Protein 2E9Y (pdb70)

InterPro domains:
  IPR001048 Aspartate/glutamate/uridylate kinase [PF00696] (6-296)
  IPR003964 Carbamate kinase [PIRSF000723] (5-314)
  IPR003964 Carbamate kinase [PTHR30409] (7-314)
  IPR003964 Carbamate kinase [cd04235] (6-314)
  IPR036393 Acetylglutamate kinase-like superfamily [G3DSA:3.40.1160.10] (1-316)
  IPR036393 Acetylglutamate kinase-like superfamily [SSF53633] (5-313)

Organism: Aeropyrum pernix (strain ATCC 700893 / DSM 11879 / JCM 9820 / NBRC 100138 / K1) (NCBI:txid272557)

CATH classification: 3.40.1160.10

Secondary structure (DSSP, 8-state):
--EEEEE--HHHHSBTTTB--HHHHHHHHHHHHHHHHHHHHTT-EEEEE---HHHHHHHHHHHHTS-TTS----HHHHHHHHHHHHHHHHHHHHHHHHHHTT------EE--EEEE-TT-GGGTS--EEEEEEE-HHHHHHHHHHH--EEEE-TTSSEEEEE--PPEEEETTHHHHHHHHHH-SEEEE-GGG-EEEEEPTTS-EEE-S----HHHHHHHHHHHTT-SEEEEEESSSS-EETTTSTT-EE-SEEEHHHHHHHHHTT-S-TTTHHHHHHHHHHHHHHH-S-EEEEESTTHHHHHTTSSSEEEE--/-EEEEE--GGGTSBTTTB--HHHHHHHHHHHHHHHHHHHHTT-EEEEE---HHHHHHHHHHHHHS-TTS----HHHHHHHHHHHHHHHHHHHHHHHHHHTT------EE--EEE--TT-GGGTS--EEEEEEE-HHHHHHHHHHH--EEEE-TTS-EEEEE--PPP-EETTHHHHHHHHHH-SEEEE-GGG-EEEEE-STT-EEE-S----HHHHHHHHHHHTT-SEEEEEESSSS-----SSSS-SS-SEEEHHHHHHHHHHT-S-TTTHHHHHHHHHHHHHHH-S-EEEEESTTHHHHHTTSSSEEEE--

Structure (mmCIF, N/CA/C/O backbone):
data_2E9Y
#
_entry.id   2E9Y
#
_cell.length_a   57.573
_cell.length_b   93.855
_cell.length_c   116.085
_cell.angle_alpha   90.00
_cell.angle_beta   90.00
_cell.angle_gamma   90.00
#
_symmetry.space_group_name_H-M   'P 21 21 21'
#
loop_
_entity.id
_entity.type
_entity.pdbx_description
1 polymer 'Carbamate kinase'
2 water water
#
loop_
_atom_site.group_PDB
_atom_site.id
_atom_site.type_symbol
_atom_site.label_atom_id
_atom_site.label_alt_id
_atom_site.label_comp_id
_atom_site.label_asym_id
_atom_site.label_entity_id
_atom_site.label_seq_id
_atom_site.pdbx_PDB_ins_code
_atom_site.Cartn_x
_atom_site.Cartn_y
_atom_site.Cartn_z
_atom_site.occupancy
_atom_site.B_iso_or_equiv
_atom_site.auth_seq_id
_atom_site.auth_comp_id
_atom_site.auth_asym_id
_atom_site.auth_atom_id
_atom_site.pdbx_PDB_model_num
ATOM 1 N N . GLY A 1 4 ? 22.471 44.971 34.554 1.00 41.35 4 GLY A N 1
ATOM 2 C CA . GLY A 1 4 ? 22.568 44.570 33.121 1.00 39.76 4 GLY A CA 1
ATOM 3 C C . GLY A 1 4 ? 21.236 44.148 32.526 1.00 38.71 4 GLY A C 1
ATOM 4 O O . GLY A 1 4 ? 21.174 43.225 31.710 1.00 39.12 4 GLY A O 1
ATOM 5 N N . ARG A 1 5 ? 20.162 44.819 32.930 1.00 36.71 5 ARG A N 1
ATOM 6 C CA . ARG A 1 5 ? 18.839 44.493 32.413 1.00 34.11 5 ARG A CA 1
ATOM 7 C C . ARG A 1 5 ? 18.701 44.983 30.978 1.00 31.71 5 ARG A C 1
ATOM 8 O O . ARG A 1 5 ? 19.495 45.804 30.519 1.00 29.62 5 ARG A O 1
ATOM 16 N N . LEU A 1 6 ? 17.693 44.475 30.274 1.00 28.96 6 LEU A N 1
ATOM 17 C CA . LEU A 1 6 ? 17.466 44.849 28.883 1.00 26.75 6 LEU A CA 1
ATOM 18 C C . LEU A 1 6 ? 16.237 45.726 28.691 1.00 25.50 6 LEU A C 1
ATOM 19 O O . LEU A 1 6 ? 15.172 45.457 29.242 1.00 24.67 6 LEU A O 1
ATOM 24 N N . ALA A 1 7 ? 16.390 46.774 27.894 1.00 23.88 7 ALA A N 1
ATOM 25 C CA . ALA A 1 7 ? 15.284 47.673 27.623 1.00 22.47 7 ALA A CA 1
ATOM 26 C C . ALA A 1 7 ? 15.188 47.966 26.133 1.00 21.41 7 ALA A C 1
ATOM 27 O O . ALA A 1 7 ? 16.200 48.192 25.472 1.00 21.36 7 ALA A O 1
ATOM 29 N N . VAL A 1 8 ? 13.972 47.928 25.603 1.00 19.05 8 VAL A N 1
ATOM 30 C CA . VAL A 1 8 ? 13.763 48.266 24.200 1.00 19.01 8 VAL A CA 1
ATOM 31 C C . VAL A 1 8 ? 13.368 49.737 24.278 1.00 18.37 8 VAL A C 1
ATOM 32 O O . VAL A 1 8 ? 12.403 50.090 24.956 1.00 18.09 8 VAL A O 1
ATOM 36 N N . ILE A 1 9 ? 14.141 50.593 23.618 1.00 16.71 9 ILE A N 1
ATOM 37 C CA . ILE A 1 9 ? 13.891 52.030 23.640 1.00 17.31 9 ILE A CA 1
ATOM 38 C C . ILE A 1 9 ? 13.447 52.501 22.263 1.00 18.14 9 ILE A C 1
ATOM 39 O O . ILE A 1 9 ? 14.222 52.465 21.311 1.00 18.30 9 ILE A O 1
ATOM 44 N N . ALA A 1 10 ? 12.197 52.936 22.176 1.00 15.75 10 ALA A N 1
ATOM 45 C CA . ALA A 1 10 ? 11.625 53.408 20.923 1.00 17.63 10 ALA A CA 1
ATOM 46 C C . ALA A 1 10 ? 11.768 54.922 20.768 1.00 17.09 10 ALA A C 1
ATOM 47 O O . ALA A 1 10 ? 11.089 55.694 21.445 1.00 17.29 10 ALA A O 1
ATOM 49 N N . LEU A 1 11 ? 12.657 55.332 19.869 1.00 17.42 11 LEU A N 1
ATOM 50 C CA . LEU A 1 11 ? 12.896 56.746 19.605 1.00 18.83 11 LEU A CA 1
ATOM 51 C C . LEU A 1 11 ? 11.848 57.313 18.655 1.00 20.54 11 LEU A C 1
ATOM 52 O O . LEU A 1 11 ? 11.242 56.578 17.871 1.00 20.25 11 LEU A O 1
ATOM 57 N N . GLY A 1 12 ? 11.645 58.623 18.733 1.00 21.16 12 GLY A N 1
ATOM 58 C CA . GLY A 1 12 ? 10.680 59.289 17.876 1.00 22.82 12 GLY A CA 1
ATOM 59 C C . GLY A 1 12 ? 11.350 60.198 16.860 1.00 23.02 12 GLY A C 1
ATOM 60 O O . GLY A 1 12 ? 12.573 60.195 16.723 1.00 23.23 12 GLY A O 1
ATOM 61 N N . GLY A 1 13 ? 10.551 60.986 16.150 1.00 23.56 13 GLY A N 1
ATOM 62 C CA . GLY A 1 13 ? 11.100 61.879 15.145 1.00 25.06 13 GLY A CA 1
ATOM 63 C C . GLY A 1 13 ? 12.118 62.887 15.655 1.00 26.68 13 GLY A C 1
ATOM 64 O O . GLY A 1 13 ? 13.077 63.212 14.950 1.00 26.51 13 GLY A O 1
ATOM 65 N N . ASN A 1 14 ? 11.925 63.374 16.879 1.00 28.22 14 ASN A N 1
ATOM 66 C CA . ASN A 1 14 ? 12.827 64.369 17.459 1.00 30.17 14 ASN A CA 1
ATOM 67 C C . ASN A 1 14 ? 14.250 63.871 17.690 1.00 29.35 14 ASN A C 1
ATOM 68 O O . ASN A 1 14 ? 15.163 64.663 17.936 1.00 28.22 14 ASN A O 1
ATOM 73 N N . ALA A 1 15 ? 14.448 62.563 17.610 1.00 27.50 15 ALA A N 1
ATOM 74 C CA . ALA A 1 15 ? 15.773 62.000 17.818 1.00 29.24 15 ALA A CA 1
ATOM 75 C C . ALA A 1 15 ? 16.560 61.870 16.517 1.00 29.86 15 ALA A C 1
ATOM 76 O O . ALA A 1 15 ? 17.788 61.768 16.542 1.00 29.62 15 ALA A O 1
ATOM 78 N N . ILE A 1 16 ? 15.853 61.893 15.389 1.00 31.30 16 ILE A N 1
ATOM 79 C CA . ILE A 1 16 ? 16.484 61.704 14.084 1.00 35.34 16 ILE A CA 1
ATOM 80 C C . ILE A 1 16 ? 16.557 62.901 13.137 1.00 37.43 16 ILE A C 1
ATOM 81 O O . ILE A 1 16 ? 17.529 63.042 12.395 1.00 39.15 16 ILE A O 1
ATOM 86 N N . ALA A 1 17 ? 15.537 63.750 13.141 1.00 39.54 17 ALA A N 1
ATOM 87 C CA . ALA A 1 17 ? 15.362 64.813 12.164 1.00 41.65 17 ALA A CA 1
ATOM 88 C C . ALA A 1 17 ? 15.234 66.171 12.851 1.00 43.60 17 ALA A C 1
ATOM 89 O O . ALA A 1 17 ? 14.950 66.279 14.036 1.00 41.95 17 ALA A O 1
ATOM 91 N N . GLY A 1 18 ? 15.499 67.231 12.072 1.00 46.20 18 GLY A N 1
ATOM 92 C CA . GLY A 1 18 ? 15.424 68.565 12.647 1.00 49.40 18 GLY A CA 1
ATOM 93 C C . GLY A 1 18 ? 13.979 69.048 12.748 1.00 51.74 18 GLY A C 1
ATOM 94 O O . GLY A 1 18 ? 13.045 68.439 12.242 1.00 52.27 18 GLY A O 1
ATOM 95 N N . PRO A 1 19 ? 13.805 70.162 13.477 1.00 53.26 19 PRO A N 1
ATOM 96 C CA . PRO A 1 19 ? 12.511 70.813 13.555 1.00 54.44 19 PRO A CA 1
ATOM 97 C C . PRO A 1 19 ? 11.981 71.088 12.148 1.00 55.28 19 PRO A C 1
ATOM 98 O O . PRO A 1 19 ? 12.686 71.573 11.275 1.00 55.70 19 PRO A O 1
ATOM 102 N N . GLY A 1 20 ? 10.711 70.708 11.924 1.00 56.26 20 GLY A N 1
ATOM 103 C CA . GLY A 1 20 ? 10.127 70.939 10.610 1.00 56.92 20 GLY A CA 1
ATOM 104 C C . GLY A 1 20 ? 10.335 69.747 9.672 1.00 57.57 20 GLY A C 1
ATOM 105 O O . GLY A 1 20 ? 10.167 69.831 8.465 1.00 57.89 20 GLY A O 1
ATOM 106 N N . MET A 1 21 ? 10.766 68.617 10.263 1.00 57.58 21 MET A N 1
ATOM 107 C CA . MET A 1 21 ? 10.856 67.387 9.480 1.00 57.60 21 MET A CA 1
ATOM 108 C C . MET A 1 21 ? 12.007 67.403 8.468 1.00 56.47 21 MET A C 1
ATOM 109 O O . MET A 1 21 ? 11.960 66.754 7.433 1.00 56.33 21 MET A O 1
ATOM 114 N N . ASP A 1 22 ? 13.056 68.195 8.765 1.00 54.67 22 ASP A N 1
ATOM 115 C CA . ASP A 1 22 ? 14.142 68.326 7.791 1.00 52.48 22 ASP A CA 1
ATOM 116 C C . ASP A 1 22 ? 15.062 67.094 7.759 1.00 51.36 22 ASP A C 1
ATOM 117 O O . ASP A 1 22 ? 15.753 66.781 8.720 1.00 51.50 22 ASP A O 1
ATOM 122 N N . VAL A 1 23 ? 15.073 66.395 6.627 1.00 49.05 23 VAL A N 1
ATOM 123 C CA . VAL A 1 23 ? 15.898 65.204 6.475 1.00 47.76 23 VAL A CA 1
ATOM 124 C C . VAL A 1 23 ? 17.290 65.502 5.923 1.00 47.59 23 VAL A C 1
ATOM 125 O O . VAL A 1 23 ? 18.030 64.584 5.557 1.00 46.95 23 VAL A O 1
ATOM 129 N N . SER A 1 24 ? 17.647 66.781 5.865 1.00 47.55 24 SER A N 1
ATOM 130 C CA . SER A 1 24 ? 18.962 67.172 5.366 1.00 48.41 24 SER A CA 1
ATOM 131 C C . SER A 1 24 ? 20.007 66.516 6.256 1.00 48.68 24 SER A C 1
ATOM 132 O O . SER A 1 24 ? 19.817 66.419 7.468 1.00 47.88 24 SER A O 1
ATOM 135 N N . VAL A 1 25 ? 21.107 66.069 5.658 1.00 49.29 25 VAL A N 1
ATOM 136 C CA . VAL A 1 25 ? 22.162 65.410 6.416 1.00 49.74 25 VAL A CA 1
ATOM 137 C C . VAL A 1 25 ? 22.597 66.247 7.616 1.00 50.34 25 VAL A C 1
ATOM 138 O O . VAL A 1 25 ? 22.937 65.704 8.668 1.00 50.49 25 VAL A O 1
ATOM 142 N N . GLU A 1 26 ? 22.573 67.566 7.457 1.00 50.46 26 GLU A N 1
ATOM 143 C CA . GLU A 1 26 ? 22.962 68.476 8.529 1.00 51.11 26 GLU A CA 1
ATOM 144 C C . GLU A 1 26 ? 22.018 68.355 9.718 1.00 49.69 26 GLU A C 1
ATOM 145 O O . GLU A 1 26 ? 22.440 68.066 10.840 1.00 49.97 26 GLU A O 1
ATOM 151 N N . SER A 1 27 ? 20.736 68.588 9.458 1.00 47.75 27 SER A N 1
ATOM 152 C CA . SER A 1 27 ? 19.707 68.525 10.488 1.00 45.46 27 SER A CA 1
ATOM 153 C C . SER A 1 27 ? 19.742 67.221 11.277 1.00 42.31 27 SER A C 1
ATOM 154 O O . SER A 1 27 ? 19.816 67.233 12.505 1.00 41.51 27 SER A O 1
ATOM 157 N N . GLN A 1 28 ? 19.693 66.098 10.567 1.00 39.95 28 GLN A N 1
ATOM 158 C CA . GLN A 1 28 ? 19.702 64.794 11.215 1.00 38.42 28 GLN A CA 1
ATOM 159 C C . GLN A 1 28 ? 20.935 64.524 12.068 1.00 37.37 28 GLN A C 1
ATOM 160 O O . GLN A 1 28 ? 20.814 64.060 13.201 1.00 36.65 28 GLN A O 1
ATOM 166 N N . THR A 1 29 ? 22.119 64.816 11.539 1.00 35.99 29 THR A N 1
ATOM 167 C CA . THR A 1 29 ? 23.345 64.576 12.294 1.00 35.28 29 THR A CA 1
ATOM 168 C C . THR A 1 29 ? 23.340 65.302 13.640 1.00 34.01 29 THR A C 1
ATOM 169 O O . THR A 1 29 ? 23.834 64.775 14.636 1.00 34.81 29 THR A O 1
ATOM 173 N N . ALA A 1 30 ? 22.765 66.500 13.669 1.00 33.06 30 ALA A N 1
ATOM 174 C CA . ALA A 1 30 ? 22.692 67.289 14.897 1.00 33.04 30 ALA A CA 1
ATOM 175 C C . ALA A 1 30 ? 21.689 66.688 15.882 1.00 33.00 30 ALA A C 1
ATOM 176 O O . ALA A 1 30 ? 21.934 66.648 17.090 1.00 32.61 30 ALA A O 1
ATOM 178 N N . ALA A 1 31 ? 20.556 66.226 15.363 1.00 30.55 31 ALA A N 1
ATOM 179 C CA . ALA A 1 31 ? 19.531 65.619 16.201 1.00 29.79 31 ALA A CA 1
ATOM 180 C C . ALA A 1 31 ? 20.049 64.303 16.771 1.00 28.21 31 ALA A C 1
ATOM 181 O O . ALA A 1 31 ? 19.896 64.022 17.961 1.00 26.55 31 ALA A O 1
ATOM 183 N N . VAL A 1 32 ? 20.665 63.498 15.912 1.00 28.04 32 VAL A N 1
ATOM 184 C CA . VAL A 1 32 ? 21.186 62.205 16.340 1.00 29.41 32 VAL A CA 1
ATOM 185 C C . VAL A 1 32 ? 22.296 62.363 17.382 1.00 29.04 32 VAL A C 1
ATOM 186 O O . VAL A 1 32 ? 22.443 61.563 18.297 1.00 28.56 32 VAL A O 1
ATOM 190 N N . LYS A 1 33 ? 23.096 63.419 17.265 1.00 29.56 33 LYS A N 1
ATOM 191 C CA . LYS A 1 33 ? 24.157 63.661 18.234 1.00 30.42 33 LYS A CA 1
ATOM 192 C C . LYS A 1 33 ? 23.527 63.848 19.611 1.00 29.81 33 LYS A C 1
ATOM 193 O O . LYS A 1 33 ? 23.993 63.280 20.599 1.00 28.97 33 LYS A O 1
ATOM 199 N N . ARG A 1 34 ? 22.465 64.648 19.668 1.00 29.87 34 ARG A N 1
ATOM 200 C CA . ARG A 1 34 ? 21.770 64.892 20.928 1.00 29.72 34 ARG A CA 1
ATOM 201 C C . ARG A 1 34 ? 21.218 63.584 21.493 1.00 28.53 34 ARG A C 1
ATOM 202 O O . ARG A 1 34 ? 21.377 63.296 22.677 1.00 27.39 34 ARG A O 1
ATOM 210 N N . ALA A 1 35 ? 20.577 62.791 20.639 1.00 26.55 35 ALA A N 1
ATOM 211 C CA . ALA A 1 35 ? 20.001 61.521 21.073 1.00 25.70 35 ALA A CA 1
ATOM 212 C C . ALA A 1 35 ? 21.057 60.518 21.528 1.00 25.08 35 ALA A C 1
ATOM 213 O O . ALA A 1 35 ? 20.853 59.798 22.507 1.00 24.02 35 ALA A O 1
ATOM 215 N N . SER A 1 36 ? 22.185 60.469 20.822 1.00 23.64 36 SER A N 1
ATOM 216 C CA . SER A 1 36 ? 23.255 59.541 21.173 1.00 23.84 36 SER A CA 1
ATOM 217 C C . SER A 1 36 ? 23.878 59.880 22.517 1.00 23.93 36 SER A C 1
ATOM 218 O O . SER A 1 36 ? 24.240 58.988 23.281 1.00 21.09 36 SER A O 1
ATOM 221 N N . SER A 1 37 ? 24.003 61.171 22.803 1.00 24.57 37 SER A N 1
ATOM 222 C CA . SER A 1 37 ? 24.585 61.599 24.067 1.00 26.95 37 SER A CA 1
ATOM 223 C C . SER A 1 37 ? 23.720 61.070 25.204 1.00 27.25 37 SER A C 1
ATOM 224 O O . SER A 1 37 ? 24.225 60.487 26.165 1.00 27.43 37 SER A O 1
ATOM 227 N N . ILE A 1 38 ? 22.412 61.269 25.075 1.00 26.67 38 ILE A N 1
ATOM 228 C CA . ILE A 1 38 ? 21.453 60.816 26.077 1.00 27.51 38 ILE A CA 1
ATOM 229 C C . ILE A 1 38 ? 21.440 59.291 26.207 1.00 27.27 38 ILE A C 1
ATOM 230 O O . ILE A 1 38 ? 21.362 58.758 27.313 1.00 26.79 38 ILE A O 1
ATOM 235 N N . ILE A 1 39 ? 21.520 58.585 25.083 1.00 25.81 39 ILE A N 1
ATOM 236 C CA . ILE A 1 39 ? 21.531 57.126 25.130 1.00 25.04 39 ILE A CA 1
ATOM 237 C C . ILE A 1 39 ? 22.795 56.640 25.833 1.00 25.23 39 ILE A C 1
ATOM 238 O O . ILE A 1 39 ? 22.771 55.639 26.550 1.00 24.95 39 ILE A O 1
ATOM 243 N N . ALA A 1 40 ? 23.898 57.355 25.623 1.00 25.56 40 ALA A N 1
ATOM 244 C CA . ALA A 1 40 ? 25.165 56.997 26.250 1.00 27.42 40 ALA A CA 1
ATOM 245 C C . ALA A 1 40 ? 25.019 57.077 27.765 1.00 27.54 40 ALA A C 1
ATOM 246 O O . ALA A 1 40 ? 25.607 56.280 28.497 1.00 26.99 40 ALA A O 1
ATOM 248 N N . ASP A 1 41 ? 24.236 58.045 28.231 1.00 28.04 41 ASP A N 1
ATOM 249 C CA . ASP A 1 41 ? 24.012 58.200 29.661 1.00 30.05 41 ASP A CA 1
ATOM 250 C C . ASP A 1 41 ? 23.306 56.954 30.180 1.00 30.52 41 ASP A C 1
ATOM 251 O O . ASP A 1 41 ? 23.700 56.379 31.195 1.00 31.83 41 ASP A O 1
ATOM 256 N N . VAL A 1 42 ? 22.269 56.533 29.463 1.00 29.08 42 VAL A N 1
ATOM 257 C CA . VAL A 1 42 ? 21.499 55.356 29.839 1.00 27.79 42 VAL A CA 1
ATOM 258 C C . VAL A 1 42 ? 22.377 54.111 29.933 1.00 28.32 42 VAL A C 1
ATOM 259 O O . VAL A 1 42 ? 22.230 53.310 30.859 1.00 28.58 42 VAL A O 1
ATOM 263 N N . LEU A 1 43 ? 23.283 53.944 28.973 1.00 26.54 43 LEU A N 1
ATOM 264 C CA . LEU A 1 43 ? 24.191 52.800 28.973 1.00 28.43 43 LEU A CA 1
ATOM 265 C C . LEU A 1 43 ? 25.140 52.907 30.163 1.00 29.35 43 LEU A C 1
ATOM 266 O O . LEU A 1 43 ? 25.568 51.897 30.724 1.00 28.72 43 LEU A O 1
ATOM 271 N N . ALA A 1 44 ? 25.470 54.138 30.536 1.00 31.00 44 ALA A N 1
ATOM 272 C CA . ALA A 1 44 ? 26.354 54.373 31.668 1.00 33.91 44 ALA A CA 1
ATOM 273 C C . ALA A 1 44 ? 25.686 53.870 32.944 1.00 34.79 44 ALA A C 1
ATOM 274 O O . ALA A 1 44 ? 26.354 53.358 33.841 1.00 36.66 44 ALA A O 1
ATOM 276 N N . ASP A 1 45 ? 24.365 54.006 33.017 1.00 36.22 45 ASP A N 1
ATOM 277 C CA . ASP A 1 45 ? 23.627 53.559 34.194 1.00 36.81 45 ASP A CA 1
ATOM 278 C C . ASP A 1 45 ? 23.479 52.042 34.277 1.00 36.82 45 ASP A C 1
ATOM 279 O O . ASP A 1 45 ? 22.803 51.530 35.170 1.00 37.30 45 ASP A O 1
ATOM 284 N N . GLY A 1 46 ? 24.105 51.327 33.343 1.00 35.89 46 GLY A N 1
ATOM 285 C CA . GLY A 1 46 ? 24.060 49.873 33.362 1.00 33.68 46 GLY A CA 1
ATOM 286 C C . GLY A 1 46 ? 23.077 49.137 32.467 1.00 33.13 46 GLY A C 1
ATOM 287 O O . GLY A 1 46 ? 23.072 47.904 32.444 1.00 32.89 46 GLY A O 1
ATOM 288 N N . TRP A 1 47 ? 22.253 49.868 31.724 1.00 31.15 47 TRP A N 1
ATOM 289 C CA . TRP A 1 47 ? 21.270 49.232 30.851 1.00 29.90 47 TRP A CA 1
ATOM 290 C C . TRP A 1 47 ? 21.833 48.683 29.544 1.00 28.59 47 TRP A C 1
ATOM 291 O O . TRP A 1 47 ? 22.785 49.229 28.983 1.00 28.85 47 TRP A O 1
ATOM 302 N N . ARG A 1 48 ? 21.244 47.585 29.080 1.00 26.99 48 ARG A N 1
ATOM 303 C CA . ARG A 1 48 ? 21.599 47.008 27.788 1.00 26.29 48 ARG A CA 1
ATOM 304 C C . ARG A 1 48 ? 20.370 47.436 26.991 1.00 25.18 48 ARG A C 1
ATOM 305 O O . ARG A 1 48 ? 19.268 47.487 27.542 1.00 23.34 48 ARG A O 1
ATOM 313 N N . SER A 1 49 ? 20.534 47.757 25.715 1.00 22.60 49 SER A N 1
ATOM 314 C CA . SER A 1 49 ? 19.380 48.214 24.962 1.00 22.59 49 SER A CA 1
ATOM 315 C C . SER A 1 49 ? 19.291 47.792 23.511 1.00 20.77 49 SER A C 1
ATOM 316 O O . SER A 1 49 ? 20.279 47.415 22.882 1.00 20.47 49 SER A O 1
ATOM 319 N N . VAL A 1 50 ? 18.065 47.858 23.011 1.00 19.39 50 VAL A N 1
ATOM 320 C CA . VAL A 1 50 ? 17.745 47.590 21.620 1.00 18.12 50 VAL A CA 1
ATOM 321 C C . VAL A 1 50 ? 16.988 48.869 21.305 1.00 17.56 50 VAL A C 1
ATOM 322 O O . VAL A 1 50 ? 15.906 49.119 21.849 1.00 16.85 50 VAL A O 1
ATOM 326 N N . ILE A 1 51 ? 17.587 49.690 20.452 1.00 16.13 51 ILE A N 1
ATOM 327 C CA . ILE A 1 51 ? 17.029 50.978 20.079 1.00 16.06 51 ILE A CA 1
ATOM 328 C C . ILE A 1 51 ? 16.283 50.930 18.754 1.00 14.82 51 ILE A C 1
ATOM 329 O O . ILE A 1 51 ? 16.846 50.540 17.738 1.00 14.75 51 ILE A O 1
ATOM 334 N N . THR A 1 52 ? 15.013 51.314 18.772 1.00 14.75 52 THR A N 1
ATOM 335 C CA . THR A 1 52 ? 14.220 51.339 17.549 1.00 15.43 52 THR A CA 1
ATOM 336 C C . THR A 1 52 ? 13.928 52.799 17.223 1.00 16.55 52 THR A C 1
ATOM 337 O O . THR A 1 52 ? 14.215 53.693 18.029 1.00 16.76 52 THR A O 1
ATOM 341 N N . HIS A 1 53 ? 13.351 53.044 16.053 1.00 15.18 53 HIS A N 1
ATOM 342 C CA . HIS A 1 53 ? 13.047 54.411 15.637 1.00 14.47 53 HIS A CA 1
ATOM 343 C C . HIS A 1 53 ? 12.026 54.423 14.513 1.00 16.23 53 HIS A C 1
ATOM 344 O O . HIS A 1 53 ? 11.765 53.391 13.899 1.00 15.41 53 HIS A O 1
ATOM 351 N N . GLY A 1 54 ? 11.457 55.598 14.245 1.00 14.40 54 GLY A N 1
ATOM 352 C CA . GLY A 1 54 ? 10.493 55.728 13.167 1.00 14.69 54 GLY A CA 1
ATOM 353 C C . GLY A 1 54 ? 11.223 56.101 11.883 1.00 15.36 54 GLY A C 1
ATOM 354 O O . GLY A 1 54 ? 12.451 56.209 11.878 1.00 16.93 54 GLY A O 1
ATOM 355 N N . ASN A 1 55 ? 10.487 56.308 10.797 1.00 13.95 55 ASN A N 1
ATOM 356 C CA . ASN A 1 55 ? 11.119 56.668 9.523 1.00 14.36 55 ASN A CA 1
ATOM 357 C C . ASN A 1 55 ? 10.166 57.470 8.635 1.00 14.21 55 ASN A C 1
ATOM 358 O O . ASN A 1 55 ? 10.350 57.532 7.422 1.00 13.05 55 ASN A O 1
ATOM 363 N N . GLY A 1 56 ? 9.154 58.085 9.243 1.00 14.88 56 GLY A N 1
ATOM 364 C CA . GLY A 1 56 ? 8.174 58.841 8.472 1.00 17.30 56 GLY A CA 1
ATOM 365 C C . GLY A 1 56 ? 8.696 59.805 7.412 1.00 16.30 56 GLY A C 1
ATOM 366 O O . GLY A 1 56 ? 8.458 59.610 6.214 1.00 15.25 56 GLY A O 1
ATOM 367 N N . PRO A 1 57 ? 9.396 60.871 7.820 1.00 16.60 57 PRO A N 1
ATOM 368 C CA . PRO A 1 57 ? 9.929 61.848 6.868 1.00 16.27 57 PRO A CA 1
ATOM 369 C C . PRO A 1 57 ? 10.914 61.234 5.880 1.00 15.17 57 PRO A C 1
ATOM 370 O O . PRO A 1 57 ? 10.946 61.606 4.705 1.00 15.63 57 PRO A O 1
ATOM 374 N N . GLN A 1 58 ? 11.713 60.291 6.371 1.00 13.11 58 GLN A N 1
ATOM 375 C CA . GLN A 1 58 ? 12.722 59.637 5.549 1.00 13.07 58 GLN A CA 1
ATOM 376 C C . GLN A 1 58 ? 12.153 58.757 4.443 1.00 13.74 58 GLN A C 1
ATOM 377 O O . GLN A 1 58 ? 12.569 58.858 3.287 1.00 13.39 58 GLN A O 1
ATOM 383 N N . VAL A 1 59 ? 11.205 57.889 4.787 1.00 12.24 59 VAL A N 1
ATOM 384 C CA . VAL A 1 59 ? 10.625 57.022 3.774 1.00 13.13 59 VAL A CA 1
ATOM 385 C C . VAL A 1 59 ? 9.782 57.873 2.815 1.00 13.67 59 VAL A C 1
ATOM 386 O O . VAL A 1 59 ? 9.666 57.564 1.624 1.00 12.41 59 VAL A O 1
ATOM 390 N N . GLY A 1 60 ? 9.227 58.971 3.322 1.00 13.14 60 GLY A N 1
ATOM 391 C CA . GLY A 1 60 ? 8.444 59.846 2.467 1.00 13.56 60 GLY A CA 1
ATOM 392 C C . GLY A 1 60 ? 9.348 60.521 1.450 1.00 14.21 60 GLY A C 1
ATOM 393 O O . GLY A 1 60 ? 9.000 60.645 0.273 1.00 13.76 60 GLY A O 1
ATOM 394 N N . TYR A 1 61 ? 10.521 60.951 1.910 1.00 14.97 61 TYR A N 1
ATOM 395 C CA . TYR A 1 61 ? 11.510 61.598 1.054 1.00 13.53 61 TYR A CA 1
ATOM 396 C C . TYR A 1 61 ? 11.919 60.655 -0.073 1.00 12.95 61 TYR A C 1
ATOM 397 O O . TYR A 1 61 ? 11.952 61.045 -1.244 1.00 12.86 61 TYR A O 1
ATOM 406 N N . LEU A 1 62 ? 12.241 59.411 0.275 1.00 12.20 62 LEU A N 1
ATOM 407 C CA . LEU A 1 62 ? 12.638 58.433 -0.732 1.00 10.97 62 LEU A CA 1
ATOM 408 C C . LEU A 1 62 ? 11.527 58.192 -1.748 1.00 13.38 62 LEU A C 1
ATOM 409 O O . LEU A 1 62 ? 11.781 58.101 -2.947 1.00 12.85 62 LEU A O 1
ATOM 414 N N . SER A 1 63 ? 10.294 58.077 -1.264 1.00 14.04 63 SER A N 1
ATOM 415 C CA . SER A 1 63 ? 9.155 57.863 -2.151 1.00 14.55 63 SER A CA 1
ATOM 416 C C . SER A 1 63 ? 9.050 59.016 -3.161 1.00 13.46 63 SER A C 1
ATOM 417 O O . SER A 1 63 ? 8.821 58.796 -4.353 1.00 14.67 63 SER A O 1
ATOM 420 N N . GLU A 1 64 ? 9.225 60.242 -2.678 1.00 14.13 64 GLU A N 1
ATOM 421 C CA . GLU A 1 64 ? 9.156 61.418 -3.542 1.00 14.14 64 GLU A CA 1
ATOM 422 C C . GLU A 1 64 ? 10.293 61.408 -4.560 1.00 14.78 64 GLU A C 1
ATOM 423 O O . GLU A 1 64 ? 10.090 61.730 -5.731 1.00 14.38 64 GLU A O 1
ATOM 429 N N . ALA A 1 65 ? 11.491 61.051 -4.096 1.00 13.03 65 ALA A N 1
ATOM 430 C CA . ALA A 1 65 ? 12.669 61.007 -4.952 1.00 11.90 65 ALA A CA 1
ATOM 431 C C . ALA A 1 65 ? 12.480 60.059 -6.129 1.00 12.33 65 ALA A C 1
ATOM 432 O O . ALA A 1 65 ? 12.728 60.430 -7.271 1.00 13.00 65 ALA A O 1
ATOM 434 N N . PHE A 1 66 ? 12.031 58.834 -5.861 1.00 12.78 66 PHE A N 1
ATOM 435 C CA . PHE A 1 66 ? 11.851 57.881 -6.950 1.00 12.28 66 PHE A CA 1
ATOM 436 C C . PHE A 1 66 ? 10.736 58.326 -7.896 1.00 12.61 66 PHE A C 1
ATOM 437 O O . PHE A 1 66 ? 10.829 58.135 -9.109 1.00 12.29 66 PHE A O 1
ATOM 445 N N . GLU A 1 67 ? 9.691 58.936 -7.349 1.00 13.29 67 GLU A N 1
ATOM 446 C CA . GLU A 1 67 ? 8.590 59.408 -8.184 1.00 14.83 67 GLU A CA 1
ATOM 447 C C . GLU A 1 67 ? 8.977 60.637 -9.010 1.00 14.94 67 GLU A C 1
ATOM 448 O O . GLU A 1 67 ? 8.305 60.961 -9.983 1.00 15.56 67 GLU A O 1
ATOM 454 N N . ALA A 1 68 ? 10.055 61.318 -8.628 1.00 14.86 68 ALA A N 1
ATOM 455 C CA . ALA A 1 68 ? 10.501 62.496 -9.371 1.00 15.47 68 ALA A CA 1
ATOM 456 C C . ALA A 1 68 ? 11.272 62.105 -10.632 1.00 15.42 68 ALA A C 1
ATOM 457 O O . ALA A 1 68 ? 11.533 62.946 -11.497 1.00 14.79 68 ALA A O 1
ATOM 459 N N . LEU A 1 69 ? 11.637 60.830 -10.733 1.00 15.78 69 LEU A N 1
ATOM 460 C CA . LEU A 1 69 ? 12.363 60.326 -11.894 1.00 17.42 69 LEU A CA 1
ATOM 461 C C . LEU A 1 69 ? 11.450 60.318 -13.116 1.00 19.10 69 LEU A C 1
ATOM 462 O O . LEU A 1 69 ? 10.225 60.348 -12.984 1.00 17.56 69 LEU A O 1
ATOM 467 N N . PRO A 1 70 ? 12.040 60.288 -14.326 1.00 21.73 70 PRO A N 1
ATOM 468 C CA . PRO A 1 70 ? 11.232 60.264 -15.550 1.00 23.79 70 PRO A CA 1
ATOM 469 C C . PRO A 1 70 ? 10.332 59.034 -15.487 1.00 25.08 70 PRO A C 1
ATOM 470 O O . PRO A 1 70 ? 10.727 57.997 -14.952 1.00 23.44 70 PRO A O 1
ATOM 474 N N . PRO A 1 71 ? 9.113 59.133 -16.034 1.00 26.53 71 PRO A N 1
ATOM 475 C CA . PRO A 1 71 ? 8.141 58.038 -16.041 1.00 27.61 71 PRO A CA 1
ATOM 476 C C . PRO A 1 71 ? 8.675 56.665 -16.446 1.00 27.81 71 PRO A C 1
ATOM 477 O O . PRO A 1 71 ? 8.195 55.647 -15.953 1.00 28.82 71 PRO A O 1
ATOM 481 N N . GLU A 1 72 ? 9.664 56.632 -17.335 1.00 28.80 72 GLU A N 1
ATOM 482 C CA . GLU A 1 72 ? 10.205 55.357 -17.792 1.00 29.62 72 GLU A CA 1
ATOM 483 C C . GLU A 1 72 ? 11.101 54.639 -16.785 1.00 28.68 72 GLU A C 1
ATOM 484 O O . GLU A 1 72 ? 11.324 53.433 -16.902 1.00 28.11 72 GLU A O 1
ATOM 490 N N . ARG A 1 73 ? 11.607 55.370 -15.797 1.00 24.06 73 ARG A N 1
ATOM 491 C CA . ARG A 1 73 ? 12.476 54.772 -14.787 1.00 22.55 73 ARG A CA 1
ATOM 492 C C . ARG A 1 73 ? 11.636 54.012 -13.763 1.00 19.46 73 ARG A C 1
ATOM 493 O O . ARG A 1 73 ? 10.509 54.399 -13.451 1.00 19.82 73 ARG A O 1
ATOM 501 N N . PRO A 1 74 ? 12.168 52.908 -13.230 1.00 18.89 74 PRO A N 1
ATOM 502 C CA . PRO A 1 74 ? 11.385 52.164 -12.243 1.00 18.05 74 PRO A CA 1
ATOM 503 C C . PRO A 1 74 ? 11.423 52.823 -10.865 1.00 17.70 74 PRO A C 1
ATOM 504 O O . PRO A 1 74 ? 12.408 53.468 -10.508 1.00 18.44 74 PRO A O 1
ATOM 508 N N . ARG A 1 75 ? 10.336 52.686 -10.112 1.00 17.24 75 ARG A N 1
ATOM 509 C CA . ARG A 1 75 ? 10.281 53.220 -8.754 1.00 17.34 75 ARG A CA 1
ATOM 510 C C . ARG A 1 75 ? 10.428 52.010 -7.843 1.00 18.80 75 ARG A C 1
ATOM 511 O O . ARG A 1 75 ? 9.797 50.979 -8.071 1.00 21.27 75 ARG A O 1
ATOM 519 N N . GLN A 1 76 ? 11.254 52.123 -6.813 1.00 17.37 76 GLN A N 1
ATOM 520 C CA . GLN A 1 76 ? 11.419 51.000 -5.899 1.00 15.70 76 GLN A CA 1
ATOM 521 C C . GLN A 1 76 ? 10.166 50.895 -5.041 1.00 16.00 76 GLN A C 1
ATOM 522 O O . GLN A 1 76 ? 9.534 51.907 -4.726 1.00 16.62 76 GLN A O 1
ATOM 528 N N . PRO A 1 77 ? 9.774 49.667 -4.662 1.00 15.73 77 PRO A N 1
ATOM 529 C CA . PRO A 1 77 ? 8.577 49.500 -3.830 1.00 15.41 77 PRO A CA 1
ATOM 530 C C . PRO A 1 77 ? 8.840 49.999 -2.418 1.00 15.43 77 PRO A C 1
ATOM 531 O O . PRO A 1 77 ? 9.996 50.099 -1.983 1.00 13.14 77 PRO A O 1
ATOM 535 N N . LEU A 1 78 ? 7.761 50.303 -1.707 1.00 13.33 78 LEU A N 1
ATOM 536 C CA . LEU A 1 78 ? 7.843 50.825 -0.351 1.00 16.54 78 LEU A CA 1
ATOM 537 C C . LEU A 1 78 ? 8.673 49.986 0.616 1.00 15.28 78 LEU A C 1
ATOM 538 O O . LEU A 1 78 ? 9.362 50.535 1.471 1.00 14.93 78 LEU A O 1
ATOM 543 N N . TYR A 1 79 ? 8.621 48.663 0.499 1.00 14.92 79 TYR A N 1
ATOM 544 C CA . TYR A 1 79 ? 9.394 47.851 1.434 1.00 14.49 79 TYR A CA 1
ATOM 545 C C . TYR A 1 79 ? 10.892 48.010 1.222 1.00 15.22 79 TYR A C 1
ATOM 546 O O . TYR A 1 79 ? 11.664 47.864 2.168 1.00 13.49 79 TYR A O 1
ATOM 555 N N . ILE A 1 80 ? 11.301 48.316 -0.009 1.00 13.06 80 ILE A N 1
ATOM 556 C CA . ILE A 1 80 ? 12.715 48.547 -0.290 1.00 13.86 80 ILE A CA 1
ATOM 557 C C . ILE A 1 80 ? 13.069 49.928 0.276 1.00 12.95 80 ILE A C 1
ATOM 558 O O . ILE A 1 80 ? 14.152 50.128 0.832 1.00 13.32 80 ILE A O 1
ATOM 563 N N . ALA A 1 81 ? 12.155 50.882 0.133 1.00 11.76 81 ALA A N 1
ATOM 564 C CA . ALA A 1 81 ? 12.380 52.220 0.669 1.00 11.75 81 ALA A CA 1
ATOM 565 C C . ALA A 1 81 ? 12.541 52.109 2.186 1.00 12.46 81 ALA A C 1
ATOM 566 O O . ALA A 1 81 ? 13.436 52.717 2.776 1.00 11.29 81 ALA A O 1
ATOM 568 N N . THR A 1 82 ? 11.682 51.316 2.817 1.00 11.22 82 THR A N 1
ATOM 569 C CA . THR A 1 82 ? 11.771 51.135 4.261 1.00 11.84 82 THR A CA 1
ATOM 570 C C . THR A 1 82 ? 13.123 50.529 4.646 1.00 11.30 82 THR A C 1
ATOM 571 O O . THR A 1 82 ? 13.759 50.984 5.597 1.00 11.60 82 THR A O 1
ATOM 575 N N . ALA A 1 83 ? 13.562 49.509 3.914 1.00 10.89 83 ALA A N 1
ATOM 576 C CA . ALA A 1 83 ? 14.858 48.883 4.208 1.00 11.78 83 ALA A CA 1
ATOM 577 C C . ALA A 1 83 ? 15.960 49.934 4.107 1.00 12.65 83 ALA A C 1
ATOM 578 O O . ALA A 1 83 ? 16.867 49.998 4.947 1.00 10.71 83 ALA A O 1
ATOM 580 N N . MET A 1 84 ? 15.885 50.763 3.071 1.00 11.30 84 MET A N 1
ATOM 581 C CA . MET A 1 84 ? 16.854 51.832 2.885 1.00 11.85 84 MET A CA 1
ATOM 582 C C . MET A 1 84 ? 16.917 52.739 4.112 1.00 11.76 84 MET A C 1
ATOM 583 O O . MET A 1 84 ? 17.981 53.131 4.574 1.00 10.49 84 MET A O 1
ATOM 588 N N . THR A 1 85 ? 15.750 53.103 4.653 1.00 11.26 85 THR A N 1
ATOM 589 C CA . THR A 1 85 ? 15.735 53.988 5.817 1.00 11.70 85 THR A CA 1
ATOM 590 C C . THR A 1 85 ? 16.357 53.332 7.047 1.00 12.16 85 THR A C 1
ATOM 591 O O . THR A 1 85 ? 16.848 54.026 7.940 1.00 12.25 85 THR A O 1
ATOM 595 N N . GLN A 1 86 ? 16.334 52.005 7.116 1.00 11.16 86 GLN A N 1
ATOM 596 C CA . GLN A 1 86 ? 16.938 51.340 8.268 1.00 12.02 86 GLN A CA 1
ATOM 597 C C . GLN A 1 86 ? 18.451 51.545 8.233 1.00 11.17 86 GLN A C 1
ATOM 598 O O . GLN A 1 86 ? 19.081 51.734 9.271 1.00 12.97 86 GLN A O 1
ATOM 604 N N . ALA A 1 87 ? 19.036 51.525 7.039 1.00 11.62 87 ALA A N 1
ATOM 605 C CA . ALA A 1 87 ? 20.478 51.731 6.912 1.00 10.84 87 ALA A CA 1
ATOM 606 C C . ALA A 1 87 ? 20.823 53.214 7.054 1.00 12.76 87 ALA A C 1
ATOM 607 O O . ALA A 1 87 ? 21.827 53.574 7.675 1.00 13.48 87 ALA A O 1
ATOM 609 N N . TRP A 1 88 ? 19.981 54.068 6.480 1.00 11.80 88 TRP A N 1
ATOM 610 C CA . TRP A 1 88 ? 20.182 55.514 6.528 1.00 12.53 88 TRP A CA 1
ATOM 611 C C . TRP A 1 88 ? 20.151 56.010 7.980 1.00 12.94 88 TRP A C 1
ATOM 612 O O . TRP A 1 88 ? 21.156 56.507 8.494 1.00 13.23 88 TRP A O 1
ATOM 623 N N . ILE A 1 89 ? 19.016 55.842 8.648 1.00 12.98 89 ILE A N 1
ATOM 624 C CA . ILE A 1 89 ? 18.883 56.297 10.028 1.00 13.95 89 ILE A CA 1
ATOM 625 C C . ILE A 1 89 ? 19.748 55.463 10.974 1.00 14.17 89 ILE A C 1
ATOM 626 O O . ILE A 1 89 ? 20.376 55.996 11.898 1.00 13.99 89 ILE A O 1
ATOM 631 N N . GLY A 1 90 ? 19.777 54.154 10.740 1.00 13.63 90 GLY A N 1
ATOM 632 C CA . GLY A 1 90 ? 20.576 53.268 11.569 1.00 14.73 90 GLY A CA 1
ATOM 633 C C . GLY A 1 90 ? 22.044 53.657 11.598 1.00 13.93 90 GLY A C 1
ATOM 634 O O . GLY A 1 90 ? 22.663 53.694 12.665 1.00 14.36 90 GLY A O 1
ATOM 635 N N . LEU A 1 91 ? 22.613 53.942 10.430 1.00 13.27 91 LEU A N 1
ATOM 636 C CA . LEU A 1 91 ? 24.018 54.330 10.357 1.00 14.60 91 LEU A CA 1
ATOM 637 C C . LEU A 1 91 ? 24.259 55.639 11.115 1.00 15.12 91 LEU A C 1
ATOM 638 O O . LEU A 1 91 ? 25.260 55.782 11.819 1.00 15.81 91 LEU A O 1
ATOM 643 N N . LEU A 1 92 ? 23.346 56.593 10.972 1.00 15.79 92 LEU A N 1
ATOM 644 C CA . LEU A 1 92 ? 23.492 57.868 11.664 1.00 16.78 92 LEU A CA 1
ATOM 645 C C . LEU A 1 92 ? 23.574 57.658 13.179 1.00 17.34 92 LEU A C 1
ATOM 646 O O . LEU A 1 92 ? 24.457 58.211 13.841 1.00 18.64 92 LEU A O 1
ATOM 651 N N . LEU A 1 93 ? 22.662 56.853 13.719 1.00 15.78 93 LEU A N 1
ATOM 652 C CA . LEU A 1 93 ? 22.636 56.563 15.156 1.00 14.10 93 LEU A CA 1
ATOM 653 C C . LEU A 1 93 ? 23.865 55.754 15.565 1.00 15.17 93 LEU A C 1
ATOM 654 O O . LEU A 1 93 ? 24.510 56.044 16.572 1.00 15.95 93 LEU A O 1
ATOM 659 N N . LYS A 1 94 ? 24.180 54.735 14.772 1.00 14.82 94 LYS A N 1
ATOM 660 C CA . LYS A 1 94 ? 25.335 53.873 15.021 1.00 15.84 94 LYS A CA 1
ATOM 661 C C . LYS A 1 94 ? 26.649 54.651 15.085 1.00 16.58 94 LYS A C 1
ATOM 662 O O . LYS A 1 94 ? 27.420 54.516 16.038 1.00 16.46 94 LYS A O 1
ATOM 668 N N . HIS A 1 95 ? 26.905 55.460 14.065 1.00 14.82 95 HIS A N 1
ATOM 669 C CA . HIS A 1 95 ? 28.144 56.228 14.000 1.00 17.77 95 HIS A CA 1
ATOM 670 C C . HIS A 1 95 ? 28.264 57.232 15.152 1.00 19.01 95 HIS A C 1
ATOM 671 O O . HIS A 1 95 ? 29.320 57.360 15.774 1.00 18.53 95 HIS A O 1
ATOM 678 N N . SER A 1 96 ? 27.174 57.936 15.432 1.00 18.71 96 SER A N 1
ATOM 679 C CA . SER A 1 96 ? 27.159 58.938 16.495 1.00 21.30 96 SER A CA 1
ATOM 680 C C . SER A 1 96 ? 27.304 58.331 17.893 1.00 22.07 96 SER A C 1
ATOM 681 O O . SER A 1 96 ? 28.049 58.848 18.730 1.00 22.15 96 SER A O 1
ATOM 684 N N . LEU A 1 97 ? 26.593 57.238 18.146 1.00 21.60 97 LEU A N 1
ATOM 685 C CA . LEU A 1 97 ? 26.660 56.585 19.449 1.00 21.51 97 LEU A CA 1
ATOM 686 C C . LEU A 1 97 ? 28.053 56.017 19.706 1.00 22.44 97 LEU A C 1
ATOM 687 O O . LEU A 1 97 ? 28.605 56.176 20.797 1.00 21.34 97 LEU A O 1
ATOM 692 N N . GLU A 1 98 ? 28.621 55.358 18.701 1.00 19.90 98 GLU A N 1
ATOM 693 C CA . GLU A 1 98 ? 29.960 54.797 18.830 1.00 22.66 98 GLU A CA 1
ATOM 694 C C . GLU A 1 98 ? 30.969 55.903 19.141 1.00 24.29 98 GLU A C 1
ATOM 695 O O . GLU A 1 98 ? 31.857 55.730 19.975 1.00 24.10 98 GLU A O 1
ATOM 701 N N . GLU A 1 99 ? 30.827 57.042 18.472 1.00 25.04 99 GLU A N 1
ATOM 702 C CA . GLU A 1 99 ? 31.736 58.163 18.689 1.00 26.91 99 GLU A CA 1
ATOM 703 C C . GLU A 1 99 ? 31.617 58.695 20.115 1.00 28.89 99 GLU A C 1
ATOM 704 O O . GLU A 1 99 ? 32.624 59.007 20.759 1.00 27.83 99 GLU A O 1
ATOM 710 N N . GLU A 1 100 ? 30.385 58.794 20.606 1.00 29.03 100 GLU A N 1
ATOM 711 C CA . GLU A 1 100 ? 30.143 59.293 21.954 1.00 32.05 100 GLU A CA 1
ATOM 712 C C . GLU A 1 100 ? 30.714 58.352 23.007 1.00 32.83 100 GLU A C 1
ATOM 713 O O . GLU A 1 100 ? 31.405 58.790 23.927 1.00 33.69 100 GLU A O 1
ATOM 719 N N . LEU A 1 101 ? 30.429 57.061 22.871 1.00 32.75 101 LEU A N 1
ATOM 720 C CA . LEU A 1 101 ? 30.924 56.076 23.824 1.00 33.32 101 LEU A CA 1
ATOM 721 C C . LEU A 1 101 ? 32.448 56.067 23.840 1.00 35.82 101 LEU A C 1
ATOM 722 O O . LEU A 1 101 ? 33.068 55.899 24.890 1.00 36.46 101 LEU A O 1
ATOM 727 N N . ARG A 1 102 ? 33.043 56.256 22.667 1.00 37.20 102 ARG A N 1
ATOM 728 C CA . ARG A 1 102 ? 34.494 56.280 22.523 1.00 39.90 102 ARG A CA 1
ATOM 729 C C . ARG A 1 102 ? 35.050 57.489 23.266 1.00 40.66 102 ARG A C 1
ATOM 730 O O . ARG A 1 102 ? 36.060 57.396 23.968 1.00 40.28 102 ARG A O 1
ATOM 738 N N . ARG A 1 103 ? 34.379 58.624 23.101 1.00 40.86 103 ARG A N 1
ATOM 739 C CA . ARG A 1 103 ? 34.781 59.862 23.755 1.00 42.40 103 ARG A CA 1
ATOM 740 C C . ARG A 1 103 ? 34.761 59.672 25.271 1.00 42.50 103 ARG A C 1
ATOM 741 O O . ARG A 1 103 ? 35.428 60.399 26.008 1.00 42.58 103 ARG A O 1
ATOM 749 N N . ARG A 1 104 ? 33.996 58.684 25.728 1.00 41.27 104 ARG A N 1
ATOM 750 C CA . ARG A 1 104 ? 33.891 58.397 27.151 1.00 40.98 104 ARG A CA 1
ATOM 751 C C . ARG A 1 104 ? 34.792 57.232 27.553 1.00 42.24 104 ARG A C 1
ATOM 752 O O . ARG A 1 104 ? 34.693 56.712 28.665 1.00 42.92 104 ARG A O 1
ATOM 760 N N . GLY A 1 105 ? 35.669 56.821 26.642 1.00 43.17 105 GLY A N 1
ATOM 761 C CA . GLY A 1 105 ? 36.585 55.732 26.936 1.00 44.55 105 GLY A CA 1
ATOM 762 C C . GLY A 1 105 ? 36.049 54.340 26.659 1.00 45.72 105 GLY A C 1
ATOM 763 O O . GLY A 1 105 ? 36.744 53.350 26.889 1.00 46.16 105 GLY A O 1
ATOM 764 N N . LEU A 1 106 ? 34.816 54.259 26.168 1.00 45.81 106 LEU A N 1
ATOM 765 C CA . LEU A 1 106 ? 34.196 52.974 25.860 1.00 45.66 106 LEU A CA 1
ATOM 766 C C . LEU A 1 106 ? 34.313 52.679 24.369 1.00 45.34 106 LEU A C 1
ATOM 767 O O . LEU A 1 106 ? 33.810 53.437 23.539 1.00 45.80 106 LEU A O 1
ATOM 772 N N . ASN A 1 107 ? 34.974 51.579 24.030 1.00 43.67 107 ASN A N 1
ATOM 773 C CA . ASN A 1 107 ? 35.136 51.208 22.632 1.00 42.62 107 ASN A CA 1
ATOM 774 C C . ASN A 1 107 ? 34.250 50.021 22.277 1.00 40.54 107 ASN A C 1
ATOM 775 O O . ASN A 1 107 ? 34.619 48.866 22.495 1.00 40.68 107 ASN A O 1
ATOM 780 N N . VAL A 1 108 ? 33.073 50.319 21.736 1.00 36.86 108 VAL A N 1
ATOM 781 C CA . VAL A 1 108 ? 32.123 49.286 21.345 1.00 34.41 108 VAL A CA 1
ATOM 782 C C . VAL A 1 108 ? 31.517 49.596 19.982 1.00 31.68 108 VAL A C 1
ATOM 783 O O . VAL A 1 108 ? 31.382 50.759 19.599 1.00 30.25 108 VAL A O 1
ATOM 787 N N . LEU A 1 109 ? 31.163 48.549 19.247 1.00 28.99 109 LEU A N 1
ATOM 788 C CA . LEU A 1 109 ? 30.555 48.724 17.938 1.00 25.64 109 LEU A CA 1
ATOM 789 C C . LEU A 1 109 ? 29.055 48.518 18.096 1.00 22.63 109 LEU A C 1
ATOM 790 O O . LEU A 1 109 ? 28.615 47.636 18.829 1.00 23.81 109 LEU A O 1
ATOM 795 N N . VAL A 1 110 ? 28.279 49.351 17.418 1.00 19.76 110 VAL A N 1
ATOM 796 C CA . VAL A 1 110 ? 26.826 49.284 17.475 1.00 18.57 110 VAL A CA 1
ATOM 797 C C . VAL A 1 110 ? 26.270 48.697 16.184 1.00 18.33 110 VAL A C 1
ATOM 798 O O . VAL A 1 110 ? 26.348 49.321 15.127 1.00 17.80 110 VAL A O 1
ATOM 802 N N . PRO A 1 111 ? 25.705 47.486 16.250 1.00 17.58 111 PRO A N 1
ATOM 803 C CA . PRO A 1 111 ? 25.157 46.892 15.027 1.00 17.71 111 PRO A CA 1
ATOM 804 C C . PRO A 1 111 ? 23.800 47.476 14.658 1.00 17.29 111 PRO A C 1
ATOM 805 O O . PRO A 1 111 ? 23.069 47.959 15.525 1.00 16.10 111 PRO A O 1
ATOM 809 N N . VAL A 1 112 ? 23.485 47.437 13.366 1.00 15.99 112 VAL A N 1
ATOM 810 C CA . VAL A 1 112 ? 22.195 47.894 12.855 1.00 15.59 112 VAL A CA 1
ATOM 811 C C . VAL A 1 112 ? 21.598 46.634 12.232 1.00 13.60 112 VAL A C 1
ATOM 812 O O . VAL A 1 112 ? 22.147 46.083 11.275 1.00 15.16 112 VAL A O 1
ATOM 816 N N . VAL A 1 113 ? 20.488 46.157 12.781 1.00 13.45 113 VAL A N 1
ATOM 817 C CA . VAL A 1 113 ? 19.886 44.938 12.260 1.00 14.03 113 VAL A CA 1
ATOM 818 C C . VAL A 1 113 ? 18.767 45.223 11.267 1.00 13.96 113 VAL A C 1
ATOM 819 O O . VAL A 1 113 ? 17.776 45.868 11.611 1.00 12.80 113 VAL A O 1
ATOM 823 N N . ILE A 1 114 ? 18.936 44.759 10.030 1.00 14.64 114 ILE A N 1
ATOM 824 C CA . ILE A 1 114 ? 17.878 44.921 9.062 1.00 14.79 114 ILE A CA 1
ATOM 825 C C . ILE A 1 114 ? 16.759 44.000 9.491 1.00 14.65 114 ILE A C 1
ATOM 826 O O . ILE A 1 114 ? 16.964 42.820 9.711 1.00 16.12 114 ILE A O 1
ATOM 831 N N . SER A 1 115 ? 15.578 44.610 9.671 1.00 15.09 115 SER A N 1
ATOM 832 C CA . SER A 1 115 ? 14.520 43.931 10.422 1.00 14.92 115 SER A CA 1
ATOM 833 C C . SER A 1 115 ? 13.196 43.831 9.630 1.00 13.46 115 SER A C 1
ATOM 834 O O . SER A 1 115 ? 12.696 44.813 9.092 1.00 14.11 115 SER A O 1
ATOM 837 N N . ARG A 1 116 ? 12.655 42.593 9.559 1.00 14.21 116 ARG A N 1
ATOM 838 C CA . ARG A 1 116 ? 11.336 42.404 8.947 1.00 14.87 116 ARG A CA 1
ATOM 839 C C . ARG A 1 116 ? 10.287 42.092 10.015 1.00 16.33 116 ARG A C 1
ATOM 840 O O . ARG A 1 116 ? 10.591 41.509 11.047 1.00 14.36 116 ARG A O 1
ATOM 848 N N . VAL A 1 117 ? 9.043 42.488 9.767 1.00 15.00 117 VAL A N 1
ATOM 849 C CA . VAL A 1 117 ? 7.967 42.246 10.717 1.00 14.89 117 VAL A CA 1
ATOM 850 C C . VAL A 1 117 ? 6.841 41.504 10.009 1.00 15.15 117 VAL A C 1
ATOM 851 O O . VAL A 1 117 ? 6.412 41.903 8.927 1.00 15.33 117 VAL A O 1
ATOM 855 N N . LEU A 1 118 ? 6.379 40.414 10.614 1.00 14.30 118 LEU A N 1
ATOM 856 C CA . LEU A 1 118 ? 5.295 39.617 10.039 1.00 15.38 118 LEU A CA 1
ATOM 857 C C . LEU A 1 118 ? 3.942 40.270 10.328 1.00 15.25 118 LEU A C 1
ATOM 858 O O . LEU A 1 118 ? 3.662 40.654 11.461 1.00 16.20 118 LEU A O 1
ATOM 863 N N . VAL A 1 119 ? 3.113 40.411 9.297 1.00 15.68 119 VAL A N 1
ATOM 864 C CA . VAL A 1 119 ? 1.779 40.980 9.465 1.00 17.05 119 VAL A CA 1
ATOM 865 C C . VAL A 1 119 ? 0.783 39.979 8.884 1.00 19.09 119 VAL A C 1
ATOM 866 O O . VAL A 1 119 ? 1.180 39.061 8.159 1.00 19.45 119 VAL A O 1
ATOM 870 N N . ASP A 1 120 ? -0.499 40.143 9.204 1.00 19.23 120 ASP A N 1
ATOM 871 C CA . ASP A 1 120 ? -1.523 39.221 8.715 1.00 23.10 120 ASP A CA 1
ATOM 872 C C . ASP A 1 120 ? -2.260 39.775 7.502 1.00 21.34 120 ASP A C 1
ATOM 873 O O . ASP A 1 120 ? -2.723 40.913 7.504 1.00 22.82 120 ASP A O 1
ATOM 878 N N . VAL A 1 121 ? -2.367 38.954 6.464 1.00 22.35 121 VAL A N 1
ATOM 879 C CA . VAL A 1 121 ? -3.031 39.352 5.233 1.00 23.43 121 VAL A CA 1
ATOM 880 C C . VAL A 1 121 ? -4.512 39.680 5.431 1.00 22.98 121 VAL A C 1
ATOM 881 O O . VAL A 1 121 ? -5.121 40.356 4.600 1.00 20.93 121 VAL A O 1
ATOM 885 N N . SER A 1 122 ? -5.086 39.215 6.538 1.00 22.65 122 SER A N 1
ATOM 886 C CA . SER A 1 122 ? -6.499 39.466 6.817 1.00 21.96 122 SER A CA 1
ATOM 887 C C . SER A 1 122 ? -6.717 40.796 7.533 1.00 22.56 122 SER A C 1
ATOM 888 O O . SER A 1 122 ? -7.855 41.224 7.729 1.00 22.77 122 SER A O 1
ATOM 892 N N . ASP A 1 123 ? -5.625 41.450 7.920 1.00 21.03 123 ASP A N 1
ATOM 893 C CA . ASP A 1 123 ? -5.714 42.723 8.626 1.00 21.76 123 ASP A CA 1
ATOM 894 C C . ASP A 1 123 ? -6.596 43.715 7.873 1.00 21.81 123 ASP A C 1
ATOM 895 O O . ASP A 1 123 ? -6.399 43.956 6.687 1.00 22.30 123 ASP A O 1
ATOM 900 N N . PRO A 1 124 ? -7.583 44.303 8.563 1.00 23.97 124 PRO A N 1
ATOM 901 C CA . PRO A 1 124 ? -8.524 45.279 7.998 1.00 25.23 124 PRO A CA 1
ATOM 902 C C . PRO A 1 124 ? -7.853 46.416 7.222 1.00 26.35 124 PRO A C 1
ATOM 903 O O . PRO A 1 124 ? -8.431 46.985 6.291 1.00 25.31 124 PRO A O 1
ATOM 907 N N . SER A 1 125 ? -6.625 46.742 7.605 1.00 25.52 125 SER A N 1
ATOM 908 C CA . SER A 1 125 ? -5.905 47.827 6.958 1.00 26.13 125 SER A CA 1
ATOM 909 C C . SER A 1 125 ? -5.616 47.590 5.473 1.00 25.75 125 SER A C 1
ATOM 910 O O . SER A 1 125 ? -5.508 48.545 4.704 1.00 27.49 125 SER A O 1
ATOM 913 N N . PHE A 1 126 ? -5.491 46.331 5.064 1.00 24.36 126 PHE A N 1
ATOM 914 C CA . PHE A 1 126 ? -5.177 46.042 3.657 1.00 26.38 126 PHE A CA 1
ATOM 915 C C . PHE A 1 126 ? -6.335 46.438 2.728 1.00 28.69 126 PHE A C 1
ATOM 916 O O . PHE A 1 126 ? -6.151 46.698 1.548 1.00 29.22 126 PHE A O 1
ATOM 924 N N . ASN A 1 127 ? -7.571 46.413 3.280 1.00 29.29 127 ASN A N 1
ATOM 925 C CA . ASN A 1 127 ? -8.725 46.784 2.464 1.00 31.84 127 ASN A CA 1
ATOM 926 C C . ASN A 1 127 ? -9.096 48.261 2.684 1.00 31.82 127 ASN A C 1
ATOM 927 O O . ASN A 1 127 ? -9.847 48.860 1.927 1.00 33.61 127 ASN A O 1
ATOM 932 N N . ASN A 1 128 ? -8.555 48.833 3.789 1.00 29.42 128 ASN A N 1
ATOM 933 C CA . ASN A 1 128 ? -8.826 50.239 4.112 1.00 28.11 128 ASN A CA 1
ATOM 934 C C . ASN A 1 128 ? -7.525 51.007 4.405 1.00 25.48 128 ASN A C 1
ATOM 935 O O . ASN A 1 128 ? -7.334 51.539 5.489 1.00 26.23 128 ASN A O 1
ATOM 940 N N . PRO A 1 129 ? -6.614 51.087 3.423 1.00 23.07 129 PRO A N 1
ATOM 941 C CA . PRO A 1 129 ? -5.361 51.820 3.651 1.00 23.20 129 PRO A CA 1
ATOM 942 C C . PRO A 1 129 ? -5.624 53.291 3.951 1.00 23.87 129 PRO A C 1
ATOM 943 O O . PRO A 1 129 ? -6.454 53.922 3.295 1.00 20.84 129 PRO A O 1
ATOM 947 N N . SER A 1 130 ? -4.918 53.842 4.936 1.00 23.85 130 SER A N 1
ATOM 948 C CA . SER A 1 130 ? -5.127 55.238 5.305 1.00 26.01 130 SER A CA 1
ATOM 949 C C . SER A 1 130 ? -3.859 56.011 5.643 1.00 25.89 130 SER A C 1
ATOM 950 O O . SER A 1 130 ? -3.924 57.184 6.009 1.00 27.51 130 SER A O 1
ATOM 953 N N . LYS A 1 131 ? -2.707 55.363 5.534 1.00 23.67 131 LYS A N 1
ATOM 954 C CA . LYS A 1 131 ? -1.453 56.041 5.837 1.00 24.26 131 LYS A CA 1
ATOM 955 C C . LYS A 1 131 ? -0.890 56.675 4.567 1.00 21.83 131 LYS A C 1
ATOM 956 O O . LYS A 1 131 ? -0.521 55.972 3.632 1.00 19.87 131 LYS A O 1
ATOM 962 N N . PRO A 1 132 ? -0.835 58.017 4.514 1.00 20.92 132 PRO A N 1
ATOM 963 C CA . PRO A 1 132 ? -0.308 58.721 3.341 1.00 20.18 132 PRO A CA 1
ATOM 964 C C . PRO A 1 132 ? 1.202 58.531 3.242 1.00 19.34 132 PRO A C 1
ATOM 965 O O . PRO A 1 132 ? 1.901 58.598 4.251 1.00 20.73 132 PRO A O 1
ATOM 969 N N . VAL A 1 133 ? 1.693 58.294 2.031 1.00 17.99 133 VAL A N 1
ATOM 970 C CA . VAL A 1 133 ? 3.125 58.119 1.804 1.00 20.02 133 VAL A CA 1
ATOM 971 C C . VAL A 1 133 ? 3.511 58.674 0.444 1.00 18.80 133 VAL A C 1
ATOM 972 O O . VAL A 1 133 ? 2.892 58.354 -0.569 1.00 18.92 133 VAL A O 1
ATOM 976 N N . GLY A 1 134 ? 4.531 59.521 0.425 1.00 19.21 134 GLY A N 1
ATOM 977 C CA . GLY A 1 134 ? 4.976 60.069 -0.836 1.00 19.40 134 GLY A CA 1
ATOM 978 C C . GLY A 1 134 ? 4.468 61.456 -1.175 1.00 19.57 134 GLY A C 1
ATOM 979 O O . GLY A 1 134 ? 3.897 62.149 -0.336 1.00 18.51 134 GLY A O 1
ATOM 980 N N . PRO A 1 135 ? 4.663 61.874 -2.430 1.00 21.09 135 PRO A N 1
ATOM 981 C CA . PRO A 1 135 ? 4.266 63.173 -2.967 1.00 22.25 135 PRO A CA 1
ATOM 982 C C . PRO A 1 135 ? 2.798 63.276 -3.331 1.00 22.50 135 PRO A C 1
ATOM 983 O O . PRO A 1 135 ? 2.030 62.327 -3.179 1.00 21.72 135 PRO A O 1
ATOM 987 N N . ILE A 1 136 ? 2.425 64.450 -3.819 1.00 21.82 136 ILE A N 1
ATOM 988 C CA . ILE A 1 136 ? 1.064 64.701 -4.249 1.00 21.80 136 ILE A CA 1
ATOM 989 C C . ILE A 1 136 ? 0.968 64.225 -5.692 1.00 22.62 136 ILE A C 1
ATOM 990 O O . ILE A 1 136 ? 1.831 64.537 -6.518 1.00 23.29 136 ILE A O 1
ATOM 995 N N . TYR A 1 137 ? -0.068 63.447 -5.983 1.00 20.32 137 TYR A N 1
ATOM 996 C CA . TYR A 1 137 ? -0.285 62.917 -7.324 1.00 20.65 137 TYR A CA 1
ATOM 997 C C . TYR A 1 137 ? -1.433 63.642 -7.998 1.00 22.09 137 TYR A C 1
ATOM 998 O O . TYR A 1 137 ? -2.387 64.056 -7.337 1.00 21.27 137 TYR A O 1
ATOM 1007 N N . GLY A 1 138 ? -1.329 63.786 -9.317 1.00 23.04 138 GLY A N 1
ATOM 1008 C CA . GLY A 1 138 ? -2.376 64.437 -10.081 1.00 23.86 138 GLY A CA 1
ATOM 1009 C C . GLY A 1 138 ? -3.477 63.431 -10.350 1.00 24.47 138 GLY A C 1
ATOM 1010 O O . GLY A 1 138 ? -3.252 62.224 -10.270 1.00 23.77 138 GLY A O 1
ATOM 1011 N N . ARG A 1 139 ? -4.669 63.920 -10.672 1.00 25.38 139 ARG A N 1
ATOM 1012 C CA . ARG A 1 139 ? -5.801 63.044 -10.932 1.00 27.33 139 ARG A CA 1
ATOM 1013 C C . ARG A 1 139 ? -5.535 61.977 -11.992 1.00 27.77 139 ARG A C 1
ATOM 1014 O O . ARG A 1 139 ? -5.770 60.789 -11.762 1.00 27.09 139 ARG A O 1
ATOM 1022 N N . GLU A 1 140 ? -5.051 62.400 -13.155 1.00 28.73 140 GLU A N 1
ATOM 1023 C CA . GLU A 1 140 ? -4.781 61.467 -14.241 1.00 30.63 140 GLU A CA 1
ATOM 1024 C C . GLU A 1 140 ? -3.762 60.397 -13.868 1.00 29.59 140 GLU A C 1
ATOM 1025 O O . GLU A 1 140 ? -3.971 59.213 -14.132 1.00 29.14 140 GLU A O 1
ATOM 1031 N N . GLU A 1 141 ? -2.660 60.812 -13.252 1.00 28.02 141 GLU A N 1
ATOM 1032 C CA . GLU A 1 141 ? -1.625 59.867 -12.857 1.00 27.95 141 GLU A CA 1
ATOM 1033 C C . GLU A 1 141 ? -2.129 58.910 -11.776 1.00 25.95 141 GLU A C 1
ATOM 1034 O O . GLU A 1 141 ? -1.844 57.713 -11.815 1.00 25.03 141 GLU A O 1
ATOM 1040 N N . ALA A 1 142 ? -2.878 59.440 -10.813 1.00 25.19 142 ALA A N 1
ATOM 1041 C CA . ALA A 1 142 ? -3.406 58.617 -9.732 1.00 24.02 142 ALA A CA 1
ATOM 1042 C C . ALA A 1 142 ? -4.402 57.580 -10.252 1.00 24.42 142 ALA A C 1
ATOM 1043 O O . ALA A 1 142 ? -4.358 56.415 -9.859 1.00 23.80 142 ALA A O 1
ATOM 1045 N N . GLU A 1 143 ? -5.298 57.995 -11.141 1.00 26.33 143 GLU A N 1
ATOM 1046 C CA . GLU A 1 143 ? -6.283 57.059 -11.677 1.00 28.42 143 GLU A CA 1
ATOM 1047 C C . GLU A 1 143 ? -5.589 55.954 -12.467 1.00 30.07 143 GLU A C 1
ATOM 1048 O O . GLU A 1 143 ? -6.045 54.811 -12.484 1.00 31.91 143 GLU A O 1
ATOM 1054 N N . GLU A 1 144 ? -4.476 56.298 -13.104 1.00 30.90 144 GLU A N 1
ATOM 1055 C CA . GLU A 1 144 ? -3.711 55.336 -13.888 1.00 32.63 144 GLU A CA 1
ATOM 1056 C C . GLU A 1 144 ? -3.026 54.324 -12.968 1.00 31.65 144 GLU A C 1
ATOM 1057 O O . GLU A 1 144 ? -3.037 53.119 -13.233 1.00 32.25 144 GLU A O 1
ATOM 1063 N N . LEU A 1 145 ? -2.433 54.817 -11.887 1.00 29.68 145 LEU A N 1
ATOM 1064 C CA . LEU A 1 145 ? -1.755 53.951 -10.928 1.00 29.87 145 LEU A CA 1
ATOM 1065 C C . LEU A 1 145 ? -2.747 52.989 -10.278 1.00 29.50 145 LEU A C 1
ATOM 1066 O O . LEU A 1 145 ? -2.401 51.847 -9.971 1.00 27.91 145 LEU A O 1
ATOM 1071 N N . SER A 1 146 ? -3.978 53.453 -10.076 1.00 29.25 146 SER A N 1
ATOM 1072 C CA . SER A 1 146 ? -5.015 52.622 -9.473 1.00 31.43 146 SER A CA 1
ATOM 1073 C C . SER A 1 146 ? -5.437 51.532 -10.451 1.00 33.71 146 SER A C 1
ATOM 1074 O O . SER A 1 146 ? -5.660 50.389 -10.061 1.00 33.25 146 SER A O 1
ATOM 1077 N N . ARG A 1 147 ? -5.541 51.894 -11.725 1.00 36.13 147 ARG A N 1
ATOM 1078 C CA . ARG A 1 147 ? -5.940 50.942 -12.755 1.00 39.59 147 ARG A CA 1
ATOM 1079 C C . ARG A 1 147 ? -4.836 49.933 -13.052 1.00 40.68 147 ARG A C 1
ATOM 1080 O O . ARG A 1 147 ? -5.103 48.749 -13.253 1.00 42.24 147 ARG A O 1
ATOM 1088 N N . ARG A 1 148 ? -3.595 50.411 -13.071 1.00 41.28 148 ARG A N 1
ATOM 1089 C CA . ARG A 1 148 ? -2.442 49.568 -13.370 1.00 42.04 148 ARG A CA 1
ATOM 1090 C C . ARG A 1 148 ? -1.904 48.730 -12.209 1.00 41.43 148 ARG A C 1
ATOM 1091 O O . ARG A 1 148 ? -1.673 47.529 -12.364 1.00 41.65 148 ARG A O 1
ATOM 1099 N N . TYR A 1 149 ? -1.697 49.354 -11.054 1.00 39.05 149 TYR A N 1
ATOM 1100 C CA . TYR A 1 149 ? -1.159 48.636 -9.902 1.00 37.51 149 TYR A CA 1
ATOM 1101 C C . TYR A 1 149 ? -2.160 48.447 -8.767 1.00 35.17 149 TYR A C 1
ATOM 1102 O O . TYR A 1 149 ? -1.828 47.865 -7.733 1.00 34.28 149 TYR A O 1
ATOM 1111 N N . GLY A 1 150 ? -3.375 48.949 -8.946 1.00 32.07 150 GLY A N 1
ATOM 1112 C CA . GLY A 1 150 ? -4.371 48.811 -7.903 1.00 30.52 150 GLY A CA 1
ATOM 1113 C C . GLY A 1 150 ? -4.072 49.666 -6.684 1.00 28.41 150 GLY A C 1
ATOM 1114 O O . GLY A 1 150 ? -4.505 49.351 -5.577 1.00 28.82 150 GLY A O 1
ATOM 1115 N N . TRP A 1 151 ? -3.325 50.748 -6.882 1.00 26.90 151 TRP A N 1
ATOM 1116 C CA . TRP A 1 151 ? -2.990 51.649 -5.784 1.00 25.63 151 TRP A CA 1
ATOM 1117 C C . TRP A 1 151 ? -4.247 52.348 -5.287 1.00 24.34 151 TRP A C 1
ATOM 1118 O O . TRP A 1 151 ? -5.208 52.520 -6.037 1.00 25.83 151 TRP A O 1
ATOM 1129 N N . VAL A 1 152 ? -4.237 52.743 -4.020 1.00 22.18 152 VAL A N 1
ATOM 1130 C CA . VAL A 1 152 ? -5.371 53.433 -3.423 1.00 21.70 152 VAL A CA 1
ATOM 1131 C C . VAL A 1 152 ? -4.966 54.859 -3.068 1.00 19.12 152 VAL A C 1
ATOM 1132 O O . VAL A 1 152 ? -3.872 55.091 -2.550 1.00 19.99 152 VAL A O 1
ATOM 1136 N N . PHE A 1 153 ? -5.856 55.807 -3.336 1.00 17.33 153 PHE A N 1
ATOM 1137 C CA . PHE A 1 153 ? -5.577 57.215 -3.067 1.00 17.65 153 PHE A CA 1
ATOM 1138 C C . PHE A 1 153 ? -6.639 57.893 -2.221 1.00 18.01 153 PHE A C 1
ATOM 1139 O O . PHE A 1 153 ? -7.773 57.426 -2.123 1.00 18.57 153 PHE A O 1
ATOM 1147 N N . LYS A 1 154 ? -6.249 59.003 -1.607 1.00 18.64 154 LYS A N 1
ATOM 1148 C CA . LYS A 1 154 ? -7.154 59.825 -0.819 1.00 18.47 154 LYS A CA 1
ATOM 1149 C C . LYS A 1 154 ? -6.980 61.240 -1.341 1.00 19.07 154 LYS A C 1
ATOM 1150 O O . LYS A 1 154 ? -5.858 61.685 -1.603 1.00 17.11 154 LYS A O 1
ATOM 1156 N N . ARG A 1 155 ? -8.087 61.947 -1.519 1.00 16.78 155 ARG A N 1
ATOM 1157 C CA . ARG A 1 155 ? -8.003 63.306 -2.014 1.00 17.13 155 ARG A CA 1
ATOM 1158 C C . ARG A 1 155 ? -7.466 64.224 -0.921 1.00 16.59 155 ARG A C 1
ATOM 1159 O O . ARG A 1 155 ? -7.833 64.099 0.247 1.00 18.29 155 ARG A O 1
ATOM 1167 N N . ASP A 1 156 ? -6.567 65.125 -1.300 1.00 15.92 156 ASP A N 1
ATOM 1168 C CA . ASP A 1 156 ? -5.998 66.088 -0.359 1.00 17.45 156 ASP A CA 1
ATOM 1169 C C . ASP A 1 156 ? -6.742 67.397 -0.611 1.00 17.21 156 ASP A C 1
ATOM 1170 O O . ASP A 1 156 ? -6.788 67.879 -1.744 1.00 18.00 156 ASP A O 1
ATOM 1175 N N . PRO A 1 157 ? -7.333 67.987 0.440 1.00 17.55 157 PRO A N 1
ATOM 1176 C CA . PRO A 1 157 ? -8.116 69.229 0.368 1.00 20.10 157 PRO A CA 1
ATOM 1177 C C . PRO A 1 157 ? -7.345 70.406 -0.246 1.00 22.19 157 PRO A C 1
ATOM 1178 O O . PRO A 1 157 ? -7.923 71.359 -0.750 1.00 21.85 157 PRO A O 1
ATOM 1182 N N . ARG A 1 158 ? -6.004 70.357 -0.153 1.00 22.97 158 ARG A N 1
ATOM 1183 C CA . ARG A 1 158 ? -5.204 71.455 -0.719 1.00 24.11 158 ARG A CA 1
ATOM 1184 C C . ARG A 1 158 ? -4.986 71.278 -2.227 1.00 24.40 158 ARG A C 1
ATOM 1185 O O . ARG A 1 158 ? -4.437 72.130 -2.918 1.00 24.97 158 ARG A O 1
ATOM 1193 N N . GLY A 1 159 ? -5.393 70.093 -2.719 1.00 23.71 159 GLY A N 1
ATOM 1194 C CA . GLY A 1 159 ? -5.240 69.804 -4.138 1.00 21.62 159 GLY A CA 1
ATOM 1195 C C . GLY A 1 159 ? -4.497 68.488 -4.371 1.00 20.42 159 GLY A C 1
ATOM 1196 O O . GLY A 1 159 ? -3.567 68.125 -3.666 1.00 19.17 159 GLY A O 1
ATOM 1197 N N . GLY A 1 160 ? -4.970 67.728 -5.376 1.00 19.19 160 GLY A N 1
ATOM 1198 C CA . GLY A 1 160 ? -4.280 66.481 -5.721 1.00 18.89 160 GLY A CA 1
ATOM 1199 C C . GLY A 1 160 ? -4.676 65.303 -4.811 1.00 18.18 160 GLY A C 1
ATOM 1200 O O . GLY A 1 160 ? -5.654 65.340 -4.074 1.00 17.89 160 GLY A O 1
ATOM 1201 N N . PHE A 1 161 ? -3.869 64.251 -4.893 1.00 16.39 161 PHE A N 1
ATOM 1202 C CA . PHE A 1 161 ? -4.112 63.028 -4.139 1.00 18.01 161 PHE A CA 1
ATOM 1203 C C . PHE A 1 161 ? -2.867 62.506 -3.439 1.00 18.02 161 PHE A C 1
ATOM 1204 O O . PHE A 1 161 ? -1.746 62.784 -3.856 1.00 17.11 161 PHE A O 1
ATOM 1212 N N . ARG A 1 162 ? -3.078 61.741 -2.374 1.00 18.93 162 ARG A N 1
ATOM 1213 C CA . ARG A 1 162 ? -1.978 61.130 -1.639 1.00 18.47 162 ARG A CA 1
ATOM 1214 C C . ARG A 1 162 ? -2.166 59.627 -1.766 1.00 19.00 162 ARG A C 1
ATOM 1215 O O . ARG A 1 162 ? -3.294 59.130 -1.691 1.00 18.01 162 ARG A O 1
ATOM 1223 N N . ARG A 1 163 ? -1.080 58.897 -1.980 1.00 17.61 163 ARG A N 1
ATOM 1224 C CA . ARG A 1 163 ? -1.202 57.452 -2.049 1.00 17.37 163 ARG A CA 1
ATOM 1225 C C . ARG A 1 163 ? -1.283 57.026 -0.597 1.00 16.90 163 ARG A C 1
ATOM 1226 O O . ARG A 1 163 ? -0.529 57.527 0.233 1.00 17.10 163 ARG A O 1
ATOM 1234 N N . VAL A 1 164 ? -2.208 56.129 -0.280 1.00 16.48 164 VAL A N 1
ATOM 1235 C CA . VAL A 1 164 ? -2.332 55.636 1.082 1.00 17.07 164 VAL A CA 1
ATOM 1236 C C . VAL A 1 164 ? -2.037 54.141 1.040 1.00 16.42 164 VAL A C 1
ATOM 1237 O O . VAL A 1 164 ? -2.437 53.449 0.107 1.00 17.68 164 VAL A O 1
ATOM 1241 N N . VAL A 1 165 ? -1.314 53.657 2.042 1.00 17.04 165 VAL A N 1
ATOM 1242 C CA . VAL A 1 165 ? -0.962 52.248 2.115 1.00 16.65 165 VAL A CA 1
ATOM 1243 C C . VAL A 1 165 ? -1.391 51.688 3.461 1.00 17.48 165 VAL A C 1
ATOM 1244 O O . VAL A 1 165 ? -1.618 52.436 4.414 1.00 16.86 165 VAL A O 1
ATOM 1248 N N . PRO A 1 166 ? -1.525 50.356 3.548 1.00 17.50 166 PRO A N 1
ATOM 1249 C CA . PRO A 1 166 ? -1.932 49.682 4.783 1.00 19.39 166 PRO A CA 1
ATOM 1250 C C . PRO A 1 166 ? -0.941 49.838 5.935 1.00 18.59 166 PRO A C 1
ATOM 1251 O O . PRO A 1 166 ? 0.269 49.917 5.725 1.00 17.73 166 PRO A O 1
ATOM 1255 N N . SER A 1 167 ? -1.471 49.871 7.150 1.00 18.96 167 SER A N 1
ATOM 1256 C CA . SER A 1 167 ? -0.644 49.947 8.351 1.00 19.30 167 SER A CA 1
ATOM 1257 C C . SER A 1 167 ? -1.168 48.842 9.260 1.00 17.60 167 SER A C 1
ATOM 1258 O O . SER A 1 167 ? -1.809 49.107 10.274 1.00 20.14 167 SER A O 1
ATOM 1261 N N . PRO A 1 168 ? -0.912 47.580 8.887 1.00 18.27 168 PRO A N 1
ATOM 1262 C CA . PRO A 1 168 ? -1.344 46.394 9.635 1.00 18.24 168 PRO A CA 1
ATOM 1263 C C . PRO A 1 168 ? -0.639 46.253 10.973 1.00 19.49 168 PRO A C 1
ATOM 1264 O O . PRO A 1 168 ? 0.453 46.787 11.170 1.00 19.78 168 PRO A O 1
ATOM 1268 N N . ARG A 1 169 ? -1.269 45.536 11.894 1.00 18.44 169 ARG A N 1
ATOM 1269 C CA . ARG A 1 169 ? -0.674 45.330 13.205 1.00 20.76 169 ARG A CA 1
ATOM 1270 C C . ARG A 1 169 ? 0.425 44.273 13.143 1.00 19.33 169 ARG A C 1
ATOM 1271 O O . ARG A 1 169 ? 0.321 43.292 12.408 1.00 19.04 169 ARG A O 1
ATOM 1279 N N . PRO A 1 170 ? 1.510 44.474 13.907 1.00 17.98 170 PRO A N 1
ATOM 1280 C CA . PRO A 1 170 ? 2.619 43.518 13.916 1.00 17.56 170 PRO A CA 1
ATOM 1281 C C . PRO A 1 170 ? 2.222 42.207 14.587 1.00 18.42 170 PRO A C 1
ATOM 1282 O O . PRO A 1 170 ? 1.569 42.213 15.629 1.00 18.52 170 PRO A O 1
ATOM 1286 N N . VAL A 1 171 ? 2.605 41.087 13.979 1.00 18.76 171 VAL A N 1
ATOM 1287 C CA . VAL A 1 171 ? 2.277 39.774 14.530 1.00 19.25 171 VAL A CA 1
ATOM 1288 C C . VAL A 1 171 ? 3.494 39.136 15.185 1.00 19.06 171 VAL A C 1
ATOM 1289 O O . VAL A 1 171 ? 3.396 38.562 16.268 1.00 19.01 171 VAL A O 1
ATOM 1293 N N . SER A 1 172 ? 4.640 39.236 14.522 1.00 18.04 172 SER A N 1
ATOM 1294 C CA . SER A 1 172 ? 5.879 38.690 15.057 1.00 18.21 172 SER A CA 1
ATOM 1295 C C . SER A 1 172 ? 7.056 39.392 14.404 1.00 17.78 172 SER A C 1
ATOM 1296 O O . SER A 1 172 ? 6.934 39.927 13.301 1.00 16.77 172 SER A O 1
ATOM 1300 N N . ILE A 1 173 ? 8.190 39.412 15.096 1.00 17.12 173 ILE A N 1
ATOM 1301 C CA . ILE A 1 173 ? 9.388 40.038 14.547 1.00 16.29 173 ILE A CA 1
ATOM 1302 C C . ILE A 1 173 ? 10.197 38.908 13.922 1.00 16.36 173 ILE A C 1
ATOM 1303 O O . ILE A 1 173 ? 10.806 38.096 14.622 1.00 16.54 173 ILE A O 1
ATOM 1308 N N . VAL A 1 174 ? 10.185 38.854 12.596 1.00 16.17 174 VAL A N 1
ATOM 1309 C CA . VAL A 1 174 ? 10.879 37.805 11.863 1.00 15.76 174 VAL A CA 1
ATOM 1310 C C . VAL A 1 174 ? 12.346 37.654 12.251 1.00 15.16 174 VAL A C 1
ATOM 1311 O O . VAL A 1 174 ? 12.854 36.536 12.402 1.00 14.14 174 VAL A O 1
ATOM 1315 N N . ASP A 1 175 ? 13.015 38.783 12.434 1.00 13.97 175 ASP A N 1
ATOM 1316 C CA . ASP A 1 175 ? 14.430 38.786 12.758 1.00 15.56 175 ASP A CA 1
ATOM 1317 C C . ASP A 1 175 ? 14.768 38.884 14.239 1.00 16.29 175 ASP A C 1
ATOM 1318 O O . ASP A 1 175 ? 15.872 39.275 14.612 1.00 15.57 175 ASP A O 1
ATOM 1323 N N . ARG A 1 176 ? 13.815 38.496 15.076 1.00 16.49 176 ARG A N 1
ATOM 1324 C CA . ARG A 1 176 ? 14.000 38.526 16.521 1.00 18.41 176 ARG A CA 1
ATOM 1325 C C . ARG A 1 176 ? 15.308 37.867 16.968 1.00 18.05 176 ARG A C 1
ATOM 1326 O O . ARG A 1 176 ? 16.045 38.437 17.777 1.00 18.22 176 ARG A O 1
ATOM 1334 N N . ASP A 1 177 ? 15.600 36.678 16.443 1.00 18.30 177 ASP A N 1
ATOM 1335 C CA . ASP A 1 177 ? 16.824 35.970 16.821 1.00 18.53 177 ASP A CA 1
ATOM 1336 C C . ASP A 1 177 ? 18.107 36.747 16.520 1.00 18.96 177 ASP A C 1
ATOM 1337 O O . ASP A 1 177 ? 19.036 36.736 17.327 1.00 17.00 177 ASP A O 1
ATOM 1342 N N . LEU A 1 178 ? 18.174 37.418 15.370 1.00 17.09 178 LEU A N 1
ATOM 1343 C CA . LEU A 1 178 ? 19.369 38.193 15.037 1.00 17.71 178 LEU A CA 1
ATOM 1344 C C . LEU A 1 178 ? 19.495 39.366 15.995 1.00 17.50 178 LEU A C 1
ATOM 1345 O O . LEU A 1 178 ? 20.593 39.753 16.381 1.00 18.05 178 LEU A O 1
ATOM 1350 N N . ILE A 1 179 ? 18.360 39.937 16.379 1.00 15.50 179 ILE A N 1
ATOM 1351 C CA . ILE A 1 179 ? 18.380 41.057 17.302 1.00 15.25 179 ILE A CA 1
ATOM 1352 C C . ILE A 1 179 ? 18.866 40.572 18.671 1.00 16.73 179 ILE A C 1
ATOM 1353 O O . ILE A 1 179 ? 19.674 41.237 19.321 1.00 16.77 179 ILE A O 1
ATOM 1358 N N . ALA A 1 180 ? 18.384 39.409 19.096 1.00 16.61 180 ALA A N 1
ATOM 1359 C CA . ALA A 1 180 ? 18.788 38.853 20.389 1.00 19.47 180 ALA A CA 1
ATOM 1360 C C . ALA A 1 180 ? 20.284 38.547 20.402 1.00 20.10 180 ALA A C 1
ATOM 1361 O O . ALA A 1 180 ? 20.977 38.820 21.383 1.00 22.51 180 ALA A O 1
ATOM 1363 N N . GLU A 1 181 ? 20.780 37.978 19.310 1.00 21.06 181 GLU A N 1
ATOM 1364 C CA . GLU A 1 181 ? 22.195 37.650 19.205 1.00 22.32 181 GLU A CA 1
ATOM 1365 C C . GLU A 1 181 ? 23.039 38.920 19.263 1.00 22.72 181 GLU A C 1
ATOM 1366 O O . GLU A 1 181 ? 24.073 38.964 19.935 1.00 20.25 181 GLU A O 1
ATOM 1372 N N . ALA A 1 182 ? 22.590 39.957 18.562 1.00 20.21 182 ALA A N 1
ATOM 1373 C CA . ALA A 1 182 ? 23.310 41.224 18.547 1.00 20.05 182 ALA A CA 1
ATOM 1374 C C . ALA A 1 182 ? 23.358 41.814 19.949 1.00 20.36 182 ALA A C 1
ATOM 1375 O O . ALA A 1 182 ? 24.376 42.369 20.361 1.00 20.67 182 ALA A O 1
ATOM 1377 N N . SER A 1 183 ? 22.248 41.691 20.673 1.00 20.79 183 SER A N 1
ATOM 1378 C CA . SER A 1 183 ? 22.139 42.220 22.031 1.00 22.36 183 SER A CA 1
ATOM 1379 C C . SER A 1 183 ? 23.072 41.497 23.001 1.00 23.75 183 SER A C 1
ATOM 1380 O O . SER A 1 183 ? 23.579 42.092 23.956 1.00 24.52 183 SER A O 1
ATOM 1383 N N . ALA A 1 184 ? 23.291 40.213 22.760 1.00 24.02 184 ALA A N 1
ATOM 1384 C CA . ALA A 1 184 ? 24.176 39.438 23.615 1.00 28.07 184 ALA A CA 1
ATOM 1385 C C . ALA A 1 184 ? 25.611 39.928 23.436 1.00 28.97 184 ALA A C 1
ATOM 1386 O O . ALA A 1 184 ? 26.415 39.879 24.366 1.00 31.36 184 ALA A O 1
ATOM 1388 N N . GLU A 1 185 ? 25.922 40.420 22.241 1.00 30.53 185 GLU A N 1
ATOM 1389 C CA . GLU A 1 185 ? 27.267 40.895 21.935 1.00 31.90 185 GLU A CA 1
ATOM 1390 C C . GLU A 1 185 ? 27.522 42.383 22.178 1.00 30.42 185 GLU A C 1
ATOM 1391 O O . GLU A 1 185 ? 28.669 42.788 22.362 1.00 30.44 185 GLU A O 1
ATOM 1397 N N . SER A 1 186 ? 26.470 43.196 22.174 1.00 28.35 186 SER A N 1
ATOM 1398 C CA . SER A 1 186 ? 26.632 44.631 22.390 1.00 26.85 186 SER A CA 1
ATOM 1399 C C . SER A 1 186 ? 25.522 45.233 23.244 1.00 27.04 186 SER A C 1
ATOM 1400 O O . SER A 1 186 ? 24.361 44.831 23.142 1.00 26.16 186 SER A O 1
ATOM 1403 N N . PRO A 1 187 ? 25.869 46.213 24.096 1.00 25.50 187 PRO A N 1
ATOM 1404 C CA . PRO A 1 187 ? 24.924 46.896 24.985 1.00 25.98 187 PRO A CA 1
ATOM 1405 C C . PRO A 1 187 ? 24.004 47.873 24.255 1.00 24.43 187 PRO A C 1
ATOM 1406 O O . PRO A 1 187 ? 23.033 48.367 24.826 1.00 24.23 187 PRO A O 1
ATOM 1410 N N . ALA A 1 188 ? 24.320 48.152 22.993 1.00 23.75 188 ALA A N 1
ATOM 1411 C CA . ALA A 1 188 ? 23.515 49.056 22.178 1.00 21.10 188 ALA A CA 1
ATOM 1412 C C . ALA A 1 188 ? 23.338 48.453 20.789 1.00 19.16 188 ALA A C 1
ATOM 1413 O O . ALA A 1 188 ? 24.309 48.254 20.057 1.00 18.72 188 ALA A O 1
ATOM 1415 N N . VAL A 1 189 ? 22.089 48.163 20.441 1.00 17.86 189 VAL A N 1
ATOM 1416 C CA . VAL A 1 189 ? 21.749 47.570 19.151 1.00 18.30 189 VAL A CA 1
ATOM 1417 C C . VAL A 1 189 ? 20.625 48.385 18.523 1.00 17.94 189 VAL A C 1
ATOM 1418 O O . VAL A 1 189 ? 19.647 48.704 19.195 1.00 18.80 189 VAL A O 1
ATOM 1422 N N . VAL A 1 190 ? 20.769 48.728 17.244 1.00 16.95 190 VAL A N 1
ATOM 1423 C CA . VAL A 1 190 ? 19.735 49.487 16.543 1.00 16.15 190 VAL A CA 1
ATOM 1424 C C . VAL A 1 190 ? 18.962 48.497 15.677 1.00 14.69 190 VAL A C 1
ATOM 1425 O O . VAL A 1 190 ? 19.560 47.740 14.916 1.00 15.42 190 VAL A O 1
ATOM 1429 N N . ALA A 1 191 ? 17.640 48.488 15.805 1.00 14.00 191 ALA A N 1
ATOM 1430 C CA . ALA A 1 191 ? 16.842 47.558 15.020 1.00 14.33 191 ALA A CA 1
ATOM 1431 C C . ALA A 1 191 ? 15.409 48.022 14.822 1.00 14.53 191 ALA A C 1
ATOM 1432 O O . ALA A 1 191 ? 14.982 49.034 15.378 1.00 13.68 191 ALA A O 1
ATOM 1434 N N . LEU A 1 192 ? 14.680 47.265 14.011 1.00 15.15 192 LEU A N 1
ATOM 1435 C CA . LEU A 1 192 ? 13.282 47.537 13.725 1.00 15.37 192 LEU A CA 1
ATOM 1436 C C . LEU A 1 192 ? 13.054 48.977 13.273 1.00 14.99 192 LEU A C 1
ATOM 1437 O O . LEU A 1 192 ? 12.068 49.605 13.645 1.00 15.21 192 LEU A O 1
ATOM 1442 N N . GLY A 1 193 ? 13.961 49.492 12.448 1.00 13.21 193 GLY A N 1
ATOM 1443 C CA . GLY A 1 193 ? 13.821 50.853 11.974 1.00 12.56 193 GLY A CA 1
ATOM 1444 C C . GLY A 1 193 ? 12.538 51.061 11.188 1.00 13.37 193 GLY A C 1
ATOM 1445 O O . GLY A 1 193 ? 12.194 50.256 10.325 1.00 14.17 193 GLY A O 1
ATOM 1446 N N . GLY A 1 194 ? 11.831 52.145 11.489 1.00 13.28 194 GLY A N 1
ATOM 1447 C CA . GLY A 1 194 ? 10.600 52.476 10.775 1.00 14.32 194 GLY A CA 1
ATOM 1448 C C . GLY A 1 194 ? 9.453 51.507 11.096 1.00 14.77 194 GLY A C 1
ATOM 1449 O O . GLY A 1 194 ? 8.406 51.501 10.462 1.00 16.33 194 GLY A O 1
ATOM 1450 N N . GLY A 1 195 ? 9.686 50.640 12.097 1.00 14.57 195 GLY A N 1
ATOM 1451 C CA . GLY A 1 195 ? 8.647 49.677 12.461 1.00 15.52 195 GLY A CA 1
ATOM 1452 C C . GLY A 1 195 ? 8.884 48.310 11.806 1.00 16.44 195 GLY A C 1
ATOM 1453 O O . GLY A 1 195 ? 8.173 47.341 12.035 1.00 16.69 195 GLY A O 1
ATOM 1454 N N . GLY A 1 196 ? 9.905 48.271 10.929 1.00 14.02 196 GLY A N 1
ATOM 1455 C CA . GLY A 1 196 ? 10.265 47.008 10.294 1.00 13.91 196 GLY A CA 1
ATOM 1456 C C . GLY A 1 196 ? 9.737 46.905 8.856 1.00 15.08 196 GLY A C 1
ATOM 1457 O O . GLY A 1 196 ? 8.797 47.583 8.462 1.00 13.69 196 GLY A O 1
ATOM 1458 N N . VAL A 1 197 ? 10.396 46.031 8.069 1.00 14.23 197 VAL A N 1
ATOM 1459 C CA . VAL A 1 197 ? 9.895 45.691 6.737 1.00 15.47 197 VAL A CA 1
ATOM 1460 C C . VAL A 1 197 ? 8.790 44.620 6.803 1.00 15.62 197 VAL A C 1
ATOM 1461 O O . VAL A 1 197 ? 9.008 43.486 7.223 1.00 16.49 197 VAL A O 1
ATOM 1465 N N . PRO A 1 198 ? 7.547 44.980 6.409 1.00 17.21 198 PRO A N 1
ATOM 1466 C CA . PRO A 1 198 ? 6.437 44.046 6.457 1.00 17.60 198 PRO A CA 1
ATOM 1467 C C . PRO A 1 198 ? 6.541 42.946 5.436 1.00 15.98 198 PRO A C 1
ATOM 1468 O O . PRO A 1 198 ? 6.745 43.157 4.249 1.00 14.88 198 PRO A O 1
ATOM 1472 N N . VAL A 1 199 ? 6.350 41.748 5.958 1.00 14.84 199 VAL A N 1
ATOM 1473 C CA . VAL A 1 199 ? 6.190 40.614 5.098 1.00 15.24 199 VAL A CA 1
ATOM 1474 C C . VAL A 1 199 ? 4.985 39.802 5.545 1.00 15.44 199 VAL A C 1
ATOM 1475 O O . VAL A 1 199 ? 4.492 39.927 6.664 1.00 16.84 199 VAL A O 1
ATOM 1479 N N . VAL A 1 200 ? 4.451 39.016 4.588 1.00 17.51 200 VAL A N 1
ATOM 1480 C CA . VAL A 1 200 ? 3.347 38.100 4.912 1.00 18.88 200 VAL A CA 1
ATOM 1481 C C . VAL A 1 200 ? 3.741 36.674 4.571 1.00 20.84 200 VAL A C 1
ATOM 1482 O O . VAL A 1 200 ? 4.573 36.421 3.709 1.00 20.29 200 VAL A O 1
ATOM 1486 N N . GLU A 1 201 ? 3.167 35.708 5.317 1.00 22.56 201 GLU A N 1
ATOM 1487 C CA . GLU A 1 201 ? 3.433 34.326 4.949 1.00 26.60 201 GLU A CA 1
ATOM 1488 C C . GLU A 1 201 ? 2.507 33.869 3.824 1.00 27.17 201 GLU A C 1
ATOM 1489 O O . GLU A 1 201 ? 1.290 33.978 3.903 1.00 28.41 201 GLU A O 1
ATOM 1495 N N . ARG A 1 202 ? 3.153 33.422 2.736 1.00 26.05 202 ARG A N 1
ATOM 1496 C CA . ARG A 1 202 ? 2.400 32.864 1.639 1.00 27.31 202 ARG A CA 1
ATOM 1497 C C . ARG A 1 202 ? 2.320 31.355 1.787 1.00 30.21 202 ARG A C 1
ATOM 1498 O O . ARG A 1 202 ? 3.009 30.755 2.598 1.00 28.24 202 ARG A O 1
ATOM 1506 N N . PRO A 1 203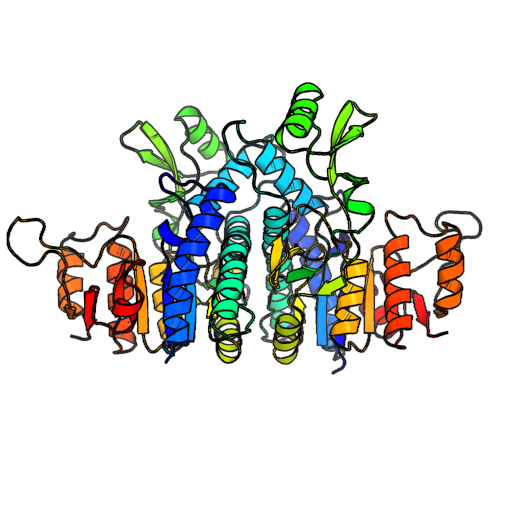 ? 1.463 30.688 1.000 1.00 33.10 203 PRO A N 1
ATOM 1507 C CA . PRO A 1 203 ? 1.364 29.231 1.136 1.00 35.47 203 PRO A CA 1
ATOM 1508 C C . PRO A 1 203 ? 2.697 28.548 0.862 1.00 36.03 203 PRO A C 1
ATOM 1509 O O . PRO A 1 203 ? 3.363 28.846 -0.128 1.00 38.92 203 PRO A O 1
ATOM 1513 N N . GLY A 1 204 ? 3.086 27.635 1.747 1.00 37.34 204 GLY A N 1
ATOM 1514 C CA . GLY A 1 204 ? 4.341 26.933 1.564 1.00 36.52 204 GLY A CA 1
ATOM 1515 C C . GLY A 1 204 ? 5.462 27.462 2.437 1.00 35.56 204 GLY A C 1
ATOM 1516 O O . GLY A 1 204 ? 6.620 27.072 2.268 1.00 37.33 204 GLY A O 1
ATOM 1517 N N . GLY A 1 205 ? 5.124 28.357 3.360 1.00 34.66 205 GLY A N 1
ATOM 1518 C CA . GLY A 1 205 ? 6.119 28.916 4.261 1.00 33.42 205 GLY A CA 1
ATOM 1519 C C . GLY A 1 205 ? 6.902 30.091 3.702 1.00 32.31 205 GLY A C 1
ATOM 1520 O O . GLY A 1 205 ? 7.741 30.669 4.390 1.00 33.60 205 GLY A O 1
ATOM 1521 N N . VAL A 1 206 ? 6.629 30.450 2.455 1.00 29.42 206 VAL A N 1
ATOM 1522 C CA . VAL A 1 206 ? 7.318 31.560 1.811 1.00 27.58 206 VAL A CA 1
ATOM 1523 C C . VAL A 1 206 ? 6.929 32.923 2.391 1.00 26.39 206 VAL A C 1
ATOM 1524 O O . VAL A 1 206 ? 5.747 33.229 2.553 1.00 24.41 206 VAL A O 1
ATOM 1528 N N . LEU A 1 207 ? 7.934 33.733 2.712 1.00 23.58 207 LEU A N 1
ATOM 1529 C CA . LEU A 1 207 ? 7.687 35.074 3.226 1.00 22.02 207 LEU A CA 1
ATOM 1530 C C . LEU A 1 207 ? 7.782 36.013 2.031 1.00 21.68 207 LEU A C 1
ATOM 1531 O O . LEU A 1 207 ? 8.673 35.873 1.194 1.00 22.38 207 LEU A O 1
ATOM 1536 N N . GLU A 1 208 ? 6.858 36.958 1.941 1.00 21.01 208 GLU A N 1
ATOM 1537 C CA . GLU A 1 208 ? 6.860 37.893 0.829 1.00 22.56 208 GLU A CA 1
ATOM 1538 C C . GLU A 1 208 ? 6.692 39.315 1.336 1.00 21.32 208 GLU A C 1
ATOM 1539 O O . GLU A 1 208 ? 5.765 39.607 2.081 1.00 17.65 208 GLU A O 1
ATOM 1545 N N . PRO A 1 209 ? 7.599 40.218 0.940 1.00 21.55 209 PRO A N 1
ATOM 1546 C CA . PRO A 1 209 ? 7.507 41.604 1.352 1.00 21.61 209 PRO A CA 1
ATOM 1547 C C . PRO A 1 209 ? 6.244 42.236 0.788 1.00 21.55 209 PRO A C 1
ATOM 1548 O O . PRO A 1 209 ? 5.792 41.913 -0.303 1.00 20.92 209 PRO A O 1
ATOM 1552 N N . VAL A 1 210 ? 5.616 43.154 1.520 1.00 19.87 210 VAL A N 1
ATOM 1553 C CA . VAL A 1 210 ? 4.416 43.827 1.024 1.00 21.04 210 VAL A CA 1
ATOM 1554 C C . VAL A 1 210 ? 4.547 45.338 1.192 1.00 21.66 210 VAL A C 1
ATOM 1555 O O . VAL A 1 210 ? 5.293 45.811 2.053 1.00 19.99 210 VAL A O 1
ATOM 1559 N N . GLU A 1 211 ? 3.841 46.097 0.359 1.00 19.70 211 GLU A N 1
ATOM 1560 C CA . GLU A 1 211 ? 3.900 47.547 0.473 1.00 21.53 211 GLU A CA 1
ATOM 1561 C C . GLU A 1 211 ? 2.930 47.997 1.545 1.00 20.66 211 GLU A C 1
ATOM 1562 O O . GLU A 1 211 ? 1.721 48.067 1.330 1.00 23.64 211 GLU A O 1
ATOM 1568 N N . ALA A 1 212 ? 3.480 48.275 2.718 1.00 19.67 212 ALA A N 1
ATOM 1569 C CA . ALA A 1 212 ? 2.696 48.715 3.858 1.00 17.80 212 ALA A CA 1
ATOM 1570 C C . ALA A 1 212 ? 3.673 49.252 4.884 1.00 17.85 212 ALA A C 1
ATOM 1571 O O . ALA A 1 212 ? 4.888 49.096 4.735 1.00 18.69 212 ALA A O 1
ATOM 1573 N N . VAL A 1 213 ? 3.150 49.903 5.912 1.00 17.53 213 VAL A N 1
ATOM 1574 C CA . VAL A 1 213 ? 3.998 50.408 6.978 1.00 18.62 213 VAL A CA 1
ATOM 1575 C C . VAL A 1 213 ? 3.489 49.797 8.276 1.00 20.18 213 VAL A C 1
ATOM 1576 O O . VAL A 1 213 ? 2.329 49.393 8.370 1.00 23.88 213 VAL A O 1
ATOM 1580 N N . VAL A 1 214 ? 4.367 49.697 9.264 1.00 17.26 214 VAL A N 1
ATOM 1581 C CA . VAL A 1 214 ? 3.987 49.142 10.557 1.00 15.08 214 VAL A CA 1
ATOM 1582 C C . VAL A 1 214 ? 4.319 50.186 11.613 1.00 15.36 214 VAL A C 1
ATOM 1583 O O . VAL A 1 214 ? 5.396 50.779 11.577 1.00 16.52 214 VAL A O 1
ATOM 1587 N N . ASP A 1 215 ? 3.388 50.426 12.535 1.00 14.25 215 ASP A N 1
ATOM 1588 C CA . ASP A 1 215 ? 3.602 51.405 13.595 1.00 15.23 215 ASP A CA 1
ATOM 1589 C C . ASP A 1 215 ? 4.847 51.009 14.391 1.00 15.19 215 ASP A C 1
ATOM 1590 O O . ASP A 1 215 ? 4.940 49.888 14.903 1.00 15.77 215 ASP A O 1
ATOM 1595 N N . LYS A 1 216 ? 5.798 51.929 14.509 1.00 14.93 216 LYS A N 1
ATOM 1596 C CA . LYS A 1 216 ? 7.039 51.628 15.214 1.00 15.14 216 LYS A CA 1
ATOM 1597 C C . LYS A 1 216 ? 6.860 51.351 16.702 1.00 15.02 216 LYS A C 1
ATOM 1598 O O . LYS A 1 216 ? 7.644 50.615 17.298 1.00 16.55 216 LYS A O 1
ATOM 1608 N N . ASP A 1 217 ? 5.838 51.939 17.308 1.00 15.00 217 ASP A N 1
ATOM 1609 C CA . ASP A 1 217 ? 5.614 51.714 18.731 1.00 17.39 217 ASP A CA 1
ATOM 1610 C C . ASP A 1 217 ? 4.982 50.348 18.974 1.00 17.16 217 ASP A C 1
ATOM 1611 O O . ASP A 1 217 ? 5.410 49.612 19.869 1.00 18.14 217 ASP A O 1
ATOM 1616 N N . LEU A 1 218 ? 3.977 49.999 18.177 1.00 16.86 218 LEU A N 1
ATOM 1617 C CA . LEU A 1 218 ? 3.336 48.694 18.317 1.00 17.10 218 LEU A CA 1
ATOM 1618 C C . LEU A 1 218 ? 4.374 47.606 18.058 1.00 17.54 218 LEU A C 1
ATOM 1619 O O . LEU A 1 218 ? 4.430 46.600 18.769 1.00 15.74 218 LEU A O 1
ATOM 1624 N N . ALA A 1 219 ? 5.200 47.814 17.035 1.00 15.19 219 ALA A N 1
ATOM 1625 C CA . ALA A 1 219 ? 6.238 46.849 16.691 1.00 14.17 219 ALA A CA 1
ATOM 1626 C C . ALA A 1 219 ? 7.287 46.729 17.796 1.00 14.36 219 ALA A C 1
ATOM 1627 O O . ALA A 1 219 ? 7.719 45.624 18.120 1.00 13.35 219 ALA A O 1
ATOM 1629 N N . SER A 1 220 ? 7.695 47.861 18.365 1.00 14.04 220 SER A N 1
ATOM 1630 C CA . SER A 1 220 ? 8.691 47.869 19.439 1.00 14.57 220 SER A CA 1
ATOM 1631 C C . SER A 1 220 ? 8.165 47.140 20.667 1.00 15.47 220 SER A C 1
ATOM 1632 O O . SER A 1 220 ? 8.916 46.456 21.366 1.00 15.71 220 SER A O 1
ATOM 1635 N N . SER A 1 221 ? 6.872 47.293 20.931 1.00 16.25 221 SER A N 1
ATOM 1636 C CA . SER A 1 221 ? 6.254 46.625 22.070 1.00 16.23 221 SER A CA 1
ATOM 1637 C C . SER A 1 221 ? 6.332 45.117 21.850 1.00 15.98 221 SER A C 1
ATOM 1638 O O . SER A 1 221 ? 6.722 44.360 22.743 1.00 14.17 221 SER A O 1
ATOM 1641 N N . LEU A 1 222 ? 5.954 44.681 20.653 1.00 15.34 222 LEU A N 1
ATOM 1642 C CA . LEU A 1 222 ? 6.004 43.266 20.321 1.00 15.24 222 LEU A CA 1
ATOM 1643 C C . LEU A 1 222 ? 7.430 42.738 20.443 1.00 14.93 222 LEU A C 1
ATOM 1644 O O . LEU A 1 222 ? 7.645 41.634 20.943 1.00 15.63 222 LEU A O 1
ATOM 1649 N N . LEU A 1 223 ? 8.407 43.520 19.985 1.00 15.46 223 LEU A N 1
ATOM 1650 C CA . LEU A 1 223 ? 9.807 43.103 20.067 1.00 13.85 223 LEU A CA 1
ATOM 1651 C C . LEU A 1 223 ? 10.227 42.918 21.524 1.00 15.41 223 LEU A C 1
ATOM 1652 O O . LEU A 1 223 ? 10.890 41.941 21.865 1.00 16.23 223 LEU A O 1
ATOM 1657 N N . ALA A 1 224 ? 9.845 43.868 22.371 1.00 16.18 224 ALA A N 1
ATOM 1658 C CA . ALA A 1 224 ? 10.191 43.811 23.793 1.00 18.29 224 ALA A CA 1
ATOM 1659 C C . ALA A 1 224 ? 9.640 42.528 24.407 1.00 18.00 224 ALA A C 1
ATOM 1660 O O . ALA A 1 224 ? 10.313 41.854 25.190 1.00 18.55 224 ALA A O 1
ATOM 1662 N N . THR A 1 225 ? 8.409 42.196 24.043 1.00 17.32 225 THR A N 1
ATOM 1663 C CA . THR A 1 225 ? 7.767 40.991 24.542 1.00 18.57 225 THR A CA 1
ATOM 1664 C C . THR A 1 225 ? 8.480 39.732 24.048 1.00 19.51 225 THR A C 1
ATOM 1665 O O . THR A 1 225 ? 8.713 38.804 24.823 1.00 19.16 225 THR A O 1
ATOM 1669 N N . GLN A 1 226 ? 8.843 39.701 22.768 1.00 18.28 226 GLN A N 1
ATOM 1670 C CA . GLN A 1 226 ? 9.497 38.522 22.208 1.00 18.88 226 GLN A CA 1
ATOM 1671 C C . GLN A 1 226 ? 10.959 38.361 22.678 1.00 20.03 226 GLN A C 1
ATOM 1672 O O . GLN A 1 226 ? 11.531 37.279 22.642 1.00 20.40 226 GLN A O 1
ATOM 1678 N N . LEU A 1 227 ? 11.575 39.492 23.092 1.00 18.77 227 LEU A N 1
ATOM 1679 C CA . LEU A 1 227 ? 12.947 39.427 23.602 1.00 20.61 227 LEU A CA 1
ATOM 1680 C C . LEU A 1 227 ? 12.975 39.162 25.110 1.00 22.10 227 LEU A C 1
ATOM 1681 O O . LEU A 1 227 ? 14.024 39.077 25.738 1.00 22.63 227 LEU A O 1
ATOM 1686 N N . ASN A 1 228 ? 11.775 39.084 25.709 1.00 22.44 228 ASN A N 1
ATOM 1687 C CA . ASN A 1 228 ? 11.709 39.001 27.166 1.00 25.72 228 ASN A CA 1
ATOM 1688 C C . ASN A 1 228 ? 12.446 40.179 27.825 1.00 24.60 228 ASN A C 1
ATOM 1689 O O . ASN A 1 228 ? 13.195 40.012 28.779 1.00 25.19 228 ASN A O 1
ATOM 1694 N N . ALA A 1 229 ? 12.240 41.373 27.276 1.00 22.26 229 ALA A N 1
ATOM 1695 C CA . ALA A 1 229 ? 12.889 42.572 27.787 1.00 22.35 229 ALA A CA 1
ATOM 1696 C C . ALA A 1 229 ? 12.368 42.892 29.180 1.00 22.68 229 ALA A C 1
ATOM 1697 O O . ALA A 1 229 ? 11.238 42.547 29.529 1.00 21.43 229 ALA A O 1
ATOM 1699 N N . ASP A 1 230 ? 13.196 43.563 29.970 1.00 22.60 230 ASP A N 1
ATOM 1700 C CA . ASP A 1 230 ? 12.818 43.933 31.325 1.00 23.94 230 ASP A CA 1
ATOM 1701 C C . ASP A 1 230 ? 11.977 45.205 31.321 1.00 23.34 230 ASP A C 1
ATOM 1702 O O . ASP A 1 230 ? 11.243 45.479 32.271 1.00 22.76 230 ASP A O 1
ATOM 1707 N N . LEU A 1 231 ? 12.073 45.979 30.244 1.00 21.81 231 LEU A N 1
ATOM 1708 C CA . LEU A 1 231 ? 11.329 47.227 30.167 1.00 19.97 231 LEU A CA 1
ATOM 1709 C C . LEU A 1 231 ? 11.135 47.726 28.745 1.00 20.75 231 LEU A C 1
ATOM 1710 O O . LEU A 1 231 ? 12.003 47.543 27.895 1.00 20.64 231 LEU A O 1
ATOM 1715 N N . LEU A 1 232 ? 9.978 48.332 28.497 1.00 19.50 232 LEU A N 1
ATOM 1716 C CA . LEU A 1 232 ? 9.676 48.931 27.202 1.00 20.40 232 LEU A CA 1
ATOM 1717 C C . LEU A 1 232 ? 9.650 50.424 27.486 1.00 21.34 232 LEU A C 1
ATOM 1718 O O . LEU A 1 232 ? 8.936 50.886 28.382 1.00 20.17 232 LEU A O 1
ATOM 1723 N N . VAL A 1 233 ? 10.446 51.173 26.736 1.00 20.12 233 VAL A N 1
ATOM 1724 C CA . VAL A 1 233 ? 10.520 52.615 26.909 1.00 20.11 233 VAL A CA 1
ATOM 1725 C C . VAL A 1 233 ? 10.156 53.310 25.604 1.00 20.51 233 VAL A C 1
ATOM 1726 O O . VAL A 1 233 ? 10.689 52.971 24.548 1.00 20.72 233 VAL A O 1
ATOM 1730 N N . ILE A 1 234 ? 9.239 54.267 25.674 1.00 20.03 234 ILE A N 1
ATOM 1731 C CA . ILE A 1 234 ? 8.862 55.027 24.490 1.00 21.69 234 ILE A CA 1
ATOM 1732 C C . ILE A 1 234 ? 9.255 56.476 24.744 1.00 21.43 234 ILE A C 1
ATOM 1733 O O . ILE A 1 234 ? 8.704 57.130 25.628 1.00 22.33 234 ILE A O 1
ATOM 1738 N N . LEU A 1 235 ? 10.219 56.971 23.976 1.00 21.19 235 LEU A N 1
ATOM 1739 C CA . LEU A 1 235 ? 10.686 58.342 24.143 1.00 22.37 235 LEU A CA 1
ATOM 1740 C C . LEU A 1 235 ? 10.105 59.244 23.066 1.00 25.09 235 LEU A C 1
ATOM 1741 O O . LEU A 1 235 ? 10.353 59.047 21.875 1.00 24.16 235 LEU A O 1
ATOM 1746 N N . THR A 1 236 ? 9.330 60.235 23.494 1.00 26.10 236 THR A N 1
ATOM 1747 C CA . THR A 1 236 ? 8.694 61.156 22.565 1.00 27.63 236 THR A CA 1
ATOM 1748 C C . THR A 1 236 ? 9.092 62.602 22.867 1.00 28.28 236 THR A C 1
ATOM 1749 O O . THR A 1 236 ? 10.123 62.847 23.499 1.00 26.53 236 THR A O 1
ATOM 1753 N N . ASP A 1 237 ? 8.281 63.558 22.422 1.00 29.45 237 ASP A N 1
ATOM 1754 C CA . ASP A 1 237 ? 8.593 64.964 22.642 1.00 31.48 237 ASP A CA 1
ATOM 1755 C C . ASP A 1 237 ? 7.737 65.625 23.724 1.00 32.25 237 ASP A C 1
ATOM 1756 O O . ASP A 1 237 ? 7.650 66.852 23.793 1.00 32.55 237 ASP A O 1
ATOM 1761 N N . VAL A 1 238 ? 7.106 64.804 24.560 1.00 31.48 238 VAL A N 1
ATOM 1762 C CA . VAL A 1 238 ? 6.280 65.287 25.667 1.00 31.86 238 VAL A CA 1
ATOM 1763 C C . VAL A 1 238 ? 6.662 64.507 26.927 1.00 32.34 238 VAL A C 1
ATOM 1764 O O . VAL A 1 238 ? 7.195 63.400 26.840 1.00 31.21 238 VAL A O 1
ATOM 1768 N N . PRO A 1 239 ? 6.397 65.075 28.117 1.00 32.40 239 PRO A N 1
ATOM 1769 C CA . PRO A 1 239 ? 6.728 64.428 29.392 1.00 32.72 239 PRO A CA 1
ATOM 1770 C C . PRO A 1 239 ? 6.073 63.075 29.672 1.00 31.41 239 PRO A C 1
ATOM 1771 O O . PRO A 1 239 ? 6.463 62.380 30.605 1.00 32.26 239 PRO A O 1
ATOM 1775 N N . GLY A 1 240 ? 5.084 62.701 28.870 1.00 31.49 240 GLY A N 1
ATOM 1776 C CA . GLY A 1 240 ? 4.434 61.418 29.077 1.00 31.14 240 GLY A CA 1
ATOM 1777 C C . GLY A 1 240 ? 3.026 61.365 28.521 1.00 30.81 240 GLY A C 1
ATOM 1778 O O . GLY A 1 240 ? 2.742 61.930 27.465 1.00 31.19 240 GLY A O 1
ATOM 1779 N N . VAL A 1 241 ? 2.141 60.679 29.235 1.00 29.63 241 VAL A N 1
ATOM 1780 C CA . VAL A 1 241 ? 0.752 60.563 28.815 1.00 28.59 241 VAL A CA 1
ATOM 1781 C C . VAL A 1 241 ? -0.082 61.547 29.628 1.00 30.28 241 VAL A C 1
ATOM 1782 O O . VAL A 1 241 ? 0.136 61.714 30.827 1.00 29.55 241 VAL A O 1
ATOM 1786 N N . ALA A 1 242 ? -1.034 62.198 28.974 1.00 30.98 242 ALA A N 1
ATOM 1787 C CA . ALA A 1 242 ? -1.884 63.156 29.661 1.00 32.00 242 ALA A CA 1
ATOM 1788 C C . ALA A 1 242 ? -3.346 62.998 29.270 1.00 32.18 242 ALA A C 1
ATOM 1789 O O . ALA A 1 242 ? -3.664 62.705 28.120 1.00 32.44 242 ALA A O 1
ATOM 1791 N N . VAL A 1 243 ? -4.233 63.174 30.243 1.00 32.73 243 VAL A N 1
ATOM 1792 C CA . VAL A 1 243 ? -5.665 63.104 29.986 1.00 33.56 243 VAL A CA 1
ATOM 1793 C C . VAL A 1 243 ? -6.063 64.560 29.775 1.00 34.16 243 VAL A C 1
ATOM 1794 O O . VAL A 1 243 ? -5.472 65.453 30.383 1.00 33.74 243 VAL A O 1
ATOM 1798 N N . ASN A 1 244 ? -7.050 64.805 28.920 1.00 35.53 244 ASN A N 1
ATOM 1799 C CA . ASN A 1 244 ? -7.466 66.176 28.634 1.00 38.24 244 ASN A CA 1
ATOM 1800 C C . ASN A 1 244 ? -6.265 66.938 28.082 1.00 40.04 244 ASN A C 1
ATOM 1801 O O . ASN A 1 244 ? -6.112 68.140 28.307 1.00 39.72 244 ASN A O 1
ATOM 1806 N N . TYR A 1 245 ? -5.413 66.213 27.364 1.00 41.52 245 TYR A N 1
ATOM 1807 C CA . TYR A 1 245 ? -4.211 66.775 26.760 1.00 43.79 245 TYR A CA 1
ATOM 1808 C C . TYR A 1 245 ? -4.526 67.993 25.899 1.00 45.08 245 TYR A C 1
ATOM 1809 O O . TYR A 1 245 ? -5.425 67.955 25.057 1.00 44.63 245 TYR A O 1
ATOM 1818 N N . GLY A 1 246 ? -3.778 69.071 26.114 1.00 47.04 246 GLY A N 1
ATOM 1819 C CA . GLY A 1 246 ? -3.990 70.287 25.349 1.00 50.03 246 GLY A CA 1
ATOM 1820 C C . GLY A 1 246 ? -5.370 70.882 25.551 1.00 51.75 246 GLY A C 1
ATOM 1821 O O . GLY A 1 246 ? -5.844 71.658 24.720 1.00 52.83 246 GLY A O 1
ATOM 1822 N N . ARG A 1 247 ? -6.018 70.516 26.653 1.00 53.06 247 ARG A N 1
ATOM 1823 C CA . ARG A 1 247 ? -7.350 71.021 26.965 1.00 54.26 247 ARG A CA 1
ATOM 1824 C C . ARG A 1 247 ? -7.436 71.471 28.422 1.00 55.04 247 ARG A C 1
ATOM 1825 O O . ARG A 1 247 ? -6.465 71.362 29.171 1.00 55.20 247 ARG A O 1
ATOM 1833 N N . GLU A 1 248 ? -8.601 71.976 28.815 1.00 56.07 248 GLU A N 1
ATOM 1834 C CA . GLU A 1 248 ? -8.822 72.470 30.173 1.00 56.75 248 GLU A CA 1
ATOM 1835 C C . GLU A 1 248 ? -8.284 71.584 31.299 1.00 56.14 248 GLU A C 1
ATOM 1836 O O . GLU A 1 248 ? -7.228 71.865 31.865 1.00 56.63 248 GLU A O 1
ATOM 1842 N N . GLY A 1 249 ? -9.012 70.521 31.624 1.00 55.41 249 GLY A N 1
ATOM 1843 C CA . GLY A 1 249 ? -8.588 69.636 32.698 1.00 54.44 249 GLY A CA 1
ATOM 1844 C C . GLY A 1 249 ? -7.362 68.785 32.419 1.00 53.33 249 GLY A C 1
ATOM 1845 O O . GLY A 1 249 ? -7.272 67.652 32.898 1.00 53.15 249 GLY A O 1
ATOM 1846 N N . GLU A 1 250 ? -6.413 69.324 31.659 1.00 52.12 250 GLU A N 1
ATOM 1847 C CA . GLU A 1 250 ? -5.197 68.592 31.321 1.00 50.46 250 GLU A CA 1
ATOM 1848 C C . GLU A 1 250 ? -4.384 68.196 32.550 1.00 49.66 250 GLU A C 1
ATOM 1849 O O . GLU A 1 250 ? -4.122 69.017 33.429 1.00 49.06 250 GLU A O 1
ATOM 1855 N N . ARG A 1 251 ? -3.985 66.931 32.598 1.00 47.64 251 ARG A N 1
ATOM 1856 C CA . ARG A 1 251 ? -3.186 66.415 33.690 1.00 46.28 251 ARG A CA 1
ATOM 1857 C C . ARG A 1 251 ? -2.233 65.347 33.180 1.00 44.54 251 ARG A C 1
ATOM 1858 O O . ARG A 1 251 ? -2.625 64.387 32.529 1.00 42.96 251 ARG A O 1
ATOM 1866 N N . TRP A 1 252 ? -0.946 65.511 33.464 1.00 42.64 252 TRP A N 1
ATOM 1867 C CA . TRP A 1 252 ? 0.048 64.541 33.036 1.00 42.20 252 TRP A CA 1
ATOM 1868 C C . TRP A 1 252 ? 0.157 63.440 34.078 1.00 41.54 252 TRP A C 1
ATOM 1869 O O . TRP A 1 252 ? 0.410 63.704 35.253 1.00 41.30 252 TRP A O 1
ATOM 1880 N N . LEU A 1 253 ? -0.047 62.205 33.636 1.00 40.00 253 LEU A N 1
ATOM 1881 C CA . LEU A 1 253 ? 0.017 61.052 34.536 1.00 39.11 253 LEU A CA 1
ATOM 1882 C C . LEU A 1 253 ? 1.457 60.648 34.806 1.00 38.76 253 LEU A C 1
ATOM 1883 O O . LEU A 1 253 ? 2.318 60.678 33.942 1.00 37.66 253 LEU A O 1
ATOM 1888 N N . ARG A 1 254 ? 1.705 60.282 36.077 1.00 38.50 254 ARG A N 1
ATOM 1889 C CA . ARG A 1 254 ? 3.037 59.835 36.462 1.00 39.26 254 ARG A CA 1
ATOM 1890 C C . ARG A 1 254 ? 3.087 58.308 36.564 1.00 38.22 254 ARG A C 1
ATOM 1891 O O . ARG A 1 254 ? 4.109 57.654 36.393 1.00 36.61 254 ARG A O 1
ATOM 1899 N N . ARG A 1 255 ? 1.915 57.760 36.923 1.00 37.77 255 ARG A N 1
ATOM 1900 C CA . ARG A 1 255 ? 1.736 56.325 36.978 1.00 38.17 255 ARG A CA 1
ATOM 1901 C C . ARG A 1 255 ? 0.266 56.009 36.709 1.00 36.81 255 ARG A C 1
ATOM 1902 O O . ARG A 1 255 ? -0.626 56.744 37.108 1.00 37.92 255 ARG A O 1
ATOM 1910 N N . ALA A 1 256 ? 0.013 54.918 35.998 1.00 34.03 256 ALA A N 1
ATOM 1911 C CA . ALA A 1 256 ? -1.350 54.537 35.665 1.00 31.49 256 ALA A CA 1
ATOM 1912 C C . ALA A 1 256 ? -1.427 53.053 35.345 1.00 30.46 256 ALA A C 1
ATOM 1913 O O . ALA A 1 256 ? -0.547 52.505 34.680 1.00 29.89 256 ALA A O 1
ATOM 1915 N N . ALA A 1 257 ? -2.477 52.402 35.832 1.00 28.67 257 ALA A N 1
ATOM 1916 C CA . ALA A 1 257 ? -2.669 50.986 35.575 1.00 26.96 257 ALA A CA 1
ATOM 1917 C C . ALA A 1 257 ? -3.073 50.831 34.114 1.00 27.02 257 ALA A C 1
ATOM 1918 O O . ALA A 1 257 ? -3.857 51.629 33.593 1.00 24.74 257 ALA A O 1
ATOM 1920 N N . ALA A 1 258 ? -2.527 49.814 33.455 1.00 26.45 258 ALA A N 1
ATOM 1921 C CA . ALA A 1 258 ? -2.836 49.562 32.054 1.00 27.20 258 ALA A CA 1
ATOM 1922 C C . ALA A 1 258 ? -4.340 49.457 31.844 1.00 27.04 258 ALA A C 1
ATOM 1923 O O . ALA A 1 258 ? -4.864 49.925 30.834 1.00 27.04 258 ALA A O 1
ATOM 1925 N N . SER A 1 259 ? -5.034 48.846 32.801 1.00 27.51 259 SER A N 1
ATOM 1926 C CA . SER A 1 259 ? -6.481 48.683 32.708 1.00 26.79 259 SER A CA 1
ATOM 1927 C C . SER A 1 259 ? -7.182 50.036 32.673 1.00 26.42 259 SER A C 1
ATOM 1928 O O . SER A 1 259 ? -8.196 50.204 31.997 1.00 26.53 259 SER A O 1
ATOM 1931 N N . GLU A 1 260 ? -6.643 51.000 33.408 1.00 27.00 260 GLU A N 1
ATOM 1932 C CA . GLU A 1 260 ? -7.232 52.331 33.435 1.00 27.23 260 GLU A CA 1
ATOM 1933 C C . GLU A 1 260 ? -6.953 53.079 32.137 1.00 26.78 260 GLU A C 1
ATOM 1934 O O . GLU A 1 260 ? -7.835 53.746 31.600 1.00 26.01 260 GLU A O 1
ATOM 1940 N N . LEU A 1 261 ? -5.728 52.969 31.629 1.00 25.73 261 LEU A N 1
ATOM 1941 C CA . LEU A 1 261 ? -5.386 53.646 30.385 1.00 25.27 261 LEU A CA 1
ATOM 1942 C C . LEU A 1 261 ? -6.180 53.064 29.224 1.00 26.20 261 LEU A C 1
ATOM 1943 O O . LEU A 1 261 ? -6.541 53.780 28.288 1.00 25.26 261 LEU A O 1
ATOM 1948 N N . LYS A 1 262 ? -6.459 51.764 29.292 1.00 25.90 262 LYS A N 1
ATOM 1949 C CA . LYS A 1 262 ? -7.210 51.086 28.242 1.00 27.64 262 LYS A CA 1
ATOM 1950 C C . LYS A 1 262 ? -8.611 51.679 28.108 1.00 28.32 262 LYS A C 1
ATOM 1951 O O . LYS A 1 262 ? -9.164 51.739 27.010 1.00 28.49 262 LYS A O 1
ATOM 1957 N N . LYS A 1 263 ? -9.185 52.115 29.227 1.00 28.49 263 LYS A N 1
ATOM 1958 C CA . LYS A 1 263 ? -10.512 52.722 29.207 1.00 28.61 263 LYS A CA 1
ATOM 1959 C C . LYS A 1 263 ? -10.447 54.065 28.485 1.00 28.58 263 LYS A C 1
ATOM 1960 O O . LYS A 1 263 ? -11.282 54.364 27.629 1.00 28.31 263 LYS A O 1
ATOM 1966 N N . TYR A 1 264 ? -9.457 54.877 28.847 1.00 27.63 264 TYR A N 1
ATOM 1967 C CA . TYR A 1 264 ? -9.280 56.187 28.231 1.00 28.46 264 TYR A CA 1
ATOM 1968 C C . TYR A 1 264 ? -9.029 56.035 26.734 1.00 28.93 264 TYR A C 1
ATOM 1969 O O . TYR A 1 264 ? -9.533 56.818 25.925 1.00 28.22 264 TYR A O 1
ATOM 1978 N N . LEU A 1 265 ? -8.245 55.021 26.379 1.00 29.22 265 LEU A N 1
ATOM 1979 C CA . LEU A 1 265 ? -7.906 54.745 24.986 1.00 31.51 265 LEU A CA 1
ATOM 1980 C C . LEU A 1 265 ? -9.145 54.495 24.130 1.00 34.12 265 LEU A C 1
ATOM 1981 O O . LEU A 1 265 ? -9.254 55.008 23.019 1.00 34.55 265 LEU A O 1
ATOM 1986 N N . ARG A 1 266 ? -10.078 53.705 24.652 1.00 37.74 266 ARG A N 1
ATOM 1987 C CA . ARG A 1 266 ? -11.302 53.387 23.925 1.00 41.31 266 ARG A CA 1
ATOM 1988 C C . ARG A 1 266 ? -12.237 54.580 23.752 1.00 42.46 266 ARG A C 1
ATOM 1989 O O . ARG A 1 266 ? -13.144 54.546 22.921 1.00 43.73 266 ARG A O 1
ATOM 1997 N N . GLU A 1 267 ? -12.020 55.635 24.529 1.00 43.32 267 GLU A N 1
ATOM 1998 C CA . GLU A 1 267 ? -12.869 56.818 24.447 1.00 44.59 267 GLU A CA 1
ATOM 1999 C C . GLU A 1 267 ? -12.273 57.931 23.589 1.00 43.81 267 GLU A C 1
ATOM 2000 O O . GLU A 1 267 ? -12.789 59.048 23.564 1.00 44.46 267 GLU A O 1
ATOM 2006 N N . GLY A 1 268 ? -11.182 57.626 22.895 1.00 42.46 268 GLY A N 1
ATOM 2007 C CA . GLY A 1 268 ? -10.552 58.612 22.034 1.00 41.45 268 GLY A CA 1
ATOM 2008 C C . GLY A 1 268 ? -9.774 59.712 22.731 1.00 40.08 268 GLY A C 1
ATOM 2009 O O . GLY A 1 268 ? -9.573 60.788 22.166 1.00 40.63 268 GLY A O 1
ATOM 2010 N N . HIS A 1 269 ? -9.328 59.451 23.954 1.00 38.00 269 HIS A N 1
ATOM 2011 C CA . HIS A 1 269 ? -8.561 60.432 24.711 1.00 36.51 269 HIS A CA 1
ATOM 2012 C C . HIS A 1 269 ? -7.180 60.660 24.111 1.00 35.88 269 HIS A C 1
ATOM 2013 O O . HIS A 1 269 ? -6.582 61.719 24.298 1.00 36.72 269 HIS A O 1
ATOM 2020 N N . PHE A 1 270 ? -6.681 59.665 23.386 1.00 34.28 270 PHE A N 1
ATOM 2021 C CA . PHE A 1 270 ? -5.352 59.744 22.791 1.00 34.05 270 PHE A CA 1
ATOM 2022 C C . PHE A 1 270 ? -5.384 59.716 21.267 1.00 34.74 270 PHE A C 1
ATOM 2023 O O . PHE A 1 270 ? -5.696 58.690 20.662 1.00 34.50 270 PHE A O 1
ATOM 2031 N N . PRO A 1 271 ? -5.041 60.849 20.628 1.00 35.32 271 PRO A N 1
ATOM 2032 C CA . PRO A 1 271 ? -5.023 60.991 19.169 1.00 35.06 271 PRO A CA 1
ATOM 2033 C C . PRO A 1 271 ? -4.414 59.793 18.449 1.00 34.43 271 PRO A C 1
ATOM 2034 O O . PRO A 1 271 ? -3.271 59.418 18.705 1.00 34.15 271 PRO A O 1
ATOM 2038 N N . PRO A 1 272 ? -5.177 59.176 17.534 1.00 34.44 272 PRO A N 1
ATOM 2039 C CA . PRO A 1 272 ? -4.707 58.013 16.775 1.00 34.21 272 PRO A CA 1
ATOM 2040 C C . PRO A 1 272 ? -3.408 58.293 16.022 1.00 33.64 272 PRO A C 1
ATOM 2041 O O . PRO A 1 272 ? -2.676 57.371 15.667 1.00 34.10 272 PRO A O 1
ATOM 2045 N N . GLY A 1 273 ? -3.124 59.570 15.788 1.00 33.39 273 GLY A N 1
ATOM 2046 C CA . GLY A 1 273 ? -1.922 59.931 15.060 1.00 33.15 273 GLY A CA 1
ATOM 2047 C C . GLY A 1 273 ? -0.687 60.225 15.888 1.00 32.16 273 GLY A C 1
ATOM 2048 O O . GLY A 1 273 ? 0.345 60.599 15.333 1.00 32.82 273 GLY A O 1
ATOM 2049 N N . SER A 1 274 ? -0.765 60.056 17.204 1.00 31.02 274 SER A N 1
ATOM 2050 C CA . SER A 1 274 ? 0.393 60.338 18.042 1.00 30.05 274 SER A CA 1
ATOM 2051 C C . SER A 1 274 ? 0.508 59.497 19.311 1.00 29.57 274 SER A C 1
ATOM 2052 O O . SER A 1 274 ? 1.204 58.484 19.334 1.00 28.79 274 SER A O 1
ATOM 2055 N N . MET A 1 275 ? -0.175 59.921 20.367 1.00 28.23 275 MET A N 1
ATOM 2056 C CA . MET A 1 275 ? -0.103 59.219 21.642 1.00 26.88 275 MET A CA 1
ATOM 2057 C C . MET A 1 275 ? -0.917 57.932 21.724 1.00 26.41 275 MET A C 1
ATOM 2058 O O . MET A 1 275 ? -0.611 57.060 22.534 1.00 25.09 275 MET A O 1
ATOM 2063 N N . GLY A 1 276 ? -1.945 57.812 20.889 1.00 24.44 276 GLY A N 1
ATOM 2064 C CA . GLY A 1 276 ? -2.771 56.616 20.908 1.00 23.14 276 GLY A CA 1
ATOM 2065 C C . GLY A 1 276 ? -1.983 55.328 20.742 1.00 22.91 276 GLY A C 1
ATOM 2066 O O . GLY A 1 276 ? -2.076 54.433 21.585 1.00 21.32 276 GLY A O 1
ATOM 2067 N N . PRO A 1 277 ? -1.208 55.189 19.655 1.00 22.20 277 PRO A N 1
ATOM 2068 C CA . PRO A 1 277 ? -0.416 53.977 19.423 1.00 21.12 277 PRO A CA 1
ATOM 2069 C C . PRO A 1 277 ? 0.591 53.700 20.536 1.00 19.75 277 PRO A C 1
ATOM 2070 O O . PRO A 1 277 ? 0.868 52.545 20.855 1.00 19.16 277 PRO A O 1
ATOM 2074 N N . LYS A 1 278 ? 1.136 54.761 21.123 1.00 17.02 278 LYS A N 1
ATOM 2075 C CA . LYS A 1 278 ? 2.110 54.615 22.195 1.00 19.33 278 LYS A CA 1
ATOM 2076 C C . LYS A 1 278 ? 1.449 54.037 23.447 1.00 19.32 278 LYS A C 1
ATOM 2077 O O . LYS A 1 278 ? 2.022 53.174 24.119 1.00 17.21 278 LYS A O 1
ATOM 2083 N N . VAL A 1 279 ? 0.243 54.506 23.753 1.00 18.91 279 VAL A N 1
ATOM 2084 C CA . VAL A 1 279 ? -0.478 53.999 24.913 1.00 18.53 279 VAL A CA 1
ATOM 2085 C C . VAL A 1 279 ? -0.861 52.546 24.649 1.00 18.53 279 VAL A C 1
ATOM 2086 O O . VAL A 1 279 ? -0.735 51.699 25.526 1.00 19.03 279 VAL A O 1
ATOM 2090 N N . GLU A 1 280 ? -1.307 52.260 23.431 1.00 19.26 280 GLU A N 1
ATOM 2091 C CA . GLU A 1 280 ? -1.697 50.900 23.069 1.00 19.77 280 GLU A CA 1
ATOM 2092 C C . GLU A 1 280 ? -0.498 49.969 23.222 1.00 19.51 280 GLU A C 1
ATOM 2093 O O . GLU A 1 280 ? -0.614 48.869 23.763 1.00 18.17 280 GLU A O 1
ATOM 2103 N N . ALA A 1 281 ? 0.655 50.423 22.737 1.00 17.87 281 ALA A N 1
ATOM 2104 C CA . ALA A 1 281 ? 1.895 49.653 22.805 1.00 17.97 281 ALA A CA 1
ATOM 2105 C C . ALA A 1 281 ? 2.293 49.370 24.251 1.00 17.45 281 ALA A C 1
ATOM 2106 O O . ALA A 1 281 ? 2.638 48.240 24.601 1.00 17.41 281 ALA A O 1
ATOM 2108 N N . ALA A 1 282 ? 2.246 50.402 25.088 1.00 17.46 282 ALA A N 1
ATOM 2109 C CA . ALA A 1 282 ? 2.603 50.252 26.495 1.00 19.63 282 ALA A CA 1
ATOM 2110 C C . ALA A 1 282 ? 1.684 49.246 27.184 1.00 19.93 282 ALA A C 1
ATOM 2111 O O . ALA A 1 282 ? 2.147 48.364 27.910 1.00 20.29 282 ALA A O 1
ATOM 2113 N N . ILE A 1 283 ? 0.382 49.380 26.953 1.00 19.92 283 ILE A N 1
ATOM 2114 C CA . ILE A 1 283 ? -0.593 48.471 27.553 1.00 20.72 283 ILE A CA 1
ATOM 2115 C C . ILE A 1 283 ? -0.338 47.030 27.119 1.00 21.74 283 ILE A C 1
ATOM 2116 O O . ILE A 1 283 ? -0.348 46.116 27.944 1.00 20.01 283 ILE A O 1
ATOM 2121 N N . SER A 1 284 ? -0.102 46.830 25.824 1.00 20.20 284 SER A N 1
ATOM 2122 C CA . SER A 1 284 ? 0.149 45.491 25.302 1.00 19.75 284 SER A CA 1
ATOM 2123 C C . SER A 1 284 ? 1.344 44.834 25.985 1.00 19.84 284 SER A C 1
ATOM 2124 O O . SER A 1 284 ? 1.310 43.647 26.313 1.00 19.43 284 SER A O 1
ATOM 2128 N N . PHE A 1 285 ? 2.400 45.610 26.203 1.00 18.90 285 PHE A N 1
ATOM 2129 C CA . PHE A 1 285 ? 3.597 45.085 26.845 1.00 19.06 285 PHE A CA 1
ATOM 2130 C C . PHE A 1 285 ? 3.267 44.611 28.256 1.00 20.75 285 PHE A C 1
ATOM 2131 O O . PHE A 1 285 ? 3.645 43.512 28.655 1.00 19.82 285 PHE A O 1
ATOM 2139 N N . VAL A 1 286 ? 2.564 45.447 29.013 1.00 19.80 286 VAL A N 1
ATOM 2140 C CA . VAL A 1 286 ? 2.196 45.082 30.374 1.00 21.05 286 VAL A CA 1
ATOM 2141 C C . VAL A 1 286 ? 1.327 43.821 30.400 1.00 21.92 286 VAL A C 1
ATOM 2142 O O . VAL A 1 286 ? 1.562 42.915 31.203 1.00 23.07 286 VAL A O 1
ATOM 2146 N N . GLU A 1 287 ? 0.335 43.753 29.516 1.00 21.31 287 GLU A N 1
ATOM 2147 C CA . GLU A 1 287 ? -0.561 42.599 29.473 1.00 21.65 287 GLU A CA 1
ATOM 2148 C C . GLU A 1 287 ? 0.130 41.302 29.066 1.00 23.54 287 GLU A C 1
ATOM 2149 O O . GLU A 1 287 ? -0.149 40.242 29.627 1.00 22.14 287 GLU A O 1
ATOM 2155 N N . ARG A 1 288 ? 1.037 41.385 28.097 1.00 22.55 288 ARG A N 1
ATOM 2156 C CA . ARG A 1 288 ? 1.736 40.196 27.618 1.00 24.10 288 ARG A CA 1
ATOM 2157 C C . ARG A 1 288 ? 2.935 39.752 28.443 1.00 24.16 288 ARG A C 1
ATOM 2158 O O . ARG A 1 288 ? 3.289 38.573 28.421 1.00 23.43 288 ARG A O 1
ATOM 2172 N N . THR A 1 289 ? 3.563 40.676 29.167 1.00 23.66 289 THR A N 1
ATOM 2173 C CA . THR A 1 289 ? 4.741 40.326 29.955 1.00 25.74 289 THR A CA 1
ATOM 2174 C C . THR A 1 289 ? 4.563 40.489 31.456 1.00 26.09 289 THR A C 1
ATOM 2175 O O . THR A 1 289 ? 5.239 39.822 32.239 1.00 26.60 289 THR A O 1
ATOM 2179 N N . GLY A 1 290 ? 3.666 41.380 31.858 1.00 26.72 290 GLY A N 1
ATOM 2180 C CA . GLY A 1 290 ? 3.452 41.600 33.276 1.00 26.81 290 GLY A CA 1
ATOM 2181 C C . GLY A 1 290 ? 4.482 42.551 33.857 1.00 27.68 290 GLY A C 1
ATOM 2182 O O . GLY A 1 290 ? 4.536 42.753 35.070 1.00 30.46 290 GLY A O 1
ATOM 2183 N N . LYS A 1 291 ? 5.308 43.135 32.995 1.00 26.33 291 LYS A N 1
ATOM 2184 C CA . LYS A 1 291 ? 6.328 44.082 33.435 1.00 26.92 291 LYS A CA 1
ATOM 2185 C C . LYS A 1 291 ? 5.902 45.507 33.086 1.00 26.11 291 LYS A C 1
ATOM 2186 O O . LYS A 1 291 ? 5.100 45.721 32.175 1.00 25.19 291 LYS A O 1
ATOM 2192 N N . PRO A 1 292 ? 6.425 46.500 33.817 1.00 26.30 292 PRO A N 1
ATOM 2193 C CA . PRO A 1 292 ? 6.068 47.896 33.549 1.00 26.10 292 PRO A CA 1
ATOM 2194 C C . PRO A 1 292 ? 6.612 48.431 32.223 1.00 25.11 292 PRO A C 1
ATOM 2195 O O . PRO A 1 292 ? 7.618 47.952 31.705 1.00 25.66 292 PRO A O 1
ATOM 2199 N N . ALA A 1 293 ? 5.924 49.429 31.685 1.00 24.19 293 ALA A N 1
ATOM 2200 C CA . ALA A 1 293 ? 6.334 50.087 30.453 1.00 23.61 293 ALA A CA 1
ATOM 2201 C C . ALA A 1 293 ? 6.294 51.564 30.814 1.00 23.33 293 ALA A C 1
ATOM 2202 O O . ALA A 1 293 ? 5.518 51.966 31.678 1.00 23.57 293 ALA A O 1
ATOM 2204 N N . VAL A 1 294 ? 7.130 52.375 30.180 1.00 21.55 294 VAL A N 1
ATOM 2205 C CA . VAL A 1 294 ? 7.123 53.795 30.493 1.00 20.68 294 VAL A CA 1
ATOM 2206 C C . VAL A 1 294 ? 7.162 54.657 29.234 1.00 22.02 294 VAL A C 1
ATOM 2207 O O . VAL A 1 294 ? 7.836 54.326 28.257 1.00 19.77 294 VAL A O 1
ATOM 2211 N N . ILE A 1 295 ? 6.404 55.749 29.262 1.00 20.45 295 ILE A N 1
ATOM 2212 C CA . ILE A 1 295 ? 6.343 56.684 28.146 1.00 20.34 295 ILE A CA 1
ATOM 2213 C C . ILE A 1 295 ? 6.805 58.038 28.663 1.00 22.55 295 ILE A C 1
ATOM 2214 O O . ILE A 1 295 ? 6.218 58.587 29.601 1.00 22.91 295 ILE A O 1
ATOM 2219 N N . GLY A 1 296 ? 7.864 58.574 28.065 1.00 21.16 296 GLY A N 1
ATOM 2220 C CA . GLY A 1 296 ? 8.367 59.857 28.517 1.00 23.47 296 GLY A CA 1
ATOM 2221 C C . GLY A 1 296 ? 9.089 60.668 27.462 1.00 24.89 296 GLY A C 1
ATOM 2222 O O . GLY A 1 296 ? 9.056 60.344 26.275 1.00 24.64 296 GLY A O 1
ATOM 2223 N N . SER A 1 297 ? 9.751 61.725 27.920 1.00 25.79 297 SER A N 1
ATOM 2224 C CA . SER A 1 297 ? 10.491 62.641 27.059 1.00 26.78 297 SER A CA 1
ATOM 2225 C C . SER A 1 297 ? 11.913 62.163 26.771 1.00 25.95 297 SER A C 1
ATOM 2226 O O . SER A 1 297 ? 12.579 61.611 27.647 1.00 25.18 297 SER A O 1
ATOM 2229 N N . LEU A 1 298 ? 12.373 62.376 25.539 1.00 26.54 298 LEU A N 1
ATOM 2230 C CA . LEU A 1 298 ? 13.726 61.985 25.155 1.00 26.21 298 LEU A CA 1
ATOM 2231 C C . LEU A 1 298 ? 14.714 62.713 26.058 1.00 26.90 298 LEU A C 1
ATOM 2232 O O . LEU A 1 298 ? 15.700 62.140 26.510 1.00 27.97 298 LEU A O 1
ATOM 2237 N N . GLU A 1 299 ? 14.432 63.982 26.323 1.00 30.53 299 GLU A N 1
ATOM 2238 C CA . GLU A 1 299 ? 15.296 64.793 27.170 1.00 33.08 299 GLU A CA 1
ATOM 2239 C C . GLU A 1 299 ? 15.469 64.189 28.565 1.00 33.04 299 GLU A C 1
ATOM 2240 O O . GLU A 1 299 ? 16.573 64.184 29.109 1.00 33.37 299 GLU A O 1
ATOM 2246 N N . GLU A 1 300 ? 14.384 63.671 29.134 1.00 32.73 300 GLU A N 1
ATOM 2247 C CA . GLU A 1 300 ? 14.425 63.093 30.480 1.00 32.16 300 GLU A CA 1
ATOM 2248 C C . GLU A 1 300 ? 14.679 61.586 30.491 1.00 30.95 300 GLU A C 1
ATOM 2249 O O . GLU A 1 300 ? 14.513 60.935 31.522 1.00 29.47 300 GLU A O 1
ATOM 2255 N N . ALA A 1 301 ? 15.092 61.041 29.351 1.00 29.93 301 ALA A N 1
ATOM 2256 C CA . ALA A 1 301 ? 15.342 59.607 29.219 1.00 29.75 301 ALA A CA 1
ATOM 2257 C C . ALA A 1 301 ? 16.044 58.946 30.405 1.00 29.60 301 ALA A C 1
ATOM 2258 O O . ALA A 1 301 ? 15.608 57.897 30.882 1.00 27.70 301 ALA A O 1
ATOM 2260 N N . ARG A 1 302 ? 17.129 59.551 30.877 1.00 31.15 302 ARG A N 1
ATOM 2261 C CA . ARG A 1 302 ? 17.879 58.985 31.993 1.00 32.69 302 ARG A CA 1
ATOM 2262 C C . ARG A 1 302 ? 16.973 58.704 33.186 1.00 31.89 302 ARG A C 1
ATOM 2263 O O . ARG A 1 302 ? 17.065 57.649 33.809 1.00 33.72 302 ARG A O 1
ATOM 2271 N N . GLN A 1 303 ? 16.091 59.647 33.499 1.00 33.29 303 GLN A N 1
ATOM 2272 C CA . GLN A 1 303 ? 15.166 59.472 34.615 1.00 32.77 303 GLN A CA 1
ATOM 2273 C C . GLN A 1 303 ? 14.039 58.524 34.227 1.00 31.92 303 GLN A C 1
ATOM 2274 O O . GLN A 1 303 ? 13.597 57.710 35.040 1.00 31.15 303 GLN A O 1
ATOM 2284 N N . VAL A 1 304 ? 13.578 58.631 32.982 1.00 30.23 304 VAL A N 1
ATOM 2285 C CA . VAL A 1 304 ? 12.494 57.768 32.495 1.00 27.73 304 VAL A CA 1
ATOM 2286 C C . VAL A 1 304 ? 12.801 56.283 32.687 1.00 27.77 304 VAL A C 1
ATOM 2287 O O . VAL A 1 304 ? 11.955 55.498 33.098 1.00 27.09 304 VAL A O 1
ATOM 2291 N N . LEU A 1 305 ? 14.050 55.903 32.330 1.00 27.78 305 LEU A N 1
ATOM 2292 C CA . LEU A 1 305 ? 14.534 54.529 32.447 1.00 30.64 305 LEU A CA 1
ATOM 2293 C C . LEU A 1 305 ? 14.496 54.034 33.903 1.00 32.02 305 LEU A C 1
ATOM 2294 O O . LEU A 1 305 ? 14.274 52.866 34.189 1.00 32.82 305 LEU A O 1
ATOM 2299 N N . SER A 1 306 ? 14.759 54.981 34.828 1.00 34.08 306 SER A N 1
ATOM 2300 C CA . SER A 1 306 ? 14.717 54.656 36.259 1.00 35.24 306 SER A CA 1
ATOM 2301 C C . SER A 1 306 ? 13.285 54.667 36.827 1.00 36.42 306 SER A C 1
ATOM 2302 O O . SER A 1 306 ? 13.048 54.422 38.010 1.00 36.76 306 SER A O 1
ATOM 2305 N N . LEU A 1 307 ? 12.323 54.997 35.935 1.00 36.06 307 LEU A N 1
ATOM 2306 C CA . LEU A 1 307 ? 10.922 55.101 36.317 1.00 36.45 307 LEU A CA 1
ATOM 2307 C C . LEU A 1 307 ? 10.680 56.307 37.219 1.00 36.92 307 LEU A C 1
ATOM 2308 O O . LEU A 1 307 ? 9.753 56.336 38.018 1.00 37.03 307 LEU A O 1
ATOM 2313 N N . GLN A 1 308 ? 11.567 57.314 37.118 1.00 37.69 308 GLN A N 1
ATOM 2314 C CA . GLN A 1 308 ? 11.429 58.500 37.957 1.00 37.96 308 GLN A CA 1
ATOM 2315 C C . GLN A 1 308 ? 10.876 59.699 37.176 1.00 37.35 308 GLN A C 1
ATOM 2316 O O . GLN A 1 308 ? 10.716 60.794 37.685 1.00 37.30 308 GLN A O 1
ATOM 2322 N N . ALA A 1 309 ? 10.633 59.463 35.875 1.00 34.96 309 ALA A N 1
ATOM 2323 C CA . ALA A 1 309 ? 10.023 60.494 35.044 1.00 33.65 309 ALA A CA 1
ATOM 2324 C C . ALA A 1 309 ? 9.114 59.857 34.006 1.00 32.56 309 ALA A C 1
ATOM 2325 O O . ALA A 1 309 ? 9.172 58.658 33.763 1.00 32.36 309 ALA A O 1
ATOM 2327 N N . GLY A 1 310 ? 8.242 60.648 33.394 1.00 31.71 310 GLY A N 1
ATOM 2328 C CA . GLY A 1 310 ? 7.328 60.105 32.405 1.00 30.58 310 GLY A CA 1
ATOM 2329 C C . GLY A 1 310 ? 6.169 59.355 33.033 1.00 30.30 310 GLY A C 1
ATOM 2330 O O . GLY A 1 310 ? 5.975 59.396 34.249 1.00 30.79 310 GLY A O 1
ATOM 2331 N N . THR A 1 311 ? 5.398 58.662 32.203 1.00 27.67 311 THR A N 1
ATOM 2332 C CA . THR A 1 311 ? 4.250 57.903 32.682 1.00 27.68 311 THR A CA 1
ATOM 2333 C C . THR A 1 311 ? 4.555 56.413 32.768 1.00 26.97 311 THR A C 1
ATOM 2334 O O . THR A 1 311 ? 4.832 55.769 31.759 1.00 23.57 311 THR A O 1
ATOM 2338 N N . VAL A 1 312 ? 4.507 55.867 33.979 1.00 26.56 312 VAL A N 1
ATOM 2339 C CA . VAL A 1 312 ? 4.759 54.447 34.168 1.00 25.45 312 VAL A CA 1
ATOM 2340 C C . VAL A 1 312 ? 3.435 53.691 34.071 1.00 26.95 312 VAL A C 1
ATOM 2341 O O . VAL A 1 312 ? 2.507 53.939 34.845 1.00 26.68 312 VAL A O 1
ATOM 2345 N N . VAL A 1 313 ? 3.345 52.786 33.103 1.00 23.95 313 VAL A N 1
ATOM 2346 C CA . VAL A 1 313 ? 2.145 51.986 32.908 1.00 25.71 313 VAL A CA 1
ATOM 2347 C C . VAL A 1 313 ? 2.356 50.710 33.713 1.00 27.20 313 VAL A C 1
ATOM 2348 O O . VAL A 1 313 ? 3.233 49.905 33.398 1.00 26.34 313 VAL A O 1
ATOM 2352 N N . MET A 1 314 ? 1.546 50.539 34.756 1.00 30.50 314 MET A N 1
ATOM 2353 C CA . MET A 1 314 ? 1.663 49.397 35.659 1.00 33.22 314 MET A CA 1
ATOM 2354 C C . MET A 1 314 ? 0.678 48.262 35.398 1.00 33.26 314 MET A C 1
ATOM 2355 O O . MET A 1 314 ? -0.345 48.446 34.743 1.00 30.76 314 MET A O 1
ATOM 2360 N N . LEU A 1 315 ? 0.996 47.090 35.940 1.00 35.35 315 LEU A N 1
ATOM 2361 C CA . LEU A 1 315 ? 0.171 45.898 35.779 1.00 37.84 315 LEU A CA 1
ATOM 2362 C C . LEU A 1 315 ? -1.188 46.063 36.460 1.00 38.75 315 LEU A C 1
ATOM 2363 O O . LEU A 1 315 ? -1.353 46.801 37.422 1.00 38.95 315 LEU A O 1
ATOM 2368 N N . GLY A 1 316 ? -2.195 45.369 35.897 1.00 40.85 316 GLY A N 1
ATOM 2369 C CA . GLY A 1 316 ? -3.532 45.450 36.471 1.00 41.39 316 GLY A CA 1
ATOM 2370 C C . GLY A 1 316 ? -4.328 46.615 35.878 1.00 42.22 316 GLY A C 1
ATOM 2371 O O . GLY A 1 316 ? -5.273 47.119 36.470 1.00 41.71 316 GLY A O 1
ATOM 2373 N N . ARG B 1 5 ? 35.534 25.783 7.329 1.00 30.43 5 ARG B N 1
ATOM 2374 C CA . ARG B 1 5 ? 36.230 26.634 6.319 1.00 28.94 5 ARG B CA 1
ATOM 2375 C C . ARG B 1 5 ? 35.435 27.917 6.089 1.00 26.95 5 ARG B C 1
ATOM 2376 O O . ARG B 1 5 ? 34.216 27.876 5.952 1.00 26.74 5 ARG B O 1
ATOM 2384 N N . LEU B 1 6 ? 36.130 29.050 6.044 1.00 23.67 6 LEU B N 1
ATOM 2385 C CA . LEU B 1 6 ? 35.472 30.335 5.824 1.00 22.89 6 LEU B CA 1
ATOM 2386 C C . LEU B 1 6 ? 35.896 30.941 4.497 1.00 19.95 6 LEU B C 1
ATOM 2387 O O . LEU B 1 6 ? 37.087 31.096 4.221 1.00 19.18 6 LEU B O 1
ATOM 2392 N N . ALA B 1 7 ? 34.915 31.286 3.674 1.00 18.37 7 ALA B N 1
ATOM 2393 C CA . ALA B 1 7 ? 35.214 31.895 2.394 1.00 16.99 7 ALA B CA 1
ATOM 2394 C C . ALA B 1 7 ? 34.539 33.255 2.307 1.00 17.02 7 ALA B C 1
ATOM 2395 O O . ALA B 1 7 ? 33.404 33.424 2.754 1.00 16.01 7 ALA B O 1
ATOM 2397 N N . VAL B 1 8 ? 35.268 34.227 1.772 1.00 15.71 8 VAL B N 1
ATOM 2398 C CA . VAL B 1 8 ? 34.721 35.558 1.543 1.00 15.61 8 VAL B CA 1
ATOM 2399 C C . VAL B 1 8 ? 34.408 35.489 0.056 1.00 15.51 8 VAL B C 1
ATOM 2400 O O . VAL B 1 8 ? 35.304 35.274 -0.756 1.00 15.11 8 VAL B O 1
ATOM 2404 N N . ILE B 1 9 ? 33.136 35.649 -0.293 1.00 13.96 9 ILE B N 1
ATOM 2405 C CA . ILE B 1 9 ? 32.713 35.560 -1.678 1.00 15.55 9 ILE B CA 1
ATOM 2406 C C . ILE B 1 9 ? 32.217 36.903 -2.185 1.00 14.26 9 ILE B C 1
ATOM 2407 O O . ILE B 1 9 ? 31.203 37.407 -1.717 1.00 15.25 9 ILE B O 1
ATOM 2412 N N . ALA B 1 10 ? 32.948 37.469 -3.139 1.00 15.57 10 ALA B N 1
ATOM 2413 C CA . ALA B 1 10 ? 32.599 38.762 -3.719 1.00 15.12 10 ALA B CA 1
ATOM 2414 C C . ALA B 1 10 ? 31.727 38.589 -4.955 1.00 15.59 10 ALA B C 1
ATOM 2415 O O . ALA B 1 10 ? 32.200 38.144 -6.000 1.00 15.58 10 ALA B O 1
ATOM 2417 N N . LEU B 1 11 ? 30.454 38.947 -4.827 1.00 17.56 11 LEU B N 1
ATOM 2418 C CA . LEU B 1 11 ? 29.506 38.849 -5.931 1.00 19.68 11 LEU B CA 1
ATOM 2419 C C . LEU B 1 11 ? 29.624 40.061 -6.847 1.00 22.55 11 LEU B C 1
ATOM 2420 O O . LEU B 1 11 ? 29.981 41.156 -6.406 1.00 23.47 11 LEU B O 1
ATOM 2425 N N . GLY B 1 12 ? 29.310 39.858 -8.122 1.00 24.38 12 GLY B N 1
ATOM 2426 C CA . GLY B 1 12 ? 29.380 40.938 -9.086 1.00 25.65 12 GLY B CA 1
ATOM 2427 C C . GLY B 1 12 ? 28.011 41.495 -9.429 1.00 25.82 12 GLY B C 1
ATOM 2428 O O . GLY B 1 12 ? 27.007 41.146 -8.801 1.00 26.07 12 GLY B O 1
ATOM 2429 N N . GLY B 1 13 ? 27.968 42.356 -10.440 1.00 26.15 13 GLY B N 1
ATOM 2430 C CA . GLY B 1 13 ? 26.715 42.967 -10.844 1.00 26.95 13 GLY B CA 1
ATOM 2431 C C . GLY B 1 13 ? 25.653 42.008 -11.349 1.00 28.67 13 GLY B C 1
ATOM 2432 O O . GLY B 1 13 ? 24.462 42.223 -11.114 1.00 29.64 13 GLY B O 1
ATOM 2433 N N . ASN B 1 14 ? 26.076 40.950 -12.036 1.00 29.89 14 ASN B N 1
ATOM 2434 C CA . ASN B 1 14 ? 25.145 39.971 -12.596 1.00 31.36 14 ASN B CA 1
ATOM 2435 C C . ASN B 1 14 ? 24.387 39.200 -11.524 1.00 30.44 14 ASN B C 1
ATOM 2436 O O . ASN B 1 14 ? 23.397 38.527 -11.811 1.00 28.62 14 ASN B O 1
ATOM 2441 N N . ALA B 1 15 ? 24.848 39.302 -10.284 1.00 28.49 15 ALA B N 1
ATOM 2442 C CA . ALA B 1 15 ? 24.200 38.596 -9.191 1.00 28.24 15 ALA B CA 1
ATOM 2443 C C . ALA B 1 15 ? 23.088 39.420 -8.558 1.00 27.94 15 ALA B C 1
ATOM 2444 O O . ALA B 1 15 ? 22.206 38.871 -7.891 1.00 28.18 15 ALA B O 1
ATOM 2446 N N . ILE B 1 16 ? 23.119 40.731 -8.781 1.00 27.57 16 ILE B N 1
ATOM 2447 C CA . ILE B 1 16 ? 22.136 41.619 -8.178 1.00 27.51 16 ILE B CA 1
ATOM 2448 C C . ILE B 1 16 ? 21.150 42.305 -9.115 1.00 28.95 16 ILE B C 1
ATOM 2449 O O . ILE B 1 16 ? 19.981 42.461 -8.772 1.00 28.94 16 ILE B O 1
ATOM 2454 N N . ALA B 1 17 ? 21.617 42.732 -10.283 1.00 29.30 17 ALA B N 1
ATOM 2455 C CA . ALA B 1 17 ? 20.743 43.415 -11.228 1.00 30.59 17 ALA B CA 1
ATOM 2456 C C . ALA B 1 17 ? 20.745 42.731 -12.582 1.00 31.19 17 ALA B C 1
ATOM 2457 O O . ALA B 1 17 ? 21.424 41.724 -12.776 1.00 30.53 17 ALA B O 1
ATOM 2459 N N . GLY B 1 18 ? 19.974 43.290 -13.511 1.00 33.79 18 GLY B N 1
ATOM 2460 C CA . GLY B 1 18 ? 19.899 42.741 -14.852 1.00 35.29 18 GLY B CA 1
ATOM 2461 C C . GLY B 1 18 ? 20.757 43.546 -15.811 1.00 37.33 18 GLY B C 1
ATOM 2462 O O . GLY B 1 18 ? 21.103 44.695 -15.518 1.00 36.99 18 GLY B O 1
ATOM 2463 N N . PRO B 1 19 ? 21.121 42.973 -16.971 1.00 38.87 19 PRO B N 1
ATOM 2464 C CA . PRO B 1 19 ? 21.949 43.666 -17.964 1.00 39.24 19 PRO B CA 1
ATOM 2465 C C . PRO B 1 19 ? 21.436 45.069 -18.275 1.00 38.88 19 PRO B C 1
ATOM 2466 O O . PRO B 1 19 ? 20.229 45.305 -18.309 1.00 38.78 19 PRO B O 1
ATOM 2470 N N . GLY B 1 20 ? 22.361 45.997 -18.499 1.00 39.03 20 GLY B N 1
ATOM 2471 C CA . GLY B 1 20 ? 21.975 47.364 -18.796 1.00 38.53 20 GLY B CA 1
ATOM 2472 C C . GLY B 1 20 ? 21.578 48.127 -17.546 1.00 37.38 20 GLY B C 1
ATOM 2473 O O . GLY B 1 20 ? 20.805 49.083 -17.613 1.00 37.80 20 GLY B O 1
ATOM 2474 N N . MET B 1 21 ? 22.111 47.705 -16.402 1.00 36.83 21 MET B N 1
ATOM 2475 C CA . MET B 1 21 ? 21.812 48.351 -15.128 1.00 35.17 21 MET B CA 1
ATOM 2476 C C . MET B 1 21 ? 20.316 48.357 -14.815 1.00 31.95 21 MET B C 1
ATOM 2477 O O . MET B 1 21 ? 19.772 49.380 -14.392 1.00 32.22 21 MET B O 1
ATOM 2482 N N . ASP B 1 22 ? 19.655 47.219 -15.020 1.00 28.86 22 ASP B N 1
ATOM 2483 C CA . ASP B 1 22 ? 18.218 47.106 -14.750 1.00 26.85 22 ASP B CA 1
ATOM 2484 C C . ASP B 1 22 ? 17.971 46.912 -13.256 1.00 24.19 22 ASP B C 1
ATOM 2485 O O . ASP B 1 22 ? 18.025 45.790 -12.745 1.00 22.96 22 ASP B O 1
ATOM 2490 N N . VAL B 1 23 ? 17.667 48.001 -12.562 1.00 21.08 23 VAL B N 1
ATOM 2491 C CA . VAL B 1 23 ? 17.454 47.937 -11.122 1.00 19.86 23 VAL B CA 1
ATOM 2492 C C . VAL B 1 23 ? 16.013 47.813 -10.642 1.00 20.73 23 VAL B C 1
ATOM 2493 O O . VAL B 1 23 ? 15.735 48.040 -9.466 1.00 20.19 23 VAL B O 1
ATOM 2497 N N . SER B 1 24 ? 15.097 47.455 -11.535 1.00 20.78 24 SER B N 1
ATOM 2498 C CA . SER B 1 24 ? 13.700 47.287 -11.137 1.00 22.36 24 SER B CA 1
ATOM 2499 C C . SER B 1 24 ? 13.632 46.157 -10.110 1.00 23.10 24 SER B C 1
ATOM 2500 O O . SER B 1 24 ? 14.444 45.231 -10.147 1.00 21.00 24 SER B O 1
ATOM 2503 N N . VAL B 1 25 ? 12.669 46.222 -9.196 1.00 23.00 25 VAL B N 1
ATOM 2504 C CA . VAL B 1 25 ? 12.555 45.183 -8.179 1.00 22.11 25 VAL B CA 1
ATOM 2505 C C . VAL B 1 25 ? 12.331 43.803 -8.809 1.00 23.37 25 VAL B C 1
ATOM 2506 O O . VAL B 1 25 ? 12.846 42.796 -8.315 1.00 21.36 25 VAL B O 1
ATOM 2510 N N . GLU B 1 26 ? 11.589 43.753 -9.912 1.00 24.53 26 GLU B N 1
ATOM 2511 C CA . GLU B 1 26 ? 11.338 42.476 -10.584 1.00 26.37 26 GLU B CA 1
ATOM 2512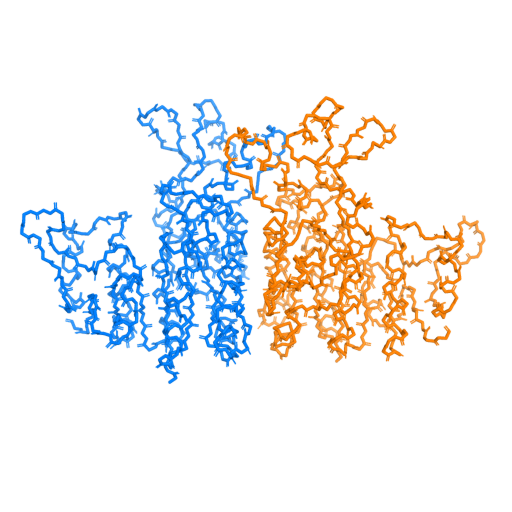 C C . GLU B 1 26 ? 12.635 41.843 -11.075 1.00 25.65 26 GLU B C 1
ATOM 2513 O O . GLU B 1 26 ? 12.898 40.667 -10.828 1.00 26.89 26 GLU B O 1
ATOM 2519 N N . SER B 1 27 ? 13.441 42.632 -11.777 1.00 23.07 27 SER B N 1
ATOM 2520 C CA . SER B 1 27 ? 14.698 42.142 -12.325 1.00 22.60 27 SER B CA 1
ATOM 2521 C C . SER B 1 27 ? 15.734 41.807 -11.260 1.00 20.71 27 SER B C 1
ATOM 2522 O O . SER B 1 27 ? 16.464 40.825 -11.387 1.00 18.65 27 SER B O 1
ATOM 2526 N N . GLN B 1 28 ? 15.808 42.613 -10.209 1.00 18.28 28 GLN B N 1
ATOM 2527 C CA . GLN B 1 28 ? 16.774 42.332 -9.158 1.00 18.23 28 GLN B CA 1
ATOM 2528 C C . GLN B 1 28 ? 16.355 41.123 -8.327 1.00 18.71 28 GLN B C 1
ATOM 2529 O O . GLN B 1 28 ? 17.196 40.321 -7.926 1.00 17.70 28 GLN B O 1
ATOM 2535 N N . THR B 1 29 ? 15.058 40.984 -8.067 1.00 18.61 29 THR B N 1
ATOM 2536 C CA . THR B 1 29 ? 14.593 39.852 -7.275 1.00 20.33 29 THR B CA 1
ATOM 2537 C C . THR B 1 29 ? 14.917 38.560 -8.024 1.00 19.92 29 THR B C 1
ATOM 2538 O O . THR B 1 29 ? 15.350 37.574 -7.428 1.00 18.53 29 THR B O 1
ATOM 2542 N N . ALA B 1 30 ? 14.737 38.580 -9.337 1.00 20.25 30 ALA B N 1
ATOM 2543 C CA . ALA B 1 30 ? 15.022 37.401 -10.144 1.00 21.35 30 ALA B CA 1
ATOM 2544 C C . ALA B 1 30 ? 16.518 37.089 -10.151 1.00 21.70 30 ALA B C 1
ATOM 2545 O O . ALA B 1 30 ? 16.916 35.936 -9.984 1.00 21.67 30 ALA B O 1
ATOM 2547 N N . ALA B 1 31 ? 17.344 38.116 -10.340 1.00 19.22 31 ALA B N 1
ATOM 2548 C CA . ALA B 1 31 ? 18.792 37.932 -10.374 1.00 19.28 31 ALA B CA 1
ATOM 2549 C C . ALA B 1 31 ? 19.289 37.388 -9.037 1.00 17.34 31 ALA B C 1
ATOM 2550 O O . ALA B 1 31 ? 20.085 36.449 -8.989 1.00 17.29 31 ALA B O 1
ATOM 2552 N N . VAL B 1 32 ? 18.806 37.976 -7.948 1.00 17.85 32 VAL B N 1
ATOM 2553 C CA . VAL B 1 32 ? 19.209 37.549 -6.619 1.00 19.17 32 VAL B CA 1
ATOM 2554 C C . VAL B 1 32 ? 18.770 36.115 -6.321 1.00 20.29 32 VAL B C 1
ATOM 2555 O O . VAL B 1 32 ? 19.496 35.363 -5.669 1.00 18.54 32 VAL B O 1
ATOM 2559 N N . LYS B 1 33 ? 17.592 35.729 -6.803 1.00 20.62 33 LYS B N 1
ATOM 2560 C CA . LYS B 1 33 ? 17.114 34.366 -6.574 1.00 21.43 33 LYS B CA 1
ATOM 2561 C C . LYS B 1 33 ? 18.065 33.364 -7.226 1.00 20.54 33 LYS B C 1
ATOM 2562 O O . LYS B 1 33 ? 18.372 32.324 -6.645 1.00 20.14 33 LYS B O 1
ATOM 2568 N N . ARG B 1 34 ? 18.532 33.683 -8.431 1.00 20.94 34 ARG B N 1
ATOM 2569 C CA . ARG B 1 34 ? 19.461 32.812 -9.145 1.00 21.03 34 ARG B CA 1
ATOM 2570 C C . ARG B 1 34 ? 20.784 32.696 -8.391 1.00 21.23 34 ARG B C 1
ATOM 2571 O O . ARG B 1 34 ? 21.335 31.604 -8.240 1.00 18.75 34 ARG B O 1
ATOM 2579 N N . ALA B 1 35 ? 21.293 33.834 -7.926 1.00 18.43 35 ALA B N 1
ATOM 2580 C CA . ALA B 1 35 ? 22.555 33.860 -7.199 1.00 19.04 35 ALA B CA 1
ATOM 2581 C C . ALA B 1 35 ? 22.430 33.137 -5.868 1.00 18.20 35 ALA B C 1
ATOM 2582 O O . ALA B 1 35 ? 23.316 32.375 -5.487 1.00 17.09 35 ALA B O 1
ATOM 2584 N N . SER B 1 36 ? 21.324 33.374 -5.166 1.00 17.18 36 SER B N 1
ATOM 2585 C CA . SER B 1 36 ? 21.104 32.748 -3.870 1.00 18.85 36 SER B CA 1
ATOM 2586 C C . SER B 1 36 ? 20.999 31.235 -3.959 1.00 19.37 36 SER B C 1
ATOM 2587 O O . SER B 1 36 ? 21.470 30.525 -3.075 1.00 17.80 36 SER B O 1
ATOM 2590 N N . SER B 1 37 ? 20.380 30.738 -5.023 1.00 20.95 37 SER B N 1
ATOM 2591 C CA . SER B 1 37 ? 20.251 29.295 -5.195 1.00 20.68 37 SER B CA 1
ATOM 2592 C C . SER B 1 37 ? 21.643 28.676 -5.287 1.00 21.16 37 SER B C 1
ATOM 2593 O O . SER B 1 37 ? 21.914 27.630 -4.692 1.00 19.25 37 SER B O 1
ATOM 2596 N N . ILE B 1 38 ? 22.527 29.337 -6.028 1.00 20.56 38 ILE B N 1
ATOM 2597 C CA . ILE B 1 38 ? 23.894 28.865 -6.201 1.00 20.91 38 ILE B CA 1
ATOM 2598 C C . ILE B 1 38 ? 24.693 28.957 -4.901 1.00 20.81 38 ILE B C 1
ATOM 2599 O O . ILE B 1 38 ? 25.425 28.030 -4.544 1.00 21.36 38 ILE B O 1
ATOM 2604 N N . ILE B 1 39 ? 24.557 30.075 -4.195 1.00 19.99 39 ILE B N 1
ATOM 2605 C CA . ILE B 1 39 ? 25.255 30.261 -2.930 1.00 19.31 39 ILE B CA 1
ATOM 2606 C C . ILE B 1 39 ? 24.778 29.189 -1.946 1.00 18.51 39 ILE B C 1
ATOM 2607 O O . ILE B 1 39 ? 25.570 28.613 -1.202 1.00 17.67 39 ILE B O 1
ATOM 2612 N N . ALA B 1 40 ? 23.480 28.912 -1.953 1.00 18.10 40 ALA B N 1
ATOM 2613 C CA . ALA B 1 40 ? 22.935 27.906 -1.050 1.00 20.00 40 ALA B CA 1
ATOM 2614 C C . ALA B 1 40 ? 23.604 26.556 -1.297 1.00 21.87 40 ALA B C 1
ATOM 2615 O O . ALA B 1 40 ? 23.822 25.790 -0.358 1.00 22.16 40 ALA B O 1
ATOM 2617 N N . ASP B 1 41 ? 23.931 26.267 -2.556 1.00 24.26 41 ASP B N 1
ATOM 2618 C CA . ASP B 1 41 ? 24.599 25.009 -2.894 1.00 25.65 41 ASP B CA 1
ATOM 2619 C C . ASP B 1 41 ? 25.986 24.990 -2.268 1.00 27.26 41 ASP B C 1
ATOM 2620 O O . ASP B 1 41 ? 26.442 23.958 -1.777 1.00 27.94 41 ASP B O 1
ATOM 2625 N N . VAL B 1 42 ? 26.653 26.143 -2.299 1.00 25.70 42 VAL B N 1
ATOM 2626 C CA . VAL B 1 42 ? 27.990 26.288 -1.734 1.00 24.77 42 VAL B CA 1
ATOM 2627 C C . VAL B 1 42 ? 27.976 26.065 -0.226 1.00 24.17 42 VAL B C 1
ATOM 2628 O O . VAL B 1 42 ? 28.859 25.401 0.324 1.00 21.44 42 VAL B O 1
ATOM 2632 N N . LEU B 1 43 ? 26.971 26.622 0.441 1.00 22.96 43 LEU B N 1
ATOM 2633 C CA . LEU B 1 43 ? 26.876 26.462 1.878 1.00 25.39 43 LEU B CA 1
ATOM 2634 C C . LEU B 1 43 ? 26.532 25.019 2.222 1.00 28.90 43 LEU B C 1
ATOM 2635 O O . LEU B 1 43 ? 27.071 24.419 3.141 1.00 29.11 43 LEU B O 1
ATOM 2640 N N . ALA B 1 44 ? 25.571 24.474 1.462 1.00 31.94 44 ALA B N 1
ATOM 2641 C CA . ALA B 1 44 ? 25.215 23.077 1.667 1.00 35.80 44 ALA B CA 1
ATOM 2642 C C . ALA B 1 44 ? 26.444 22.167 1.543 1.00 36.86 44 ALA B C 1
ATOM 2643 O O . ALA B 1 44 ? 26.493 21.066 2.065 1.00 39.86 44 ALA B O 1
ATOM 2645 N N . ASP B 1 45 ? 27.449 22.663 0.790 1.00 37.81 45 ASP B N 1
ATOM 2646 C CA . ASP B 1 45 ? 28.671 21.880 0.587 1.00 37.67 45 ASP B CA 1
ATOM 2647 C C . ASP B 1 45 ? 29.647 22.014 1.762 1.00 37.99 45 ASP B C 1
ATOM 2648 O O . ASP B 1 45 ? 30.777 21.545 1.711 1.00 40.28 45 ASP B O 1
ATOM 2653 N N . GLY B 1 46 ? 29.228 22.661 2.847 1.00 36.15 46 GLY B N 1
ATOM 2654 C CA . GLY B 1 46 ? 30.090 22.768 4.013 1.00 33.86 46 GLY B CA 1
ATOM 2655 C C . GLY B 1 46 ? 30.766 24.096 4.305 1.00 32.05 46 GLY B C 1
ATOM 2656 O O . GLY B 1 46 ? 31.321 24.280 5.388 1.00 32.48 46 GLY B O 1
ATOM 2657 N N . TRP B 1 47 ? 30.728 25.025 3.359 1.00 28.46 47 TRP B N 1
ATOM 2658 C CA . TRP B 1 47 ? 31.386 26.329 3.544 1.00 26.68 47 TRP B CA 1
ATOM 2659 C C . TRP B 1 47 ? 30.580 27.290 4.416 1.00 24.73 47 TRP B C 1
ATOM 2660 O O . TRP B 1 47 ? 29.353 27.310 4.432 1.00 25.16 47 TRP B O 1
ATOM 2671 N N . ARG B 1 48 ? 31.338 28.087 5.191 1.00 23.37 48 ARG B N 1
ATOM 2672 C CA . ARG B 1 48 ? 30.770 29.230 5.884 1.00 22.10 48 ARG B CA 1
ATOM 2673 C C . ARG B 1 48 ? 31.138 30.487 5.115 1.00 21.25 48 ARG B C 1
ATOM 2674 O O . ARG B 1 48 ? 32.162 30.551 4.450 1.00 21.30 48 ARG B O 1
ATOM 2682 N N . SER B 1 49 ? 30.285 31.509 5.162 1.00 18.47 49 SER B N 1
ATOM 2683 C CA . SER B 1 49 ? 30.574 32.555 4.210 1.00 18.90 49 SER B CA 1
ATOM 2684 C C . SER B 1 49 ? 30.186 33.957 4.634 1.00 17.11 49 SER B C 1
ATOM 2685 O O . SER B 1 49 ? 29.175 34.212 5.279 1.00 18.88 49 SER B O 1
ATOM 2689 N N . VAL B 1 50 ? 31.094 34.873 4.274 1.00 17.05 50 VAL B N 1
ATOM 2690 C CA . VAL B 1 50 ? 30.743 36.274 4.211 1.00 15.82 50 VAL B CA 1
ATOM 2691 C C . VAL B 1 50 ? 30.604 36.694 2.749 1.00 15.31 50 VAL B C 1
ATOM 2692 O O . VAL B 1 50 ? 31.532 36.600 1.957 1.00 13.60 50 VAL B O 1
ATOM 2696 N N . ILE B 1 51 ? 29.403 37.114 2.371 1.00 14.88 51 ILE B N 1
ATOM 2697 C CA . ILE B 1 51 ? 29.100 37.483 0.996 1.00 14.86 51 ILE B CA 1
ATOM 2698 C C . ILE B 1 51 ? 29.111 38.997 0.822 1.00 13.32 51 ILE B C 1
ATOM 2699 O O . ILE B 1 51 ? 28.404 39.701 1.534 1.00 14.48 51 ILE B O 1
ATOM 2704 N N . THR B 1 52 ? 29.915 39.483 -0.117 1.00 13.20 52 THR B N 1
ATOM 2705 C CA . THR B 1 52 ? 29.987 40.912 -0.404 1.00 14.47 52 THR B CA 1
ATOM 2706 C C . THR B 1 52 ? 29.423 41.130 -1.804 1.00 14.30 52 THR B C 1
ATOM 2707 O O . THR B 1 52 ? 29.167 40.168 -2.537 1.00 15.04 52 THR B O 1
ATOM 2711 N N . HIS B 1 53 ? 29.237 42.387 -2.183 1.00 12.54 53 HIS B N 1
ATOM 2712 C CA . HIS B 1 53 ? 28.668 42.694 -3.488 1.00 12.22 53 HIS B CA 1
ATOM 2713 C C . HIS B 1 53 ? 28.944 44.148 -3.850 1.00 14.79 53 HIS B C 1
ATOM 2714 O O . HIS B 1 53 ? 29.311 44.941 -2.987 1.00 13.50 53 HIS B O 1
ATOM 2721 N N . GLY B 1 54 ? 28.779 44.479 -5.128 1.00 14.04 54 GLY B N 1
ATOM 2722 C CA . GLY B 1 54 ? 28.976 45.846 -5.579 1.00 14.28 54 GLY B CA 1
ATOM 2723 C C . GLY B 1 54 ? 27.656 46.597 -5.475 1.00 14.00 54 GLY B C 1
ATOM 2724 O O . GLY B 1 54 ? 26.665 46.044 -4.995 1.00 14.63 54 GLY B O 1
ATOM 2725 N N . ASN B 1 55 ? 27.627 47.849 -5.923 1.00 13.09 55 ASN B N 1
ATOM 2726 C CA . ASN B 1 55 ? 26.403 48.645 -5.847 1.00 13.89 55 ASN B CA 1
ATOM 2727 C C . ASN B 1 55 ? 26.382 49.743 -6.910 1.00 14.36 55 ASN B C 1
ATOM 2728 O O . ASN B 1 55 ? 25.618 50.702 -6.801 1.00 12.31 55 ASN B O 1
ATOM 2733 N N . GLY B 1 56 ? 27.221 49.602 -7.933 1.00 15.55 56 GLY B N 1
ATOM 2734 C CA . GLY B 1 56 ? 27.295 50.615 -8.975 1.00 17.11 56 GLY B CA 1
ATOM 2735 C C . GLY B 1 56 ? 25.968 51.122 -9.508 1.00 16.74 56 GLY B C 1
ATOM 2736 O O . GLY B 1 56 ? 25.657 52.312 -9.391 1.00 16.23 56 GLY B O 1
ATOM 2737 N N . PRO B 1 57 ? 25.162 50.245 -10.116 1.00 17.34 57 PRO B N 1
ATOM 2738 C CA . PRO B 1 57 ? 23.858 50.629 -10.669 1.00 16.85 57 PRO B CA 1
ATOM 2739 C C . PRO B 1 57 ? 22.904 51.162 -9.605 1.00 16.45 57 PRO B C 1
ATOM 2740 O O . PRO B 1 57 ? 22.150 52.110 -9.838 1.00 16.85 57 PRO B O 1
ATOM 2744 N N . GLN B 1 58 ? 22.948 50.543 -8.435 1.00 16.21 58 GLN B N 1
ATOM 2745 C CA . GLN B 1 58 ? 22.077 50.929 -7.348 1.00 15.06 58 GLN B CA 1
ATOM 2746 C C . GLN B 1 58 ? 22.405 52.293 -6.748 1.00 14.12 58 GLN B C 1
ATOM 2747 O O . GLN B 1 58 ? 21.512 53.116 -6.553 1.00 13.16 58 GLN B O 1
ATOM 2753 N N . VAL B 1 59 ? 23.676 52.549 -6.466 1.00 13.82 59 VAL B N 1
ATOM 2754 C CA . VAL B 1 59 ? 24.033 53.840 -5.884 1.00 13.36 59 VAL B CA 1
ATOM 2755 C C . VAL B 1 59 ? 23.846 54.934 -6.934 1.00 14.31 59 VAL B C 1
ATOM 2756 O O . VAL B 1 59 ? 23.518 56.081 -6.607 1.00 14.28 59 VAL B O 1
ATOM 2760 N N . GLY B 1 60 ? 24.020 54.569 -8.201 1.00 14.75 60 GLY B N 1
ATOM 2761 C CA . GLY B 1 60 ? 23.830 55.526 -9.274 1.00 16.42 60 GLY B CA 1
ATOM 2762 C C . GLY B 1 60 ? 22.365 55.928 -9.369 1.00 16.55 60 GLY B C 1
ATOM 2763 O O . GLY B 1 60 ? 22.042 57.102 -9.555 1.00 15.87 60 GLY B O 1
ATOM 2764 N N . TYR B 1 61 ? 21.482 54.940 -9.244 1.00 16.00 61 TYR B N 1
ATOM 2765 C CA . TYR B 1 61 ? 20.035 55.153 -9.290 1.00 14.75 61 TYR B CA 1
ATOM 2766 C C . TYR B 1 61 ? 19.602 56.103 -8.169 1.00 14.39 61 TYR B C 1
ATOM 2767 O O . TYR B 1 61 ? 18.765 56.990 -8.370 1.00 11.67 61 TYR B O 1
ATOM 2776 N N . LEU B 1 62 ? 20.168 55.915 -6.984 1.00 11.71 62 LEU B N 1
ATOM 2777 C CA . LEU B 1 62 ? 19.822 56.775 -5.863 1.00 12.90 62 LEU B CA 1
ATOM 2778 C C . LEU B 1 62 ? 20.227 58.219 -6.139 1.00 13.19 62 LEU B C 1
ATOM 2779 O O . LEU B 1 62 ? 19.455 59.145 -5.893 1.00 13.97 62 LEU B O 1
ATOM 2784 N N . SER B 1 63 ? 21.434 58.409 -6.660 1.00 15.38 63 SER B N 1
ATOM 2785 C CA . SER B 1 63 ? 21.910 59.757 -6.959 1.00 16.75 63 SER B CA 1
ATOM 2786 C C . SER B 1 63 ? 20.993 60.403 -7.992 1.00 15.95 63 SER B C 1
ATOM 2787 O O . SER B 1 63 ? 20.629 61.571 -7.877 1.00 15.71 63 SER B O 1
ATOM 2791 N N . GLU B 1 64 ? 20.621 59.622 -8.998 1.00 14.38 64 GLU B N 1
ATOM 2792 C CA . GLU B 1 64 ? 19.740 60.086 -10.066 1.00 14.98 64 GLU B CA 1
ATOM 2793 C C . GLU B 1 64 ? 18.403 60.560 -9.491 1.00 15.48 64 GLU B C 1
ATOM 2794 O O . GLU B 1 64 ? 17.872 61.608 -9.880 1.00 14.31 64 GLU B O 1
ATOM 2800 N N . ALA B 1 65 ? 17.861 59.783 -8.561 1.00 14.50 65 ALA B N 1
ATOM 2801 C CA . ALA B 1 65 ? 16.584 60.126 -7.940 1.00 12.79 65 ALA B CA 1
ATOM 2802 C C . ALA B 1 65 ? 16.683 61.374 -7.071 1.00 14.25 65 ALA B C 1
ATOM 2803 O O . ALA B 1 65 ? 15.843 62.266 -7.168 1.00 14.53 65 ALA B O 1
ATOM 2805 N N . PHE B 1 66 ? 17.707 61.445 -6.223 1.00 12.50 66 PHE B N 1
ATOM 2806 C CA . PHE B 1 66 ? 17.866 62.609 -5.360 1.00 13.82 66 PHE B CA 1
ATOM 2807 C C . PHE B 1 66 ? 17.966 63.883 -6.190 1.00 15.02 66 PHE B C 1
ATOM 2808 O O . PHE B 1 66 ? 17.397 64.915 -5.826 1.00 15.20 66 PHE B O 1
ATOM 2816 N N . GLU B 1 67 ? 18.680 63.809 -7.310 1.00 13.52 67 GLU B N 1
ATOM 2817 C CA . GLU B 1 67 ? 18.843 64.985 -8.159 1.00 16.33 67 GLU B CA 1
ATOM 2818 C C . GLU B 1 67 ? 17.605 65.288 -9.001 1.00 16.88 67 GLU B C 1
ATOM 2819 O O . GLU B 1 67 ? 17.496 66.370 -9.579 1.00 15.56 67 GLU B O 1
ATOM 2825 N N . ALA B 1 68 ? 16.664 64.348 -9.057 1.00 16.30 68 ALA B N 1
ATOM 2826 C CA . ALA B 1 68 ? 15.443 64.560 -9.832 1.00 17.31 68 ALA B CA 1
ATOM 2827 C C . ALA B 1 68 ? 14.455 65.477 -9.118 1.00 16.61 68 ALA B C 1
ATOM 2828 O O . ALA B 1 68 ? 13.530 65.998 -9.741 1.00 16.63 68 ALA B O 1
ATOM 2830 N N . LEU B 1 69 ? 14.637 65.662 -7.814 1.00 15.32 69 LEU B N 1
ATOM 2831 C CA . LEU B 1 69 ? 13.744 66.525 -7.044 1.00 16.08 69 LEU B CA 1
ATOM 2832 C C . LEU B 1 69 ? 14.094 67.988 -7.285 1.00 16.64 69 LEU B C 1
ATOM 2833 O O . LEU B 1 69 ? 15.173 68.289 -7.791 1.00 15.82 69 LEU B O 1
ATOM 2838 N N . PRO B 1 70 ? 13.174 68.913 -6.949 1.00 16.68 70 PRO B N 1
ATOM 2839 C CA . PRO B 1 70 ? 13.452 70.341 -7.144 1.00 18.17 70 PRO B CA 1
ATOM 2840 C C . PRO B 1 70 ? 14.777 70.617 -6.438 1.00 18.09 70 PRO B C 1
ATOM 2841 O O . PRO B 1 70 ? 15.039 70.074 -5.364 1.00 16.99 70 PRO B O 1
ATOM 2845 N N . PRO B 1 71 ? 15.623 71.474 -7.026 1.00 19.04 71 PRO B N 1
ATOM 2846 C CA . PRO B 1 71 ? 16.933 71.816 -6.469 1.00 18.94 71 PRO B CA 1
ATOM 2847 C C . PRO B 1 71 ? 17.036 72.140 -4.985 1.00 18.95 71 PRO B C 1
ATOM 2848 O O . PRO B 1 71 ? 18.050 71.825 -4.365 1.00 18.58 71 PRO B O 1
ATOM 2852 N N . GLU B 1 72 ? 15.996 72.739 -4.411 1.00 17.16 72 GLU B N 1
ATOM 2853 C CA . GLU B 1 72 ? 16.022 73.122 -3.004 1.00 18.47 72 GLU B CA 1
ATOM 2854 C C . GLU B 1 72 ? 15.804 71.978 -2.018 1.00 17.21 72 GLU B C 1
ATOM 2855 O O . GLU B 1 72 ? 16.137 72.107 -0.841 1.00 17.43 72 GLU B O 1
ATOM 2861 N N . ARG B 1 73 ? 15.242 70.865 -2.480 1.00 15.46 73 ARG B N 1
ATOM 2862 C CA . ARG B 1 73 ? 15.020 69.732 -1.581 1.00 17.15 73 ARG B CA 1
ATOM 2863 C C . ARG B 1 73 ? 16.373 69.156 -1.161 1.00 17.69 73 ARG B C 1
ATOM 2864 O O . ARG B 1 73 ? 17.302 69.088 -1.960 1.00 15.93 73 ARG B O 1
ATOM 2872 N N . PRO B 1 74 ? 16.496 68.735 0.105 1.00 20.25 74 PRO B N 1
ATOM 2873 C CA . PRO B 1 74 ? 17.742 68.165 0.631 1.00 20.91 74 PRO B CA 1
ATOM 2874 C C . PRO B 1 74 ? 18.303 67.039 -0.237 1.00 20.60 74 PRO B C 1
ATOM 2875 O O . PRO B 1 74 ? 17.555 66.196 -0.722 1.00 20.07 74 PRO B O 1
ATOM 2879 N N . ARG B 1 75 ? 19.619 67.037 -0.434 1.00 18.17 75 ARG B N 1
ATOM 2880 C CA . ARG B 1 75 ? 20.282 65.986 -1.203 1.00 20.05 75 ARG B CA 1
ATOM 2881 C C . ARG B 1 75 ? 21.094 65.187 -0.196 1.00 19.30 75 ARG B C 1
ATOM 2882 O O . ARG B 1 75 ? 21.844 65.764 0.584 1.00 17.61 75 ARG B O 1
ATOM 2890 N N . GLN B 1 76 ? 20.950 63.870 -0.207 1.00 19.56 76 GLN B N 1
ATOM 2891 C CA . GLN B 1 76 ? 21.712 63.048 0.722 1.00 20.52 76 GLN B CA 1
ATOM 2892 C C . GLN B 1 76 ? 23.121 62.842 0.186 1.00 19.42 76 GLN B C 1
ATOM 2893 O O . GLN B 1 76 ? 23.325 62.738 -1.025 1.00 19.55 76 GLN B O 1
ATOM 2899 N N . PRO B 1 77 ? 24.120 62.794 1.084 1.00 16.69 77 PRO B N 1
ATOM 2900 C CA . PRO B 1 77 ? 25.503 62.595 0.653 1.00 18.08 77 PRO B CA 1
ATOM 2901 C C . PRO B 1 77 ? 25.719 61.182 0.127 1.00 16.67 77 PRO B C 1
ATOM 2902 O O . PRO B 1 77 ? 24.929 60.277 0.392 1.00 16.77 77 PRO B O 1
ATOM 2906 N N . LEU B 1 78 ? 26.801 61.000 -0.609 1.00 16.24 78 LEU B N 1
ATOM 2907 C CA . LEU B 1 78 ? 27.113 59.702 -1.185 1.00 17.16 78 LEU B CA 1
ATOM 2908 C C . LEU B 1 78 ? 27.269 58.602 -0.136 1.00 15.99 78 LEU B C 1
ATOM 2909 O O . LEU B 1 78 ? 26.897 57.450 -0.379 1.00 16.42 78 LEU B O 1
ATOM 2914 N N . TYR B 1 79 ? 27.806 58.946 1.031 1.00 14.62 79 TYR B N 1
ATOM 2915 C CA . TYR B 1 79 ? 28.005 57.943 2.069 1.00 15.27 79 TYR B CA 1
ATOM 2916 C C . TYR B 1 79 ? 26.677 57.360 2.554 1.00 14.28 79 TYR B C 1
ATOM 2917 O O . TYR B 1 79 ? 26.586 56.171 2.862 1.00 12.40 79 TYR B O 1
ATOM 2926 N N . ILE B 1 80 ? 25.640 58.189 2.584 1.00 12.09 80 ILE B N 1
ATOM 2927 C CA . ILE B 1 80 ? 24.321 57.736 3.004 1.00 12.35 80 ILE B CA 1
ATOM 2928 C C . ILE B 1 80 ? 23.695 56.892 1.882 1.00 11.72 80 ILE B C 1
ATOM 2929 O O . ILE B 1 80 ? 23.026 55.890 2.146 1.00 12.73 80 ILE B O 1
ATOM 2934 N N . ALA B 1 81 ? 23.921 57.289 0.633 1.00 11.53 81 ALA B N 1
ATOM 2935 C CA . ALA B 1 81 ? 23.402 56.522 -0.500 1.00 11.28 81 ALA B CA 1
ATOM 2936 C C . ALA B 1 81 ? 24.054 55.138 -0.464 1.00 11.40 81 ALA B C 1
ATOM 2937 O O . ALA B 1 81 ? 23.394 54.117 -0.662 1.00 9.48 81 ALA B O 1
ATOM 2939 N N . THR B 1 82 ? 25.356 55.098 -0.204 1.00 11.27 82 THR B N 1
ATOM 2940 C CA . THR B 1 82 ? 26.038 53.808 -0.146 1.00 10.88 82 THR B CA 1
ATOM 2941 C C . THR B 1 82 ? 25.423 52.937 0.946 1.00 10.79 82 THR B C 1
ATOM 2942 O O . THR B 1 82 ? 25.168 51.753 0.726 1.00 12.09 82 THR B O 1
ATOM 2946 N N . ALA B 1 83 ? 25.190 53.519 2.123 1.00 9.10 83 ALA B N 1
ATOM 2947 C CA . ALA B 1 83 ? 24.580 52.771 3.214 1.00 10.70 83 ALA B CA 1
ATOM 2948 C C . ALA B 1 83 ? 23.210 52.253 2.766 1.00 10.34 83 ALA B C 1
ATOM 2949 O O . ALA B 1 83 ? 22.856 51.104 3.028 1.00 10.89 83 ALA B O 1
ATOM 2951 N N . MET B 1 84 ? 22.431 53.105 2.107 1.00 9.71 84 MET B N 1
ATOM 2952 C CA . MET B 1 84 ? 21.121 52.681 1.635 1.00 10.10 84 MET B CA 1
ATOM 2953 C C . MET B 1 84 ? 21.219 51.463 0.715 1.00 12.81 84 MET B C 1
ATOM 2954 O O . MET B 1 84 ? 20.398 50.543 0.813 1.00 11.92 84 MET B O 1
ATOM 2959 N N . THR B 1 85 ? 22.215 51.433 -0.169 1.00 9.31 85 THR B N 1
ATOM 2960 C CA . THR B 1 85 ? 22.348 50.277 -1.063 1.00 11.19 85 THR B CA 1
ATOM 2961 C C . THR B 1 85 ? 22.695 49.009 -0.296 1.00 11.62 85 THR B C 1
ATOM 2962 O O . THR B 1 85 ? 22.407 47.907 -0.761 1.00 11.22 85 THR B O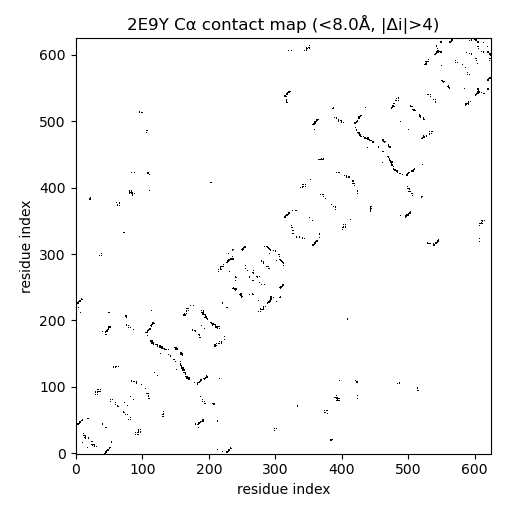 1
ATOM 2966 N N . GLN B 1 86 ? 23.328 49.146 0.867 1.00 11.72 86 GLN B N 1
ATOM 2967 C CA . GLN B 1 86 ? 23.666 47.958 1.649 1.00 11.20 86 GLN B CA 1
ATOM 2968 C C . GLN B 1 86 ? 22.395 47.288 2.160 1.00 11.89 86 GLN B C 1
ATOM 2969 O O . GLN B 1 86 ? 22.299 46.057 2.169 1.00 11.39 86 GLN B O 1
ATOM 2975 N N . ALA B 1 87 ? 21.413 48.092 2.568 1.00 12.29 87 ALA B N 1
ATOM 2976 C CA . ALA B 1 87 ? 20.148 47.547 3.058 1.00 12.10 87 ALA B CA 1
ATOM 2977 C C . ALA B 1 87 ? 19.270 47.086 1.897 1.00 13.30 87 ALA B C 1
ATOM 2978 O O . ALA B 1 87 ? 18.559 46.088 2.001 1.00 14.21 87 ALA B O 1
ATOM 2980 N N . TRP B 1 88 ? 19.327 47.819 0.791 1.00 12.04 88 TRP B N 1
ATOM 2981 C CA . TRP B 1 88 ? 18.549 47.501 -0.407 1.00 13.97 88 TRP B CA 1
ATOM 2982 C C . TRP B 1 88 ? 18.953 46.141 -0.977 1.00 14.74 88 TRP B C 1
ATOM 2983 O O . TRP B 1 88 ? 18.151 45.206 -1.025 1.00 13.40 88 TRP B O 1
ATOM 2994 N N . ILE B 1 89 ? 20.206 46.039 -1.401 1.00 13.97 89 ILE B N 1
ATOM 2995 C CA . ILE B 1 89 ? 20.720 44.806 -1.976 1.00 14.05 89 ILE B CA 1
ATOM 2996 C C . ILE B 1 89 ? 20.813 43.727 -0.901 1.00 14.40 89 ILE B C 1
ATOM 2997 O O . ILE B 1 89 ? 20.538 42.547 -1.159 1.00 14.57 89 ILE B O 1
ATOM 3002 N N . GLY B 1 90 ? 21.200 44.137 0.305 1.00 12.51 90 GLY B N 1
ATOM 3003 C CA . GLY B 1 90 ? 21.329 43.193 1.402 1.00 14.77 90 GLY B CA 1
ATOM 3004 C C . GLY B 1 90 ? 20.018 42.505 1.729 1.00 14.42 90 GLY B C 1
ATOM 3005 O O . GLY B 1 90 ? 19.983 41.291 1.949 1.00 16.60 90 GLY B O 1
ATOM 3006 N N . LEU B 1 91 ? 18.935 43.274 1.771 1.00 15.12 91 LEU B N 1
ATOM 3007 C CA . LEU B 1 91 ? 17.623 42.711 2.068 1.00 15.39 91 LEU B CA 1
ATOM 3008 C C . LEU B 1 91 ? 17.231 41.673 1.022 1.00 14.55 91 LEU B C 1
ATOM 3009 O O . LEU B 1 91 ? 16.726 40.599 1.362 1.00 15.31 91 LEU B O 1
ATOM 3014 N N . LEU B 1 92 ? 17.451 41.999 -0.251 1.00 15.60 92 LEU B N 1
ATOM 3015 C CA . LEU B 1 92 ? 17.108 41.076 -1.330 1.00 15.12 92 LEU B CA 1
ATOM 3016 C C . LEU B 1 92 ? 17.890 39.774 -1.209 1.00 14.75 92 LEU B C 1
ATOM 3017 O O . LEU B 1 92 ? 17.312 38.687 -1.316 1.00 14.05 92 LEU B O 1
ATOM 3022 N N . LEU B 1 93 ? 19.199 39.885 -0.994 1.00 12.45 93 LEU B N 1
ATOM 3023 C CA . LEU B 1 93 ? 20.056 38.704 -0.859 1.00 15.82 93 LEU B CA 1
ATOM 3024 C C . LEU B 1 93 ? 19.661 37.882 0.358 1.00 15.11 93 LEU B C 1
ATOM 3025 O O . LEU B 1 93 ? 19.522 36.659 0.277 1.00 14.33 93 LEU B O 1
ATOM 3030 N N . LYS B 1 94 ? 19.493 38.567 1.485 1.00 13.71 94 LYS B N 1
ATOM 3031 C CA . LYS B 1 94 ? 19.108 37.938 2.746 1.00 16.29 94 LYS B CA 1
ATOM 3032 C C . LYS B 1 94 ? 17.781 37.192 2.620 1.00 16.22 94 LYS B C 1
ATOM 3033 O O . LYS B 1 94 ? 17.662 36.024 3.003 1.00 16.97 94 LYS B O 1
ATOM 3039 N N . HIS B 1 95 ? 16.781 37.864 2.068 1.00 15.74 95 HIS B N 1
ATOM 3040 C CA . HIS B 1 95 ? 15.472 37.250 1.924 1.00 16.15 95 HIS B CA 1
ATOM 3041 C C . HIS B 1 95 ? 15.511 35.983 1.069 1.00 15.86 95 HIS B C 1
ATOM 3042 O O . HIS B 1 95 ? 15.021 34.929 1.487 1.00 15.95 95 HIS B O 1
ATOM 3049 N N . SER B 1 96 ? 16.101 36.077 -0.119 1.00 14.25 96 SER B N 1
ATOM 3050 C CA . SER B 1 96 ? 16.166 34.924 -1.013 1.00 17.30 96 SER B CA 1
ATOM 3051 C C . SER B 1 96 ? 17.078 33.808 -0.501 1.00 16.22 96 SER B C 1
ATOM 3052 O O . SER B 1 96 ? 16.756 32.627 -0.643 1.00 16.41 96 SER B O 1
ATOM 3055 N N . LEU B 1 97 ? 18.215 34.164 0.087 1.00 14.82 97 LEU B N 1
ATOM 3056 C CA . LEU B 1 97 ? 19.112 33.132 0.605 1.00 15.69 97 LEU B CA 1
ATOM 3057 C C . LEU B 1 97 ? 18.412 32.338 1.707 1.00 16.11 97 LEU B C 1
ATOM 3058 O O . LEU B 1 97 ? 18.492 31.109 1.744 1.00 16.40 97 LEU B O 1
ATOM 3066 N N . GLU B 1 98 ? 17.729 33.036 2.609 1.00 15.37 98 GLU B N 1
ATOM 3067 C CA . GLU B 1 98 ? 17.021 32.355 3.692 1.00 16.48 98 GLU B CA 1
ATOM 3068 C C . GLU B 1 98 ? 15.990 31.377 3.143 1.00 17.31 98 GLU B C 1
ATOM 3069 O O . GLU B 1 98 ? 15.844 30.262 3.652 1.00 17.10 98 GLU B O 1
ATOM 3075 N N . GLU B 1 99 ? 15.285 31.794 2.097 1.00 19.35 99 GLU B N 1
ATOM 3076 C CA . GLU B 1 99 ? 14.271 30.955 1.466 1.00 22.48 99 GLU B CA 1
ATOM 3077 C C . GLU B 1 99 ? 14.917 29.719 0.838 1.00 21.69 99 GLU B C 1
ATOM 3078 O O . GLU B 1 99 ? 14.411 28.602 0.975 1.00 21.58 99 GLU B O 1
ATOM 3084 N N . GLU B 1 100 ? 16.038 29.920 0.150 1.00 18.97 100 GLU B N 1
ATOM 3085 C CA . GLU B 1 100 ? 16.754 28.821 -0.494 1.00 19.81 100 GLU B CA 1
ATOM 3086 C C . GLU B 1 100 ? 17.339 27.841 0.519 1.00 21.54 100 GLU B C 1
ATOM 3087 O O . GLU B 1 100 ? 17.267 26.626 0.332 1.00 21.73 100 GLU B O 1
ATOM 3093 N N . LEU B 1 101 ? 17.932 28.370 1.585 1.00 18.92 101 LEU B N 1
ATOM 3094 C CA . LEU B 1 101 ? 18.514 27.518 2.612 1.00 20.64 101 LEU B CA 1
ATOM 3095 C C . LEU B 1 101 ? 17.430 26.690 3.288 1.00 23.33 101 LEU B C 1
ATOM 3096 O O . LEU B 1 101 ? 17.618 25.496 3.545 1.00 23.63 101 LEU B O 1
ATOM 3101 N N . ARG B 1 102 ? 16.294 27.327 3.559 1.00 22.01 102 ARG B N 1
ATOM 3102 C CA . ARG B 1 102 ? 15.168 26.656 4.199 1.00 26.69 102 ARG B CA 1
ATOM 3103 C C . ARG B 1 102 ? 14.742 25.429 3.396 1.00 27.50 102 ARG B C 1
ATOM 3104 O O . ARG B 1 102 ? 14.510 24.362 3.961 1.00 28.70 102 ARG B O 1
ATOM 3112 N N . ARG B 1 103 ? 14.638 25.584 2.079 1.00 28.40 103 ARG B N 1
ATOM 3113 C CA . ARG B 1 103 ? 14.236 24.476 1.214 1.00 29.10 103 ARG B CA 1
ATOM 3114 C C . ARG B 1 103 ? 15.245 23.335 1.216 1.00 30.09 103 ARG B C 1
ATOM 3115 O O . ARG B 1 103 ? 14.889 22.182 0.962 1.00 28.34 103 ARG B O 1
ATOM 3123 N N . ARG B 1 104 ? 16.502 23.658 1.500 1.00 28.64 104 ARG B N 1
ATOM 3124 C CA . ARG B 1 104 ? 17.557 22.656 1.526 1.00 30.30 104 ARG B CA 1
ATOM 3125 C C . ARG B 1 104 ? 17.726 22.032 2.909 1.00 31.97 104 ARG B C 1
ATOM 3126 O O . ARG B 1 104 ? 18.627 21.218 3.125 1.00 34.22 104 ARG B O 1
ATOM 3134 N N . GLY B 1 105 ? 16.861 22.419 3.842 1.00 32.44 105 GLY B N 1
ATOM 3135 C CA . GLY B 1 105 ? 16.928 21.866 5.184 1.00 33.90 105 GLY B CA 1
ATOM 3136 C C . GLY B 1 105 ? 17.620 22.712 6.238 1.00 35.22 105 GLY B C 1
ATOM 3137 O O . GLY B 1 105 ? 17.579 22.370 7.421 1.00 36.43 105 GLY B O 1
ATOM 3138 N N . LEU B 1 106 ? 18.256 23.808 5.830 1.00 34.92 106 LEU B N 1
ATOM 3139 C CA . LEU B 1 106 ? 18.944 24.680 6.783 1.00 34.16 106 LEU B CA 1
ATOM 3140 C C . LEU B 1 106 ? 18.068 25.875 7.145 1.00 34.59 106 LEU B C 1
ATOM 3141 O O . LEU B 1 106 ? 17.931 26.812 6.357 1.00 32.87 106 LEU B O 1
ATOM 3146 N N . ASN B 1 107 ? 17.484 25.844 8.339 1.00 34.04 107 ASN B N 1
ATOM 3147 C CA . ASN B 1 107 ? 16.620 26.925 8.797 1.00 36.61 107 ASN B CA 1
ATOM 3148 C C . ASN B 1 107 ? 17.420 27.988 9.547 1.00 36.12 107 ASN B C 1
ATOM 3149 O O . ASN B 1 107 ? 17.471 27.981 10.777 1.00 36.66 107 ASN B O 1
ATOM 3154 N N . VAL B 1 108 ? 18.028 28.910 8.805 1.00 32.98 108 VAL B N 1
ATOM 3155 C CA . VAL B 1 108 ? 18.838 29.959 9.417 1.00 32.01 108 VAL B CA 1
ATOM 3156 C C . VAL B 1 108 ? 18.555 31.366 8.897 1.00 30.00 108 VAL B C 1
ATOM 3157 O O . VAL B 1 108 ? 18.071 31.549 7.778 1.00 28.46 108 VAL B O 1
ATOM 3161 N N . LEU B 1 109 ? 18.860 32.359 9.727 1.00 27.63 109 LEU B N 1
ATOM 3162 C CA . LEU B 1 109 ? 18.668 33.753 9.357 1.00 25.50 109 LEU B CA 1
ATOM 3163 C C . LEU B 1 109 ? 19.991 34.277 8.819 1.00 24.91 109 LEU B C 1
ATOM 3164 O O . LEU B 1 109 ? 21.065 33.860 9.262 1.00 24.83 109 LEU B O 1
ATOM 3169 N N . VAL B 1 110 ? 19.909 35.185 7.854 1.00 19.89 110 VAL B N 1
ATOM 3170 C CA . VAL B 1 110 ? 21.097 35.761 7.250 1.00 18.72 110 VAL B CA 1
ATOM 3171 C C . VAL B 1 110 ? 21.190 37.230 7.638 1.00 17.57 110 VAL B C 1
ATOM 3172 O O . VAL B 1 110 ? 20.329 38.029 7.281 1.00 17.70 110 VAL B O 1
ATOM 3176 N N . PRO B 1 111 ? 22.226 37.597 8.401 1.00 18.20 111 PRO B N 1
ATOM 3177 C CA . PRO B 1 111 ? 22.370 38.998 8.799 1.00 17.34 111 PRO B CA 1
ATOM 3178 C C . PRO B 1 111 ? 23.001 39.846 7.696 1.00 16.42 111 PRO B C 1
ATOM 3179 O O . PRO B 1 111 ? 23.761 39.343 6.863 1.00 16.94 111 PRO B O 1
ATOM 3183 N N . VAL B 1 112 ? 22.654 41.130 7.693 1.00 15.68 112 VAL B N 1
ATOM 3184 C CA . VAL B 1 112 ? 23.203 42.097 6.753 1.00 15.24 112 VAL B CA 1
ATOM 3185 C C . VAL B 1 112 ? 23.955 43.073 7.652 1.00 15.13 112 VAL B C 1
ATOM 3186 O O . VAL B 1 112 ? 23.359 43.707 8.520 1.00 15.00 112 VAL B O 1
ATOM 3190 N N . VAL B 1 113 ? 25.264 43.178 7.466 1.00 14.84 113 VAL B N 1
ATOM 3191 C CA . VAL B 1 113 ? 26.051 44.072 8.303 1.00 15.83 113 VAL B CA 1
ATOM 3192 C C . VAL B 1 113 ? 26.343 45.406 7.621 1.00 14.80 113 VAL B C 1
ATOM 3193 O O . VAL B 1 113 ? 26.951 45.443 6.555 1.00 15.26 113 VAL B O 1
ATOM 3197 N N . ILE B 1 114 ? 25.879 46.497 8.229 1.00 13.78 114 ILE B N 1
ATOM 3198 C CA . ILE B 1 114 ? 26.135 47.834 7.695 1.00 13.53 114 ILE B CA 1
ATOM 3199 C C . ILE B 1 114 ? 27.625 48.002 7.952 1.00 14.46 114 ILE B C 1
ATOM 3200 O O . ILE B 1 114 ? 28.079 47.950 9.102 1.00 16.19 114 ILE B O 1
ATOM 3205 N N . SER B 1 115 ? 28.380 48.204 6.877 1.00 13.02 115 SER B N 1
ATOM 3206 C CA . SER B 1 115 ? 29.836 48.247 6.968 1.00 14.03 115 SER B CA 1
ATOM 3207 C C . SER B 1 115 ? 30.558 49.484 6.460 1.00 12.44 115 SER B C 1
ATOM 3208 O O . SER B 1 115 ? 30.304 49.960 5.361 1.00 13.11 115 SER B O 1
ATOM 3211 N N . ARG B 1 116 ? 31.497 49.961 7.267 1.00 11.42 116 ARG B N 1
ATOM 3212 C CA . ARG B 1 116 ? 32.313 51.121 6.932 1.00 12.08 116 ARG B CA 1
ATOM 3213 C C . ARG B 1 116 ? 33.743 50.659 6.664 1.00 11.57 116 ARG B C 1
ATOM 3214 O O . ARG B 1 116 ? 34.222 49.691 7.263 1.00 13.35 116 ARG B O 1
ATOM 3222 N N . VAL B 1 117 ? 34.420 51.359 5.766 1.00 11.98 117 VAL B N 1
ATOM 3223 C CA . VAL B 1 117 ? 35.797 51.036 5.418 1.00 13.83 117 VAL B CA 1
ATOM 3224 C C . VAL B 1 117 ? 36.639 52.291 5.614 1.00 14.86 117 VAL B C 1
ATOM 3225 O O . VAL B 1 117 ? 36.263 53.378 5.178 1.00 15.27 117 VAL B O 1
ATOM 3229 N N . LEU B 1 118 ? 37.773 52.134 6.285 1.00 14.37 118 LEU B N 1
ATOM 3230 C CA . LEU B 1 118 ? 38.673 53.249 6.538 1.00 15.71 118 LEU B CA 1
ATOM 3231 C C . LEU B 1 118 ? 39.562 53.487 5.325 1.00 14.27 118 LEU B C 1
ATOM 3232 O O . LEU B 1 118 ? 40.104 52.539 4.752 1.00 14.23 118 LEU B O 1
ATOM 3237 N N . VAL B 1 119 ? 39.690 54.749 4.922 1.00 12.65 119 VAL B N 1
ATOM 3238 C CA . VAL B 1 119 ? 40.544 55.121 3.802 1.00 14.22 119 VAL B CA 1
ATOM 3239 C C . VAL B 1 119 ? 41.412 56.283 4.276 1.00 14.75 119 VAL B C 1
ATOM 3240 O O . VAL B 1 119 ? 41.188 56.813 5.361 1.00 15.79 119 VAL B O 1
ATOM 3244 N N . ASP B 1 120 ? 42.394 56.666 3.468 1.00 18.02 120 ASP B N 1
ATOM 3245 C CA . ASP B 1 120 ? 43.312 57.742 3.830 1.00 17.83 120 ASP B CA 1
ATOM 3246 C C . ASP B 1 120 ? 43.025 59.002 3.011 1.00 16.20 120 ASP B C 1
ATOM 3247 O O . ASP B 1 120 ? 42.936 58.949 1.785 1.00 16.34 120 ASP B O 1
ATOM 3252 N N . VAL B 1 121 ? 42.883 60.135 3.693 1.00 17.46 121 VAL B N 1
ATOM 3253 C CA . VAL B 1 121 ? 42.579 61.389 3.017 1.00 18.76 121 VAL B CA 1
ATOM 3254 C C . VAL B 1 121 ? 43.675 61.837 2.047 1.00 18.53 121 VAL B C 1
ATOM 3255 O O . VAL B 1 121 ? 43.413 62.619 1.130 1.00 20.13 121 VAL B O 1
ATOM 3259 N N . SER B 1 122 ? 44.895 61.341 2.245 1.00 18.38 122 SER B N 1
ATOM 3260 C CA . SER B 1 122 ? 46.009 61.695 1.362 1.00 19.12 122 SER B CA 1
ATOM 3261 C C . SER B 1 122 ? 46.062 60.786 0.127 1.00 19.09 122 SER B C 1
ATOM 3262 O O . SER B 1 122 ? 46.955 60.915 -0.715 1.00 17.22 122 SER B O 1
ATOM 3265 N N . ASP B 1 123 ? 45.105 59.867 0.015 1.00 16.53 123 ASP B N 1
ATOM 3266 C CA . ASP B 1 123 ? 45.072 58.964 -1.133 1.00 16.36 123 ASP B CA 1
ATOM 3267 C C . ASP B 1 123 ? 45.057 59.798 -2.418 1.00 15.73 123 ASP B C 1
ATOM 3268 O O . ASP B 1 123 ? 44.296 60.757 -2.537 1.00 17.27 123 ASP B O 1
ATOM 3273 N N . PRO B 1 124 ? 45.911 59.449 -3.393 1.00 16.71 124 PRO B N 1
ATOM 3274 C CA . PRO B 1 124 ? 45.982 60.185 -4.663 1.00 16.62 124 PRO B CA 1
ATOM 3275 C C . PRO B 1 124 ? 44.645 60.319 -5.397 1.00 17.88 124 PRO B C 1
ATOM 3276 O O . PRO B 1 124 ? 44.430 61.265 -6.158 1.00 17.36 124 PRO B O 1
ATOM 3280 N N . SER B 1 125 ? 43.744 59.374 -5.154 1.00 16.17 125 SER B N 1
ATOM 3281 C CA . SER B 1 125 ? 42.449 59.370 -5.818 1.00 18.16 125 SER B CA 1
ATOM 3282 C C . SER B 1 125 ? 41.547 60.564 -5.493 1.00 19.64 125 SER B C 1
ATOM 3283 O O . SER B 1 125 ? 40.729 60.970 -6.322 1.00 20.59 125 SER B O 1
ATOM 3286 N N . PHE B 1 126 ? 41.690 61.124 -4.296 1.00 19.64 126 PHE B N 1
ATOM 3287 C CA . PHE B 1 126 ? 40.846 62.244 -3.889 1.00 23.95 126 PHE B CA 1
ATOM 3288 C C . PHE B 1 126 ? 40.937 63.483 -4.776 1.00 26.49 126 PHE B C 1
ATOM 3289 O O . PHE B 1 126 ? 39.940 64.185 -4.961 1.00 27.60 126 PHE B O 1
ATOM 3297 N N . ASN B 1 127 ? 42.111 63.757 -5.333 1.00 28.00 127 ASN B N 1
ATOM 3298 C CA . ASN B 1 127 ? 42.241 64.913 -6.211 1.00 30.63 127 ASN B CA 1
ATOM 3299 C C . ASN B 1 127 ? 42.301 64.510 -7.679 1.00 30.27 127 ASN B C 1
ATOM 3300 O O . ASN B 1 127 ? 42.381 65.363 -8.561 1.00 31.39 127 ASN B O 1
ATOM 3305 N N . ASN B 1 128 ? 42.262 63.206 -7.934 1.00 27.52 128 ASN B N 1
ATOM 3306 C CA . ASN B 1 128 ? 42.270 62.686 -9.297 1.00 27.76 128 ASN B CA 1
ATOM 3307 C C . ASN B 1 128 ? 41.222 61.583 -9.422 1.00 25.91 128 ASN B C 1
ATOM 3308 O O . ASN B 1 128 ? 41.535 60.446 -9.783 1.00 24.72 128 ASN B O 1
ATOM 3313 N N . PRO B 1 129 ? 39.954 61.910 -9.126 1.00 25.54 129 PRO B N 1
ATOM 3314 C CA . PRO B 1 129 ? 38.862 60.934 -9.205 1.00 24.44 129 PRO B CA 1
ATOM 3315 C C . PRO B 1 129 ? 38.679 60.382 -10.613 1.00 24.09 129 PRO B C 1
ATOM 3316 O O . PRO B 1 129 ? 38.759 61.124 -11.595 1.00 25.39 129 PRO B O 1
ATOM 3320 N N . SER B 1 130 ? 38.443 59.079 -10.715 1.00 24.26 130 SER B N 1
ATOM 3321 C CA . SER B 1 130 ? 38.259 58.461 -12.022 1.00 25.81 130 SER B CA 1
ATOM 3322 C C . SER B 1 130 ? 37.181 57.385 -12.044 1.00 25.65 130 SER B C 1
ATOM 3323 O O . SER B 1 130 ? 36.922 56.794 -13.090 1.00 27.41 130 SER B O 1
ATOM 3326 N N . LYS B 1 131 ? 36.549 57.133 -10.900 1.00 23.43 131 LYS B N 1
ATOM 3327 C CA . LYS B 1 131 ? 35.503 56.116 -10.833 1.00 22.85 131 LYS B CA 1
ATOM 3328 C C . LYS B 1 131 ? 34.148 56.703 -11.218 1.00 21.93 131 LYS B C 1
ATOM 3329 O O . LYS B 1 131 ? 33.591 57.525 -10.495 1.00 20.94 131 LYS B O 1
ATOM 3335 N N . PRO B 1 132 ? 33.604 56.288 -12.372 1.00 21.65 132 PRO B N 1
ATOM 3336 C CA . PRO B 1 132 ? 32.307 56.792 -12.832 1.00 21.18 132 PRO B CA 1
ATOM 3337 C C . PRO B 1 132 ? 31.151 56.309 -11.963 1.00 20.23 132 PRO B C 1
ATOM 3338 O O . PRO B 1 132 ? 31.077 55.129 -11.614 1.00 19.46 132 PRO B O 1
ATOM 3342 N N . VAL B 1 133 ? 30.251 57.228 -11.622 1.00 20.68 133 VAL B N 1
ATOM 3343 C CA . VAL B 1 133 ? 29.081 56.904 -10.815 1.00 21.64 133 VAL B CA 1
ATOM 3344 C C . VAL B 1 133 ? 27.891 57.754 -11.257 1.00 20.32 133 VAL B C 1
ATOM 3345 O O . VAL B 1 133 ? 28.057 58.811 -11.864 1.00 18.35 133 VAL B O 1
ATOM 3349 N N . GLY B 1 134 ? 26.688 57.275 -10.967 1.00 20.99 134 GLY B N 1
ATOM 3350 C CA . GLY B 1 134 ? 25.499 58.028 -11.321 1.00 21.57 134 GLY B CA 1
ATOM 3351 C C . GLY B 1 134 ? 25.041 57.913 -12.759 1.00 21.32 134 GLY B C 1
ATOM 3352 O O . GLY B 1 134 ? 25.642 57.199 -13.571 1.00 21.71 134 GLY B O 1
ATOM 3353 N N . PRO B 1 135 ? 23.961 58.627 -13.108 1.00 20.26 135 PRO B N 1
ATOM 3354 C CA . PRO B 1 135 ? 23.418 58.600 -14.463 1.00 20.55 135 PRO B CA 1
ATOM 3355 C C . PRO B 1 135 ? 24.263 59.377 -15.464 1.00 21.33 135 PRO B C 1
ATOM 3356 O O . PRO B 1 135 ? 25.179 60.117 -15.092 1.00 19.69 135 PRO B O 1
ATOM 3360 N N . ILE B 1 136 ? 23.945 59.196 -16.740 1.00 22.41 136 ILE B N 1
ATOM 3361 C CA . ILE B 1 136 ? 24.645 59.875 -17.814 1.00 24.20 136 ILE B CA 1
ATOM 3362 C C . ILE B 1 136 ? 23.959 61.217 -18.059 1.00 26.14 136 ILE B C 1
ATOM 3363 O O . ILE B 1 136 ? 22.758 61.276 -18.333 1.00 25.75 136 ILE B O 1
ATOM 3368 N N . TYR B 1 137 ? 24.729 62.294 -17.947 1.00 24.93 137 TYR B N 1
ATOM 3369 C CA . TYR B 1 137 ? 24.201 63.639 -18.135 1.00 26.80 137 TYR B CA 1
ATOM 3370 C C . TYR B 1 137 ? 24.646 64.255 -19.452 1.00 28.36 137 TYR B C 1
ATOM 3371 O O . TYR B 1 137 ? 25.567 63.762 -20.106 1.00 27.97 137 TYR B O 1
ATOM 3380 N N . GLY B 1 138 ? 23.972 65.334 -19.835 1.00 30.55 138 GLY B N 1
ATOM 3381 C CA . GLY B 1 138 ? 24.323 66.036 -21.053 1.00 31.50 138 GLY B CA 1
ATOM 3382 C C . GLY B 1 138 ? 25.383 67.066 -20.713 1.00 33.37 138 GLY B C 1
ATOM 3383 O O . GLY B 1 138 ? 25.626 67.346 -19.539 1.00 33.68 138 GLY B O 1
ATOM 3384 N N . ARG B 1 139 ? 26.007 67.637 -21.734 1.00 33.56 139 ARG B N 1
ATOM 3385 C CA . ARG B 1 139 ? 27.059 68.627 -21.540 1.00 35.46 139 ARG B CA 1
ATOM 3386 C C . ARG B 1 139 ? 26.652 69.829 -20.688 1.00 35.15 139 ARG B C 1
ATOM 3387 O O . ARG B 1 139 ? 27.375 70.217 -19.771 1.00 34.49 139 ARG B O 1
ATOM 3395 N N . GLU B 1 140 ? 25.503 70.423 -20.997 1.00 36.10 140 GLU B N 1
ATOM 3396 C CA . GLU B 1 140 ? 25.024 71.586 -20.258 1.00 35.43 140 GLU B CA 1
ATOM 3397 C C . GLU B 1 140 ? 24.688 71.235 -18.815 1.00 34.21 140 GLU B C 1
ATOM 3398 O O . GLU B 1 140 ? 25.065 71.957 -17.892 1.00 33.15 140 GLU B O 1
ATOM 3404 N N . GLU B 1 141 ? 23.978 70.126 -18.625 1.00 31.80 141 GLU B N 1
ATOM 3405 C CA . GLU B 1 141 ? 23.598 69.687 -17.287 1.00 31.01 141 GLU B CA 1
ATOM 3406 C C . GLU B 1 141 ? 24.836 69.429 -16.437 1.00 28.16 141 GLU B C 1
ATOM 3407 O O . GLU B 1 141 ? 24.906 69.845 -15.284 1.00 28.32 141 GLU B O 1
ATOM 3413 N N . ALA B 1 142 ? 25.800 68.724 -17.014 1.00 26.80 142 ALA B N 1
ATOM 3414 C CA . ALA B 1 142 ? 27.032 68.394 -16.311 1.00 26.59 142 ALA B CA 1
ATOM 3415 C C . ALA B 1 142 ? 27.786 69.633 -15.837 1.00 26.43 142 ALA B C 1
ATOM 3416 O O . ALA B 1 142 ? 28.124 69.747 -14.660 1.00 24.48 142 ALA B O 1
ATOM 3418 N N . GLU B 1 143 ? 28.049 70.567 -16.746 1.00 27.23 143 GLU B N 1
ATOM 3419 C CA . GLU B 1 143 ? 28.780 71.772 -16.364 1.00 28.44 143 GLU B CA 1
ATOM 3420 C C . GLU B 1 143 ? 28.024 72.547 -15.293 1.00 28.25 143 GLU B C 1
ATOM 3421 O O . GLU B 1 143 ? 28.628 73.167 -14.417 1.00 26.75 143 GLU B O 1
ATOM 3427 N N . GLU B 1 144 ? 26.699 72.500 -15.360 1.00 28.57 144 GLU B N 1
ATOM 3428 C CA . GLU B 1 144 ? 25.869 73.189 -14.383 1.00 29.85 144 GLU B CA 1
ATOM 3429 C C . GLU B 1 144 ? 26.018 72.499 -13.026 1.00 29.33 144 GLU B C 1
ATOM 3430 O O . GLU B 1 144 ? 26.069 73.159 -11.988 1.00 28.77 144 GLU B O 1
ATOM 3436 N N . LEU B 1 145 ? 26.094 71.169 -13.042 1.00 26.26 145 LEU B N 1
ATOM 3437 C CA . LEU B 1 145 ? 26.259 70.402 -11.810 1.00 25.83 145 LEU B CA 1
ATOM 3438 C C . LEU B 1 145 ? 27.640 70.670 -11.213 1.00 24.88 145 LEU B C 1
ATOM 3439 O O . LEU B 1 145 ? 27.813 70.635 -9.998 1.00 23.54 145 LEU B O 1
ATOM 3444 N N . SER B 1 146 ? 28.621 70.938 -12.072 1.00 26.55 146 SER B N 1
ATOM 3445 C CA . SER B 1 146 ? 29.976 71.230 -11.607 1.00 28.00 146 SER B CA 1
ATOM 3446 C C . SER B 1 146 ? 29.994 72.568 -10.879 1.00 29.32 146 SER B C 1
ATOM 3447 O O . SER B 1 146 ? 30.656 72.722 -9.854 1.00 29.76 146 SER B O 1
ATOM 3450 N N . ARG B 1 147 ? 29.264 73.536 -11.419 1.00 29.63 147 ARG B N 1
ATOM 3451 C CA . ARG B 1 147 ? 29.198 74.855 -10.807 1.00 31.02 147 ARG B CA 1
ATOM 3452 C C . ARG B 1 147 ? 28.383 74.779 -9.525 1.00 30.38 147 ARG B C 1
ATOM 3453 O O . ARG B 1 147 ? 28.717 75.416 -8.528 1.00 30.28 147 ARG B O 1
ATOM 3461 N N . ARG B 1 148 ? 27.324 73.976 -9.548 1.00 29.59 148 ARG B N 1
ATOM 3462 C CA . ARG B 1 148 ? 26.458 73.844 -8.389 1.00 28.38 148 ARG B CA 1
ATOM 3463 C C . ARG B 1 148 ? 27.085 73.078 -7.221 1.00 27.61 148 ARG B C 1
ATOM 3464 O O . ARG B 1 148 ? 27.031 73.537 -6.084 1.00 25.70 148 ARG B O 1
ATOM 3472 N N . TYR B 1 149 ? 27.694 71.927 -7.499 1.00 25.58 149 TYR B N 1
ATOM 3473 C CA . TYR B 1 149 ? 28.277 71.109 -6.436 1.00 25.48 149 TYR B CA 1
ATOM 3474 C C . TYR B 1 149 ? 29.792 70.925 -6.460 1.00 25.04 149 TYR B C 1
ATOM 3475 O O . TYR B 1 149 ? 30.368 70.417 -5.494 1.00 25.36 149 TYR B O 1
ATOM 3484 N N . GLY B 1 150 ? 30.431 71.300 -7.562 1.00 24.95 150 GLY B N 1
ATOM 3485 C CA . GLY B 1 150 ? 31.869 71.125 -7.659 1.00 25.08 150 GLY B CA 1
ATOM 3486 C C . GLY B 1 150 ? 32.212 69.725 -8.145 1.00 24.48 150 GLY B C 1
ATOM 3487 O O . GLY B 1 150 ? 33.357 69.282 -8.043 1.00 24.89 150 GLY B O 1
ATOM 3488 N N . TRP B 1 151 ? 31.218 69.018 -8.677 1.00 22.24 151 TRP B N 1
ATOM 3489 C CA . TRP B 1 151 ? 31.432 67.667 -9.186 1.00 21.30 151 TRP B CA 1
ATOM 3490 C C . TRP B 1 151 ? 32.371 67.661 -10.391 1.00 22.03 151 TRP B C 1
ATOM 3491 O O . TRP B 1 151 ? 32.505 68.663 -11.095 1.00 22.18 151 TRP B O 1
ATOM 3502 N N . VAL B 1 152 ? 33.020 66.522 -10.617 1.00 22.00 152 VAL B N 1
ATOM 3503 C CA . VAL B 1 152 ? 33.931 66.343 -11.743 1.00 22.43 152 VAL B CA 1
ATOM 3504 C C . VAL B 1 152 ? 33.311 65.287 -12.657 1.00 21.79 152 VAL B C 1
ATOM 3505 O O . VAL B 1 152 ? 32.739 64.311 -12.176 1.00 19.23 152 VAL B O 1
ATOM 3509 N N . PHE B 1 153 ? 33.433 65.482 -13.967 1.00 21.33 153 PHE B N 1
ATOM 3510 C CA . PHE B 1 153 ? 32.842 64.567 -14.940 1.00 23.04 153 PHE B CA 1
ATOM 3511 C C . PHE B 1 153 ? 33.817 63.959 -15.944 1.00 24.93 153 PHE B C 1
ATOM 3512 O O . PHE B 1 153 ? 34.875 64.520 -16.227 1.00 23.74 153 PHE B O 1
ATOM 3520 N N . LYS B 1 154 ? 33.437 62.803 -16.478 1.00 26.16 154 LYS B N 1
ATOM 3521 C CA . LYS B 1 154 ? 34.226 62.108 -17.486 1.00 29.39 154 LYS B CA 1
ATOM 3522 C C . LYS B 1 154 ? 33.315 61.892 -18.695 1.00 29.64 154 LYS B C 1
ATOM 3523 O O . LYS B 1 154 ? 32.215 61.357 -18.558 1.00 28.79 154 LYS B O 1
ATOM 3529 N N . ARG B 1 155 ? 33.767 62.313 -19.872 1.00 30.02 155 ARG B N 1
ATOM 3530 C CA . ARG B 1 155 ? 32.976 62.160 -21.094 1.00 31.34 155 ARG B CA 1
ATOM 3531 C C . ARG B 1 155 ? 33.218 60.799 -21.746 1.00 31.36 155 ARG B C 1
ATOM 3532 O O . ARG B 1 155 ? 34.364 60.383 -21.908 1.00 31.61 155 ARG B O 1
ATOM 3540 N N . ASP B 1 156 ? 32.144 60.104 -22.116 1.00 31.92 156 ASP B N 1
ATOM 3541 C CA . ASP B 1 156 ? 32.293 58.803 -22.760 1.00 31.85 156 ASP B CA 1
ATOM 3542 C C . ASP B 1 156 ? 32.335 58.967 -24.279 1.00 33.07 156 ASP B C 1
ATOM 3543 O O . ASP B 1 156 ? 32.037 60.040 -24.807 1.00 30.86 156 ASP B O 1
ATOM 3548 N N . PRO B 1 157 ? 32.708 57.900 -25.003 1.00 34.13 157 PRO B N 1
ATOM 3549 C CA . PRO B 1 157 ? 32.788 57.950 -26.465 1.00 34.97 157 PRO B CA 1
ATOM 3550 C C . PRO B 1 157 ? 31.536 58.488 -27.149 1.00 34.43 157 PRO B C 1
ATOM 3551 O O . PRO B 1 157 ? 31.619 59.067 -28.231 1.00 36.85 157 PRO B O 1
ATOM 3555 N N . ARG B 1 158 ? 30.383 58.298 -26.515 1.00 33.95 158 ARG B N 1
ATOM 3556 C CA . ARG B 1 158 ? 29.112 58.749 -27.076 1.00 33.13 158 ARG B CA 1
ATOM 3557 C C . ARG B 1 158 ? 28.764 60.198 -26.751 1.00 33.11 158 ARG B C 1
ATOM 3558 O O . ARG B 1 158 ? 27.693 60.680 -27.124 1.00 33.44 158 ARG B O 1
ATOM 3566 N N . GLY B 1 159 ? 29.661 60.888 -26.055 1.00 32.58 159 GLY B N 1
ATOM 3567 C CA . GLY B 1 159 ? 29.406 62.276 -25.711 1.00 31.61 159 GLY B CA 1
ATOM 3568 C C . GLY B 1 159 ? 28.621 62.441 -24.424 1.00 31.31 159 GLY B C 1
ATOM 3569 O O . GLY B 1 159 ? 28.196 63.546 -24.085 1.00 30.95 159 GLY B O 1
ATOM 3570 N N . GLY B 1 160 ? 28.416 61.340 -23.708 1.00 30.35 160 GLY B N 1
ATOM 3571 C CA . GLY B 1 160 ? 27.693 61.404 -22.452 1.00 29.43 160 GLY B CA 1
ATOM 3572 C C . GLY B 1 160 ? 28.654 61.767 -21.335 1.00 28.02 160 GLY B C 1
ATOM 3573 O O . GLY B 1 160 ? 29.847 61.488 -21.426 1.00 28.13 160 GLY B O 1
ATOM 3574 N N . PHE B 1 161 ? 28.144 62.387 -20.277 1.00 27.37 161 PHE B N 1
ATOM 3575 C CA . PHE B 1 161 ? 28.990 62.780 -19.156 1.00 26.63 161 PHE B CA 1
ATOM 3576 C C . PHE B 1 161 ? 28.564 62.091 -17.871 1.00 24.74 161 PHE B C 1
ATOM 3577 O O . PHE B 1 161 ? 27.390 62.112 -17.506 1.00 25.16 161 PHE B O 1
ATOM 3585 N N . ARG B 1 162 ? 29.524 61.475 -17.190 1.00 23.26 162 ARG B N 1
ATOM 3586 C CA . ARG B 1 162 ? 29.248 60.806 -15.928 1.00 21.76 162 ARG B CA 1
ATOM 3587 C C . ARG B 1 162 ? 30.147 61.374 -14.849 1.00 20.30 162 ARG B C 1
ATOM 3588 O O . ARG B 1 162 ? 31.316 61.669 -15.095 1.00 21.13 162 ARG B O 1
ATOM 3596 N N . ARG B 1 163 ? 29.595 61.532 -13.655 1.00 17.78 163 ARG B N 1
ATOM 3597 C CA . ARG B 1 163 ? 30.360 62.047 -12.533 1.00 18.78 163 ARG B CA 1
ATOM 3598 C C . ARG B 1 163 ? 31.417 61.016 -12.150 1.00 18.72 163 ARG B C 1
ATOM 3599 O O . ARG B 1 163 ? 31.167 59.815 -12.215 1.00 18.83 163 ARG B O 1
ATOM 3607 N N . VAL B 1 164 ? 32.604 61.484 -11.780 1.00 17.93 164 VAL B N 1
ATOM 3608 C CA . VAL B 1 164 ? 33.653 60.575 -11.336 1.00 17.05 164 VAL B CA 1
ATOM 3609 C C . VAL B 1 164 ? 33.959 60.943 -9.894 1.00 16.64 164 VAL B C 1
ATOM 3610 O O . VAL B 1 164 ? 34.009 62.124 -9.539 1.00 17.55 164 VAL B O 1
ATOM 3614 N N . VAL B 1 165 ? 34.134 59.933 -9.053 1.00 16.29 165 VAL B N 1
ATOM 3615 C CA . VAL B 1 165 ? 34.419 60.170 -7.651 1.00 16.67 165 VAL B CA 1
ATOM 3616 C C . VAL B 1 165 ? 35.668 59.416 -7.235 1.00 17.10 165 VAL B C 1
ATOM 3617 O O . VAL B 1 165 ? 36.099 58.481 -7.914 1.00 16.48 165 VAL B O 1
ATOM 3621 N N . PRO B 1 166 ? 36.277 59.821 -6.115 1.00 16.33 166 PRO B N 1
ATOM 3622 C CA . PRO B 1 166 ? 37.487 59.135 -5.654 1.00 15.33 166 PRO B CA 1
ATOM 3623 C C . PRO B 1 166 ? 37.214 57.681 -5.288 1.00 14.78 166 PRO B C 1
ATOM 3624 O O . PRO B 1 166 ? 36.140 57.349 -4.788 1.00 13.89 166 PRO B O 1
ATOM 3628 N N . SER B 1 167 ? 38.186 56.818 -5.563 1.00 13.82 167 SER B N 1
ATOM 3629 C CA . SER B 1 167 ? 38.105 55.439 -5.180 1.00 14.78 167 SER B CA 1
ATOM 3630 C C . SER B 1 167 ? 39.416 55.064 -4.544 1.00 15.02 167 SER B C 1
ATOM 3631 O O . SER B 1 167 ? 40.251 54.389 -5.132 1.00 15.11 167 SER B O 1
ATOM 3635 N N . PRO B 1 168 ? 39.604 55.545 -3.311 1.00 15.20 168 PRO B N 1
ATOM 3636 C CA . PRO B 1 168 ? 40.835 55.304 -2.553 1.00 15.78 168 PRO B CA 1
ATOM 3637 C C . PRO B 1 168 ? 41.003 53.850 -2.140 1.00 16.84 168 PRO B C 1
ATOM 3638 O O . PRO B 1 168 ? 40.033 53.097 -2.063 1.00 18.05 168 PRO B O 1
ATOM 3642 N N . ARG B 1 169 ? 42.240 53.450 -1.871 1.00 17.81 169 ARG B N 1
ATOM 3643 C CA . ARG B 1 169 ? 42.472 52.078 -1.455 1.00 17.90 169 ARG B CA 1
ATOM 3644 C C . ARG B 1 169 ? 41.990 51.873 -0.017 1.00 16.12 169 ARG B C 1
ATOM 3645 O O . ARG B 1 169 ? 42.190 52.725 0.848 1.00 16.89 169 ARG B O 1
ATOM 3653 N N . PRO B 1 170 ? 41.321 50.743 0.249 1.00 14.83 170 PRO B N 1
ATOM 3654 C CA . PRO B 1 170 ? 40.818 50.445 1.593 1.00 15.04 170 PRO B CA 1
ATOM 3655 C C . PRO B 1 170 ? 41.973 50.161 2.557 1.00 16.69 170 PRO B C 1
ATOM 3656 O O . PRO B 1 170 ? 42.915 49.442 2.211 1.00 15.79 170 PRO B O 1
ATOM 3660 N N . VAL B 1 171 ? 41.897 50.723 3.760 1.00 16.37 171 VAL B N 1
ATOM 3661 C CA . VAL B 1 171 ? 42.948 50.535 4.761 1.00 18.77 171 VAL B CA 1
ATOM 3662 C C . VAL B 1 171 ? 42.580 49.482 5.796 1.00 18.03 171 VAL B C 1
ATOM 3663 O O . VAL B 1 171 ? 43.400 48.641 6.161 1.00 17.98 171 VAL B O 1
ATOM 3667 N N . SER B 1 172 ? 41.344 49.538 6.273 1.00 16.14 172 SER B N 1
ATOM 3668 C CA . SER B 1 172 ? 40.868 48.598 7.274 1.00 16.68 172 SER B CA 1
ATOM 3669 C C . SER B 1 172 ? 39.345 48.577 7.248 1.00 17.62 172 SER B C 1
ATOM 3670 O O . SER B 1 172 ? 38.710 49.561 6.857 1.00 16.91 172 SER B O 1
ATOM 3673 N N . ILE B 1 173 ? 38.757 47.456 7.647 1.00 17.29 173 ILE B N 1
ATOM 3674 C CA . ILE B 1 173 ? 37.307 47.360 7.688 1.00 16.50 173 ILE B CA 1
ATOM 3675 C C . ILE B 1 173 ? 36.905 47.726 9.119 1.00 16.33 173 ILE B C 1
ATOM 3676 O O . ILE B 1 173 ? 37.127 46.966 10.062 1.00 15.69 173 ILE B O 1
ATOM 3681 N N . VAL B 1 174 ? 36.337 48.916 9.278 1.00 15.77 174 VAL B N 1
ATOM 3682 C CA . VAL B 1 174 ? 35.927 49.408 10.588 1.00 15.95 174 VAL B CA 1
ATOM 3683 C C . VAL B 1 174 ? 35.017 48.448 11.344 1.00 16.67 174 VAL B C 1
ATOM 3684 O O . VAL B 1 174 ? 35.174 48.237 12.548 1.00 17.48 174 VAL B O 1
ATOM 3688 N N . ASP B 1 175 ? 34.077 47.844 10.633 1.00 15.46 175 ASP B N 1
ATOM 3689 C CA . ASP B 1 175 ? 33.136 46.943 11.271 1.00 15.53 175 ASP B CA 1
ATOM 3690 C C . ASP B 1 175 ? 33.525 45.472 11.203 1.00 15.37 175 ASP B C 1
ATOM 3691 O O . ASP B 1 175 ? 32.678 44.593 11.310 1.00 14.11 175 ASP B O 1
ATOM 3696 N N . ARG B 1 176 ? 34.820 45.217 11.055 1.00 15.72 176 ARG B N 1
ATOM 3697 C CA . ARG B 1 176 ? 35.328 43.852 10.981 1.00 17.12 176 ARG B CA 1
ATOM 3698 C C . ARG B 1 176 ? 34.810 42.961 12.111 1.00 16.80 176 ARG B C 1
ATOM 3699 O O . ARG B 1 176 ? 34.375 41.842 11.866 1.00 16.41 176 ARG B O 1
ATOM 3707 N N . ASP B 1 177 ? 34.874 43.453 13.347 1.00 18.42 177 ASP B N 1
ATOM 3708 C CA . ASP B 1 177 ? 34.435 42.664 14.494 1.00 20.20 177 ASP B CA 1
ATOM 3709 C C . ASP B 1 177 ? 32.966 42.254 14.442 1.00 19.37 177 ASP B C 1
ATOM 3710 O O . ASP B 1 177 ? 32.611 41.147 14.854 1.00 18.61 177 ASP B O 1
ATOM 3715 N N . LEU B 1 178 ? 32.108 43.138 13.941 1.00 17.59 178 LEU B N 1
ATOM 3716 C CA . LEU B 1 178 ? 30.691 42.814 13.834 1.00 17.48 178 LEU B CA 1
ATOM 3717 C C . LEU B 1 178 ? 30.485 41.727 12.783 1.00 17.55 178 LEU B C 1
ATOM 3718 O O . LEU B 1 178 ? 29.635 40.855 12.939 1.00 17.38 178 LEU B O 1
ATOM 3723 N N . ILE B 1 179 ? 31.276 41.782 11.717 1.00 17.24 179 ILE B N 1
ATOM 3724 C CA . ILE B 1 179 ? 31.182 40.794 10.650 1.00 16.17 179 ILE B CA 1
ATOM 3725 C C . ILE B 1 179 ? 31.653 39.432 11.171 1.00 17.03 179 ILE B C 1
ATOM 3726 O O . ILE B 1 179 ? 31.033 38.405 10.899 1.00 17.39 179 ILE B O 1
ATOM 3731 N N . ALA B 1 180 ? 32.737 39.436 11.938 1.00 17.41 180 ALA B N 1
ATOM 3732 C CA . ALA B 1 180 ? 33.267 38.200 12.510 1.00 18.45 180 ALA B CA 1
ATOM 3733 C C . ALA B 1 180 ? 32.255 37.588 13.483 1.00 19.51 180 ALA B C 1
ATOM 3734 O O . ALA B 1 180 ? 32.055 36.374 13.504 1.00 18.41 180 ALA B O 1
ATOM 3736 N N . GLU B 1 181 ? 31.615 38.429 14.287 1.00 19.23 181 GLU B N 1
ATOM 3737 C CA . GLU B 1 181 ? 30.628 37.940 15.242 1.00 21.35 181 GLU B CA 1
ATOM 3738 C C . GLU B 1 181 ? 29.419 37.339 14.522 1.00 22.55 181 GLU B C 1
ATOM 3739 O O . G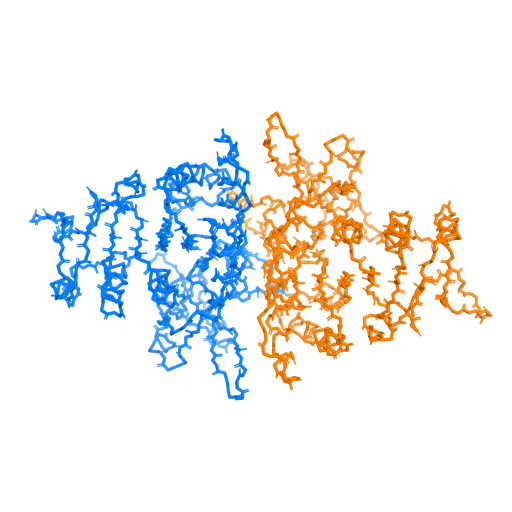LU B 1 181 ? 28.902 36.295 14.924 1.00 21.08 181 GLU B O 1
ATOM 3745 N N . ALA B 1 182 ? 28.969 37.997 13.456 1.00 20.64 182 ALA B N 1
ATOM 3746 C CA . ALA B 1 182 ? 27.823 37.499 12.701 1.00 21.29 182 ALA B CA 1
ATOM 3747 C C . ALA B 1 182 ? 28.157 36.146 12.082 1.00 20.97 182 ALA B C 1
ATOM 3748 O O . ALA B 1 182 ? 27.336 35.229 12.079 1.00 21.55 182 ALA B O 1
ATOM 3750 N N . SER B 1 183 ? 29.375 36.039 11.561 1.00 21.34 183 SER B N 1
ATOM 3751 C CA . SER B 1 183 ? 29.843 34.821 10.911 1.00 22.64 183 SER B CA 1
ATOM 3752 C C . SER B 1 183 ? 29.936 33.657 11.892 1.00 24.20 183 SER B C 1
ATOM 3753 O O . SER B 1 183 ? 29.747 32.505 11.513 1.00 24.03 183 SER B O 1
ATOM 3756 N N . ALA B 1 184 ? 30.229 33.959 13.151 1.00 24.69 184 ALA B N 1
ATOM 3757 C CA . ALA B 1 184 ? 30.328 32.915 14.162 1.00 26.98 184 ALA B CA 1
ATOM 3758 C C . ALA B 1 184 ? 28.949 32.323 14.410 1.00 28.65 184 ALA B C 1
ATOM 3759 O O . ALA B 1 184 ? 28.820 31.145 14.737 1.00 29.65 184 ALA B O 1
ATOM 3761 N N . GLU B 1 185 ? 27.919 33.146 14.234 1.00 28.85 185 GLU B N 1
ATOM 3762 C CA . GLU B 1 185 ? 26.543 32.721 14.460 1.00 31.11 185 GLU B CA 1
ATOM 3763 C C . GLU B 1 185 ? 25.791 32.196 13.238 1.00 28.78 185 GLU B C 1
ATOM 3764 O O . GLU B 1 185 ? 24.830 31.444 13.382 1.00 29.11 185 GLU B O 1
ATOM 3770 N N . SER B 1 186 ? 26.217 32.586 12.042 1.00 26.35 186 SER B N 1
ATOM 3771 C CA . SER B 1 186 ? 25.540 32.145 10.828 1.00 24.67 186 SER B CA 1
ATOM 3772 C C . SER B 1 186 ? 26.503 31.809 9.692 1.00 23.42 186 SER B C 1
ATOM 3773 O O . SER B 1 186 ? 27.492 32.511 9.478 1.00 22.67 186 SER B O 1
ATOM 3776 N N . PRO B 1 187 ? 26.211 30.731 8.940 1.00 23.25 187 PRO B N 1
ATOM 3777 C CA . PRO B 1 187 ? 27.031 30.274 7.814 1.00 22.52 187 PRO B CA 1
ATOM 3778 C C . PRO B 1 187 ? 26.965 31.203 6.604 1.00 20.98 187 PRO B C 1
ATOM 3779 O O . PRO B 1 187 ? 27.744 31.069 5.659 1.00 20.46 187 PRO B O 1
ATOM 3783 N N . ALA B 1 188 ? 26.024 32.140 6.634 1.00 19.43 188 ALA B N 1
ATOM 3784 C CA . ALA B 1 188 ? 25.868 33.090 5.544 1.00 18.67 188 ALA B CA 1
ATOM 3785 C C . ALA B 1 188 ? 25.680 34.481 6.131 1.00 18.10 188 ALA B C 1
ATOM 3786 O O . ALA B 1 188 ? 24.753 34.724 6.901 1.00 17.44 188 ALA B O 1
ATOM 3788 N N . VAL B 1 189 ? 26.583 35.382 5.775 1.00 16.80 189 VAL B N 1
ATOM 3789 C CA . VAL B 1 189 ? 26.527 36.755 6.250 1.00 15.59 189 VAL B CA 1
ATOM 3790 C C . VAL B 1 189 ? 26.727 37.657 5.040 1.00 14.74 189 VAL B C 1
ATOM 3791 O O . VAL B 1 189 ? 27.550 37.365 4.182 1.00 15.92 189 VAL B O 1
ATOM 3795 N N . VAL B 1 190 ? 25.960 38.736 4.964 1.00 14.27 190 VAL B N 1
ATOM 3796 C CA . VAL B 1 190 ? 26.097 39.684 3.867 1.00 13.80 190 VAL B CA 1
ATOM 3797 C C . VAL B 1 190 ? 26.726 40.924 4.487 1.00 13.47 190 VAL B C 1
ATOM 3798 O O . VAL B 1 190 ? 26.239 41.425 5.498 1.00 14.30 190 VAL B O 1
ATOM 3802 N N . ALA B 1 191 ? 27.815 41.403 3.895 1.00 14.31 191 ALA B N 1
ATOM 3803 C CA . ALA B 1 191 ? 28.504 42.568 4.434 1.00 14.17 191 ALA B CA 1
ATOM 3804 C C . ALA B 1 191 ? 29.327 43.300 3.393 1.00 13.15 191 ALA B C 1
ATOM 3805 O O . ALA B 1 191 ? 29.496 42.830 2.270 1.00 13.06 191 ALA B O 1
ATOM 3807 N N . LEU B 1 192 ? 29.833 44.466 3.780 1.00 12.16 192 LEU B N 1
ATOM 3808 C CA . LEU B 1 192 ? 30.665 45.277 2.906 1.00 14.86 192 LEU B CA 1
ATOM 3809 C C . LEU B 1 192 ? 29.991 45.568 1.563 1.00 13.44 192 LEU B C 1
ATOM 3810 O O . LEU B 1 192 ? 30.643 45.586 0.520 1.00 13.30 192 LEU B O 1
ATOM 3815 N N . GLY B 1 193 ? 28.684 45.808 1.592 1.00 12.84 193 GLY B N 1
ATOM 3816 C CA . GLY B 1 193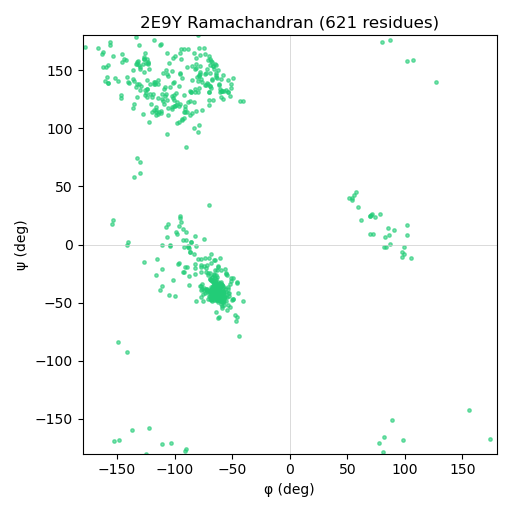 ? 27.977 46.100 0.358 1.00 13.49 193 GLY B CA 1
ATOM 3817 C C . GLY B 1 193 ? 28.551 47.321 -0.342 1.00 13.26 193 GLY B C 1
ATOM 3818 O O . GLY B 1 193 ? 28.781 48.359 0.290 1.00 12.87 193 GLY B O 1
ATOM 3819 N N . GLY B 1 194 ? 28.804 47.190 -1.642 1.00 14.88 194 GLY B N 1
ATOM 3820 C CA . GLY B 1 194 ? 29.307 48.299 -2.455 1.00 13.87 194 GLY B CA 1
ATOM 3821 C C . GLY B 1 194 ? 30.772 48.648 -2.157 1.00 15.22 194 GLY B C 1
ATOM 3822 O O . GLY B 1 194 ? 31.301 49.663 -2.599 1.00 15.61 194 GLY B O 1
ATOM 3823 N N . GLY B 1 195 ? 31.427 47.791 -1.353 1.00 14.00 195 GLY B N 1
ATOM 3824 C CA . GLY B 1 195 ? 32.814 48.068 -0.997 1.00 13.97 195 GLY B CA 1
ATOM 3825 C C . GLY B 1 195 ? 32.931 48.747 0.373 1.00 13.87 195 GLY B C 1
ATOM 3826 O O . GLY B 1 195 ? 34.009 48.927 0.927 1.00 14.47 195 GLY B O 1
ATOM 3827 N N . GLY B 1 196 ? 31.763 49.173 0.897 1.00 11.49 196 GLY B N 1
ATOM 3828 C CA . GLY B 1 196 ? 31.748 49.756 2.230 1.00 11.45 196 GLY B CA 1
ATOM 3829 C C . GLY B 1 196 ? 31.529 51.269 2.182 1.00 10.19 196 GLY B C 1
ATOM 3830 O O . GLY B 1 196 ? 31.787 51.926 1.181 1.00 11.87 196 GLY B O 1
ATOM 3831 N N . VAL B 1 197 ? 31.070 51.798 3.313 1.00 11.26 197 VAL B N 1
ATOM 3832 C CA . VAL B 1 197 ? 30.870 53.240 3.494 1.00 12.31 197 VAL B CA 1
ATOM 3833 C C . VAL B 1 197 ? 32.234 53.786 3.918 1.00 13.42 197 VAL B C 1
ATOM 3834 O O . VAL B 1 197 ? 32.710 53.474 5.004 1.00 12.09 197 VAL B O 1
ATOM 3838 N N . PRO B 1 198 ? 32.875 54.609 3.074 1.00 14.54 198 PRO B N 1
ATOM 3839 C CA . PRO B 1 198 ? 34.193 55.142 3.437 1.00 14.35 198 PRO B CA 1
ATOM 3840 C C . PRO B 1 198 ? 34.230 56.267 4.462 1.00 14.75 198 PRO B C 1
ATOM 3841 O O . PRO B 1 198 ? 33.393 57.169 4.455 1.00 14.43 198 PRO B O 1
ATOM 3845 N N . VAL B 1 199 ? 35.218 56.191 5.346 1.00 13.74 199 VAL B N 1
ATOM 3846 C CA . VAL B 1 199 ? 35.420 57.196 6.380 1.00 13.17 199 VAL B CA 1
ATOM 3847 C C . VAL B 1 199 ? 36.920 57.395 6.560 1.00 13.97 199 VAL B C 1
ATOM 3848 O O . VAL B 1 199 ? 37.714 56.524 6.199 1.00 13.23 199 VAL B O 1
ATOM 3852 N N . VAL B 1 200 ? 37.301 58.543 7.113 1.00 14.74 200 VAL B N 1
ATOM 3853 C CA . VAL B 1 200 ? 38.710 58.827 7.379 1.00 16.00 200 VAL B CA 1
ATOM 3854 C C . VAL B 1 200 ? 38.862 59.177 8.858 1.00 18.69 200 VAL B C 1
ATOM 3855 O O . VAL B 1 200 ? 37.904 59.611 9.499 1.00 16.99 200 VAL B O 1
ATOM 3859 N N . GLU B 1 201 ? 40.061 58.985 9.397 1.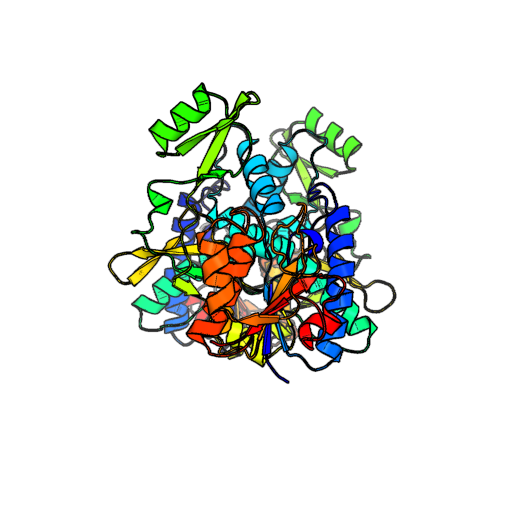00 20.52 201 GLU B N 1
ATOM 3860 C CA . GLU B 1 201 ? 40.319 59.306 10.797 1.00 25.77 201 GLU B CA 1
ATOM 3861 C C . GLU B 1 201 ? 40.688 60.778 10.970 1.00 27.32 201 GLU B C 1
ATOM 3862 O O . GLU B 1 201 ? 41.538 61.301 10.254 1.00 30.19 201 GLU B O 1
ATOM 3868 N N . ARG B 1 202 ? 40.040 61.439 11.922 1.00 28.23 202 ARG B N 1
ATOM 3869 C CA . ARG B 1 202 ? 40.300 62.850 12.206 1.00 29.96 202 ARG B CA 1
ATOM 3870 C C . ARG B 1 202 ? 40.824 62.987 13.635 1.00 34.40 202 ARG B C 1
ATOM 3871 O O . ARG B 1 202 ? 40.908 61.994 14.361 1.00 33.93 202 ARG B O 1
ATOM 3879 N N . PRO B 1 203 ? 41.196 64.216 14.053 1.00 37.64 203 PRO B N 1
ATOM 3880 C CA . PRO B 1 203 ? 41.711 64.448 15.408 1.00 39.62 203 PRO B CA 1
ATOM 3881 C C . PRO B 1 203 ? 40.945 63.644 16.447 1.00 41.03 203 PRO B C 1
ATOM 3882 O O . PRO B 1 203 ? 39.724 63.759 16.560 1.00 41.74 203 PRO B O 1
ATOM 3886 N N . GLY B 1 204 ? 41.677 62.833 17.206 1.00 42.62 204 GLY B N 1
ATOM 3887 C CA . GLY B 1 204 ? 41.019 61.961 18.153 1.00 42.91 204 GLY B CA 1
ATOM 3888 C C . GLY B 1 204 ? 40.679 60.643 17.480 1.00 43.04 204 GLY B C 1
ATOM 3889 O O . GLY B 1 204 ? 41.349 60.181 16.566 1.00 44.65 204 GLY B O 1
ATOM 3890 N N . GLY B 1 205 ? 39.610 60.021 17.980 1.00 42.73 205 GLY B N 1
ATOM 3891 C CA . GLY B 1 205 ? 39.176 58.775 17.349 1.00 40.21 205 GLY B CA 1
ATOM 3892 C C . GLY B 1 205 ? 38.134 59.002 16.249 1.00 37.65 205 GLY B C 1
ATOM 3893 O O . GLY B 1 205 ? 37.677 58.079 15.599 1.00 38.55 205 GLY B O 1
ATOM 3894 N N . VAL B 1 206 ? 37.751 60.282 16.067 1.00 34.95 206 VAL B N 1
ATOM 3895 C CA . VAL B 1 206 ? 36.622 60.605 15.193 1.00 30.82 206 VAL B CA 1
ATOM 3896 C C . VAL B 1 206 ? 36.812 60.089 13.761 1.00 27.60 206 VAL B C 1
ATOM 3897 O O . VAL B 1 206 ? 37.852 60.276 13.143 1.00 24.30 206 VAL B O 1
ATOM 3901 N N . LEU B 1 207 ? 35.755 59.447 13.271 1.00 23.25 207 LEU B N 1
ATOM 3902 C CA . LEU B 1 207 ? 35.732 58.932 11.907 1.00 21.34 207 LEU B CA 1
ATOM 3903 C C . LEU B 1 207 ? 34.806 59.847 11.113 1.00 20.88 207 LEU B C 1
ATOM 3904 O O . LEU B 1 207 ? 33.653 60.058 11.489 1.00 21.79 207 LEU B O 1
ATOM 3909 N N . GLU B 1 208 ? 35.320 60.399 10.022 1.00 21.67 208 GLU B N 1
ATOM 3910 C CA . GLU B 1 208 ? 34.555 61.316 9.189 1.00 22.12 208 GLU B CA 1
ATOM 3911 C C . GLU B 1 208 ? 34.172 60.709 7.841 1.00 20.81 208 GLU B C 1
ATOM 3912 O O . GLU B 1 208 ? 35.036 60.322 7.059 1.00 19.12 208 GLU B O 1
ATOM 3918 N N . PRO B 1 209 ? 32.863 60.620 7.548 1.00 21.91 209 PRO B N 1
ATOM 3919 C CA . PRO B 1 209 ? 32.456 60.050 6.260 1.00 20.43 209 PRO B CA 1
ATOM 3920 C C . PRO B 1 209 ? 32.991 60.935 5.137 1.00 21.26 209 PRO B C 1
ATOM 3921 O O . PRO B 1 209 ? 33.055 62.155 5.285 1.00 22.04 209 PRO B O 1
ATOM 3925 N N . VAL B 1 210 ? 33.402 60.331 4.026 1.00 18.14 210 VAL B N 1
ATOM 3926 C CA . VAL B 1 210 ? 33.908 61.112 2.908 1.00 18.72 210 VAL B CA 1
ATOM 3927 C C . VAL B 1 210 ? 33.198 60.748 1.614 1.00 17.72 210 VAL B C 1
ATOM 3928 O O . VAL B 1 210 ? 32.651 59.650 1.485 1.00 18.85 210 VAL B O 1
ATOM 3932 N N . GLU B 1 211 ? 33.191 61.686 0.672 1.00 17.99 211 GLU B N 1
ATOM 3933 C CA . GLU B 1 211 ? 32.557 61.480 -0.629 1.00 20.21 211 GLU B CA 1
ATOM 3934 C C . GLU B 1 211 ? 33.504 60.651 -1.479 1.00 19.95 211 GLU B C 1
ATOM 3935 O O . GLU B 1 211 ? 34.492 61.162 -1.999 1.00 21.73 211 GLU B O 1
ATOM 3941 N N . ALA B 1 212 ? 33.202 59.367 -1.609 1.00 16.83 212 ALA B N 1
ATOM 3942 C CA . ALA B 1 212 ? 34.045 58.469 -2.383 1.00 16.09 212 ALA B CA 1
ATOM 3943 C C . ALA B 1 212 ? 33.406 57.095 -2.396 1.00 15.41 212 ALA B C 1
ATOM 3944 O O . ALA B 1 212 ? 32.429 56.852 -1.685 1.00 14.44 212 ALA B O 1
ATOM 3946 N N . VAL B 1 213 ? 33.946 56.209 -3.224 1.00 14.71 213 VAL B N 1
ATOM 3947 C CA . VAL B 1 213 ? 33.483 54.828 -3.280 1.00 16.72 213 VAL B CA 1
ATOM 3948 C C . VAL B 1 213 ? 34.751 53.984 -3.185 1.00 18.70 213 VAL B C 1
ATOM 3949 O O . VAL B 1 213 ? 35.835 54.449 -3.536 1.00 23.60 213 VAL B O 1
ATOM 3953 N N . VAL B 1 214 ? 34.629 52.766 -2.675 1.00 15.11 214 VAL B N 1
ATOM 3954 C CA . VAL B 1 214 ? 35.789 51.894 -2.559 1.00 14.89 214 VAL B CA 1
ATOM 3955 C C . VAL B 1 214 ? 35.536 50.663 -3.420 1.00 15.13 214 VAL B C 1
ATOM 3956 O O . VAL B 1 214 ? 34.413 50.161 -3.473 1.00 14.05 214 VAL B O 1
ATOM 3960 N N . ASP B 1 215 ? 36.573 50.197 -4.112 1.00 15.61 215 ASP B N 1
ATOM 3961 C CA . ASP B 1 215 ? 36.441 49.024 -4.972 1.00 15.67 215 ASP B CA 1
ATOM 3962 C C . ASP B 1 215 ? 36.005 47.838 -4.115 1.00 16.01 215 ASP B C 1
ATOM 3963 O O . ASP B 1 215 ? 36.654 47.517 -3.116 1.00 15.12 215 ASP B O 1
ATOM 3968 N N . LYS B 1 216 ? 34.922 47.174 -4.512 1.00 13.10 216 LYS B N 1
ATOM 3969 C CA . LYS B 1 216 ? 34.412 46.067 -3.723 1.00 14.45 216 LYS B CA 1
ATOM 3970 C C . LYS B 1 216 ? 35.324 44.847 -3.662 1.00 13.93 216 LYS B C 1
ATOM 3971 O O . LYS B 1 216 ? 35.332 44.130 -2.664 1.00 14.80 216 LYS B O 1
ATOM 3977 N N . ASP B 1 217 ? 36.103 44.610 -4.710 1.00 13.48 217 ASP B N 1
ATOM 3978 C CA . ASP B 1 217 ? 36.999 43.459 -4.696 1.00 14.46 217 ASP B CA 1
ATOM 3979 C C . ASP B 1 217 ? 38.221 43.707 -3.800 1.00 14.72 217 ASP B C 1
ATOM 3980 O O . ASP B 1 217 ? 38.632 42.826 -3.031 1.00 14.21 217 ASP B O 1
ATOM 3985 N N . LEU B 1 218 ? 38.789 44.905 -3.885 1.00 14.69 218 LEU B N 1
ATOM 3986 C CA . LEU B 1 218 ? 39.935 45.252 -3.053 1.00 13.96 218 LEU B CA 1
ATOM 3987 C C . LEU B 1 218 ? 39.494 45.233 -1.592 1.00 15.44 218 LEU B C 1
ATOM 3988 O O . LEU B 1 218 ? 40.214 44.727 -0.725 1.00 13.04 218 LEU B O 1
ATOM 3993 N N . ALA B 1 219 ? 38.306 45.771 -1.319 1.00 13.24 219 ALA B N 1
ATOM 3994 C CA . ALA B 1 219 ? 37.792 45.783 0.049 1.00 13.07 219 ALA B CA 1
ATOM 3995 C C . ALA B 1 219 ? 37.505 44.362 0.526 1.00 13.21 219 ALA B C 1
ATOM 3996 O O . ALA B 1 219 ? 37.760 44.026 1.682 1.00 13.10 219 ALA B O 1
ATOM 3998 N N . SER B 1 220 ? 36.988 43.521 -0.365 1.00 12.65 220 SER B N 1
ATOM 3999 C CA . SER B 1 220 ? 36.694 42.142 0.011 1.00 12.78 220 SER B CA 1
ATOM 4000 C C . SER B 1 220 ? 37.977 41.384 0.332 1.00 12.26 220 SER B C 1
ATOM 4001 O O . SER B 1 220 ? 38.013 40.580 1.263 1.00 13.23 220 SER B O 1
ATOM 4004 N N . SER B 1 221 ? 39.028 41.643 -0.437 1.00 13.62 221 SER B N 1
ATOM 4005 C CA . SER B 1 221 ? 40.308 40.981 -0.204 1.00 14.33 221 SER B CA 1
ATOM 4006 C C . SER B 1 221 ? 40.867 41.376 1.163 1.00 15.14 221 SER B C 1
ATOM 4007 O O . SER B 1 221 ? 41.420 40.545 1.887 1.00 14.66 221 SER B O 1
ATOM 4010 N N . LEU B 1 222 ? 40.733 42.654 1.502 1.00 14.37 222 LEU B N 1
ATOM 4011 C CA . LEU B 1 222 ? 41.192 43.158 2.793 1.00 13.27 222 LEU B CA 1
ATOM 4012 C C . LEU B 1 222 ? 40.385 42.493 3.906 1.00 14.14 222 LEU B C 1
ATOM 4013 O O . LEU B 1 222 ? 40.945 42.042 4.905 1.00 14.21 222 LEU B O 1
ATOM 4018 N N . LEU B 1 223 ? 39.066 42.424 3.733 1.00 13.77 223 LEU B N 1
ATOM 4019 C CA . LEU B 1 223 ? 38.208 41.792 4.728 1.00 14.77 223 LEU B CA 1
ATOM 4020 C C . LEU B 1 223 ? 38.618 40.335 4.942 1.00 15.78 223 LEU B C 1
ATOM 4021 O O . LEU B 1 223 ? 38.703 39.866 6.076 1.00 16.05 223 LEU B O 1
ATOM 4026 N N . ALA B 1 224 ? 38.872 39.628 3.845 1.00 16.03 224 ALA B N 1
ATOM 4027 C CA . ALA B 1 224 ? 39.258 38.218 3.912 1.00 16.54 224 ALA B CA 1
ATOM 4028 C C . ALA B 1 224 ? 40.535 38.049 4.729 1.00 15.95 224 ALA B C 1
ATOM 4029 O O . ALA B 1 224 ? 40.658 37.114 5.518 1.00 16.01 224 ALA B O 1
ATOM 4031 N N . THR B 1 225 ? 41.485 38.957 4.546 1.00 16.98 225 THR B N 1
ATOM 4032 C CA . THR B 1 225 ? 42.729 38.875 5.297 1.00 18.64 225 THR B CA 1
ATOM 4033 C C . THR B 1 225 ? 42.501 39.193 6.772 1.00 19.71 225 THR B C 1
ATOM 4034 O O . THR B 1 225 ? 43.065 38.536 7.643 1.00 18.63 225 THR B O 1
ATOM 4040 N N . GLN B 1 226 ? 41.668 40.194 7.056 1.00 19.30 226 GLN B N 1
ATOM 4041 C CA . GLN B 1 226 ? 41.422 40.582 8.441 1.00 18.11 226 GLN B CA 1
ATOM 4042 C C . GLN B 1 226 ? 40.580 39.539 9.205 1.00 18.78 226 GLN B C 1
ATOM 4043 O O . GLN B 1 226 ? 40.628 39.441 10.425 1.00 20.42 226 GLN B O 1
ATOM 4049 N N . LEU B 1 227 ? 39.768 38.770 8.444 1.00 17.19 227 LEU B N 1
ATOM 4050 C CA . LEU B 1 227 ? 38.983 37.700 9.064 1.00 17.05 227 LEU B CA 1
ATOM 4051 C C . LEU B 1 227 ? 39.771 36.384 9.121 1.00 19.84 227 LEU B C 1
ATOM 4052 O O . LEU B 1 227 ? 39.288 35.355 9.579 1.00 20.90 227 LEU B O 1
ATOM 4057 N N . ASN B 1 228 ? 41.006 36.420 8.590 1.00 19.96 228 ASN B N 1
ATOM 4058 C CA . ASN B 1 228 ? 41.775 35.183 8.475 1.00 23.44 228 ASN B CA 1
ATOM 4059 C C . ASN B 1 228 ? 40.990 34.094 7.723 1.00 22.36 228 ASN B C 1
ATOM 4060 O O . ASN B 1 228 ? 41.002 32.925 8.089 1.00 21.75 228 ASN B O 1
ATOM 4065 N N . ALA B 1 229 ? 40.287 34.489 6.664 1.00 20.21 229 ALA B N 1
ATOM 4066 C CA . ALA B 1 229 ? 39.496 33.542 5.882 1.00 19.06 229 ALA B CA 1
ATOM 4067 C C . ALA B 1 229 ? 40.387 32.502 5.211 1.00 18.41 229 ALA B C 1
ATOM 4068 O O . ALA B 1 229 ? 41.560 32.754 4.935 1.00 18.91 229 ALA B O 1
ATOM 4070 N N . ASP B 1 230 ? 39.814 31.336 4.935 1.00 19.72 230 ASP B N 1
ATOM 4071 C CA . ASP B 1 230 ? 40.551 30.250 4.292 1.00 19.04 230 ASP B CA 1
ATOM 4072 C C . ASP B 1 230 ? 40.605 30.418 2.779 1.00 20.16 230 ASP B C 1
ATOM 4073 O O . ASP B 1 230 ? 41.433 29.798 2.108 1.00 21.80 230 ASP B O 1
ATOM 4078 N N . LEU B 1 231 ? 39.729 31.261 2.240 1.00 18.40 231 LEU B N 1
ATOM 4079 C CA . LEU B 1 231 ? 39.674 31.456 0.801 1.00 18.31 231 LEU B CA 1
ATOM 4080 C C . LEU B 1 231 ? 38.973 32.748 0.398 1.00 17.95 231 LEU B C 1
ATOM 4081 O O . LEU B 1 231 ? 37.978 33.146 1.016 1.00 17.56 231 LEU B O 1
ATOM 4086 N N . LEU B 1 232 ? 39.514 33.401 -0.626 1.00 16.52 232 LEU B N 1
ATOM 4087 C CA . LEU B 1 232 ? 38.910 34.608 -1.174 1.00 16.12 232 LEU B CA 1
ATOM 4088 C C . LEU B 1 232 ? 38.378 34.187 -2.533 1.00 16.35 232 LEU B C 1
ATOM 4089 O O . LEU B 1 232 ? 39.130 33.679 -3.372 1.00 18.86 232 LEU B O 1
ATOM 4094 N N . VAL B 1 233 ? 37.085 34.393 -2.748 1.00 15.27 233 VAL B N 1
ATOM 4095 C CA . VAL B 1 233 ? 36.463 34.035 -4.010 1.00 16.11 233 VAL B CA 1
ATOM 4096 C C . VAL B 1 233 ? 35.858 35.252 -4.684 1.00 15.49 233 VAL B C 1
ATOM 4097 O O . VAL B 1 233 ? 35.075 35.973 -4.079 1.00 16.08 233 VAL B O 1
ATOM 4101 N N . ILE B 1 234 ? 36.225 35.471 -5.939 1.00 16.42 234 ILE B N 1
ATOM 4102 C CA . ILE B 1 234 ? 35.674 36.580 -6.700 1.00 18.31 234 ILE B CA 1
ATOM 4103 C C . ILE B 1 234 ? 34.859 35.962 -7.833 1.00 18.99 234 ILE B C 1
ATOM 4104 O O . ILE B 1 234 ? 35.412 35.313 -8.716 1.00 19.00 234 ILE B O 1
ATOM 4109 N N . LEU B 1 235 ? 33.542 36.141 -7.778 1.00 20.18 235 LEU B N 1
ATOM 4110 C CA . LEU B 1 235 ? 32.643 35.592 -8.790 1.00 22.90 235 LEU B CA 1
ATOM 4111 C C . LEU B 1 235 ? 32.246 36.680 -9.769 1.00 25.01 235 LEU B C 1
ATOM 4112 O O . LEU B 1 235 ? 31.789 37.748 -9.367 1.00 26.39 235 LEU B O 1
ATOM 4117 N N . THR B 1 236 ? 32.413 36.403 -11.057 1.00 26.39 236 THR B N 1
ATOM 4118 C CA . THR B 1 236 ? 32.092 37.375 -12.091 1.00 28.55 236 THR B CA 1
ATOM 4119 C C . THR B 1 236 ? 31.356 36.692 -13.241 1.00 29.64 236 THR B C 1
ATOM 4120 O O . THR B 1 236 ? 30.802 35.606 -13.066 1.00 28.83 236 THR B O 1
ATOM 4126 N N . ASP B 1 237 ? 31.358 37.326 -14.411 1.00 30.88 237 ASP B N 1
ATOM 4127 C CA . ASP B 1 237 ? 30.687 36.778 -15.587 1.00 33.89 237 ASP B CA 1
ATOM 4128 C C . ASP B 1 237 ? 31.574 35.837 -16.393 1.00 33.55 237 ASP B C 1
ATOM 4129 O O . ASP B 1 237 ? 31.078 34.942 -17.079 1.00 35.26 237 ASP B O 1
ATOM 4134 N N . VAL B 1 238 ? 32.882 36.042 -16.318 1.00 32.03 238 VAL B N 1
ATOM 4135 C CA . VAL B 1 238 ? 33.818 35.204 -17.055 1.00 30.92 238 VAL B CA 1
ATOM 4136 C C . VAL B 1 238 ? 34.254 33.985 -16.250 1.00 29.74 238 VAL B C 1
ATOM 4137 O O . VAL B 1 238 ? 34.254 34.009 -15.021 1.00 28.45 238 VAL B O 1
ATOM 4141 N N . PRO B 1 239 ? 34.624 32.894 -16.943 1.00 27.76 239 PRO B N 1
ATOM 4142 C CA . PRO B 1 239 ? 35.068 31.634 -16.337 1.00 27.46 239 PRO B CA 1
ATOM 4143 C C . PRO B 1 239 ? 36.372 31.755 -15.555 1.00 25.72 239 PRO B C 1
ATOM 4144 O O . PRO B 1 239 ? 36.664 30.934 -14.688 1.00 26.65 239 PRO B O 1
ATOM 4148 N N . GLY B 1 240 ? 37.149 32.782 -15.874 1.00 24.92 240 GLY B N 1
ATOM 4149 C CA . GLY B 1 240 ? 38.416 32.996 -15.203 1.00 23.63 240 GLY B CA 1
ATOM 4150 C C . GLY B 1 240 ? 39.151 34.137 -15.872 1.00 22.72 240 GLY B C 1
ATOM 4151 O O . GLY B 1 240 ? 38.568 34.869 -16.667 1.00 23.43 240 GLY B O 1
ATOM 4152 N N . VAL B 1 241 ? 40.431 34.293 -15.557 1.00 21.73 241 VAL B N 1
ATOM 4153 C CA . VAL B 1 241 ? 41.219 35.358 -16.161 1.00 21.82 241 VAL B CA 1
ATOM 4154 C C . VAL B 1 241 ? 41.730 34.956 -17.534 1.00 24.18 241 VAL B C 1
ATOM 4155 O O . VAL B 1 241 ? 42.259 33.870 -17.752 1.00 25.26 241 VAL B O 1
ATOM 4161 N N . ALA B 1 242 ? 41.515 35.869 -18.494 1.00 24.64 242 ALA B N 1
ATOM 4162 C CA . ALA B 1 242 ? 41.999 35.614 -19.843 1.00 27.60 242 ALA B CA 1
ATOM 4163 C C . ALA B 1 242 ? 43.181 36.518 -20.196 1.00 28.89 242 ALA B C 1
ATOM 4164 O O . ALA B 1 242 ? 43.201 37.714 -19.925 1.00 29.52 242 ALA B O 1
ATOM 4166 N N . VAL B 1 243 ? 44.206 35.869 -20.777 1.00 30.06 243 VAL B N 1
ATOM 4167 C CA . VAL B 1 243 ? 45.377 36.591 -21.275 1.00 31.94 243 VAL B CA 1
ATOM 4168 C C . VAL B 1 243 ? 45.654 36.245 -22.745 1.00 32.45 243 VAL B C 1
ATOM 4169 O O . VAL B 1 243 ? 46.435 36.891 -23.434 1.00 34.62 243 VAL B O 1
ATOM 4173 N N . ASN B 1 244 ? 45.010 35.153 -23.203 1.00 33.35 244 ASN B N 1
ATOM 4174 C CA . ASN B 1 244 ? 45.179 34.705 -24.583 1.00 34.90 244 ASN B CA 1
ATOM 4175 C C . ASN B 1 244 ? 43.838 34.704 -25.322 1.00 35.46 244 ASN B C 1
ATOM 4176 O O . ASN B 1 244 ? 42.909 33.988 -24.978 1.00 35.20 244 ASN B O 1
ATOM 4181 N N . TYR B 1 245 ? 43.738 35.588 -26.334 1.00 36.08 245 TYR B N 1
ATOM 4182 C CA . TYR B 1 245 ? 42.495 35.670 -27.095 1.00 36.86 245 TYR B CA 1
ATOM 4183 C C . TYR B 1 245 ? 42.663 35.071 -28.498 1.00 39.12 245 TYR B C 1
ATOM 4184 O O . TYR B 1 245 ? 41.858 35.286 -29.395 1.00 38.71 245 TYR B O 1
ATOM 4193 N N . GLY B 1 246 ? 43.739 34.317 -28.707 1.00 40.45 246 GLY B N 1
ATOM 4194 C CA . GLY B 1 246 ? 43.972 33.700 -30.001 1.00 42.75 246 GLY B CA 1
ATOM 4195 C C . GLY B 1 246 ? 43.182 32.410 -30.103 1.00 43.87 246 GLY B C 1
ATOM 4196 O O . GLY B 1 246 ? 42.710 31.893 -29.092 1.00 44.15 246 GLY B O 1
ATOM 4197 N N . ARG B 1 247 ? 43.032 31.884 -31.314 1.00 45.17 247 ARG B N 1
ATOM 4198 C CA . ARG B 1 247 ? 42.282 30.648 -31.512 1.00 46.22 247 ARG B CA 1
ATOM 4199 C C . ARG B 1 247 ? 42.905 29.457 -30.790 1.00 46.90 247 ARG B C 1
ATOM 4200 O O . ARG B 1 247 ? 42.193 28.561 -30.340 1.00 46.64 247 ARG B O 1
ATOM 4208 N N . GLU B 1 248 ? 44.231 29.450 -30.678 1.00 47.50 248 GLU B N 1
ATOM 4209 C CA . GLU B 1 248 ? 44.937 28.356 -30.014 1.00 49.16 248 GLU B CA 1
ATOM 4210 C C . GLU B 1 248 ? 45.231 28.654 -28.546 1.00 48.61 248 GLU B C 1
ATOM 4211 O O . GLU B 1 248 ? 45.147 29.800 -28.105 1.00 48.45 248 GLU B O 1
ATOM 4217 N N . GLY B 1 249 ? 45.579 27.610 -27.799 1.00 47.93 249 GLY B N 1
ATOM 4218 C CA . GLY B 1 249 ? 45.888 27.771 -26.389 1.00 46.74 249 GLY B CA 1
ATOM 4219 C C . GLY B 1 249 ? 44.668 27.685 -25.492 1.00 45.78 249 GLY B C 1
ATOM 4220 O O . GLY B 1 249 ? 43.540 27.572 -25.973 1.00 45.93 249 GLY B O 1
ATOM 4221 N N . GLU B 1 250 ? 44.892 27.735 -24.182 1.00 44.74 250 GLU B N 1
ATOM 4222 C CA . GLU B 1 250 ? 43.793 27.669 -23.225 1.00 43.02 250 GLU B CA 1
ATOM 4223 C C . GLU B 1 250 ? 43.046 28.998 -23.267 1.00 40.33 250 GLU B C 1
ATOM 4224 O O . GLU B 1 250 ? 43.645 30.046 -23.508 1.00 40.09 250 GLU B O 1
ATOM 4230 N N . ARG B 1 251 ? 41.739 28.952 -23.040 1.00 37.54 251 ARG B N 1
ATOM 4231 C CA . ARG B 1 251 ? 40.922 30.160 -23.063 1.00 35.41 251 ARG B CA 1
ATOM 4232 C C . ARG B 1 251 ? 41.116 31.012 -21.806 1.00 34.11 251 ARG B C 1
ATOM 4233 O O . ARG B 1 251 ? 41.326 32.224 -21.886 1.00 31.92 251 ARG B O 1
ATOM 4241 N N . TRP B 1 252 ? 41.046 30.371 -20.647 1.00 32.80 252 TRP B N 1
ATOM 4242 C CA . TRP B 1 252 ? 41.211 31.069 -19.376 1.00 33.44 252 TRP B CA 1
ATOM 4243 C C . TRP B 1 252 ? 42.210 30.322 -18.506 1.00 32.71 252 TRP B C 1
ATOM 4244 O O . TRP B 1 252 ? 42.196 29.095 -18.448 1.00 33.83 252 TRP B O 1
ATOM 4255 N N . LEU B 1 253 ? 43.081 31.067 -17.836 1.00 33.15 253 LEU B N 1
ATOM 4256 C CA . LEU B 1 253 ? 44.083 30.468 -16.964 1.00 33.29 253 LEU B CA 1
ATOM 4257 C C . LEU B 1 253 ? 43.405 29.635 -15.879 1.00 33.67 253 LEU B C 1
ATOM 4258 O O . LEU B 1 253 ? 42.451 30.088 -15.248 1.00 32.72 253 LEU B O 1
ATOM 4263 N N . ARG B 1 254 ? 43.887 28.414 -15.673 1.00 33.86 254 ARG B N 1
ATOM 4264 C CA . ARG B 1 254 ? 43.324 27.539 -14.651 1.00 34.87 254 ARG B CA 1
ATOM 4265 C C . ARG B 1 254 ? 44.001 27.803 -13.312 1.00 35.30 254 ARG B C 1
ATOM 4266 O O . ARG B 1 254 ? 43.377 27.712 -12.256 1.00 34.44 254 ARG B O 1
ATOM 4274 N N . ARG B 1 255 ? 45.290 28.115 -13.366 1.00 35.49 255 ARG B N 1
ATOM 4275 C CA . ARG B 1 255 ? 45.968 28.554 -12.171 1.00 37.62 255 ARG B CA 1
ATOM 4276 C C . ARG B 1 255 ? 47.253 29.258 -12.554 1.00 36.76 255 ARG B C 1
ATOM 4277 O O . ARG B 1 255 ? 47.784 29.090 -13.644 1.00 37.26 255 ARG B O 1
ATOM 4285 N N . ALA B 1 256 ? 47.649 30.163 -11.668 1.00 35.02 256 ALA B N 1
ATOM 4286 C CA . ALA B 1 256 ? 48.776 31.039 -11.942 1.00 34.65 256 ALA B CA 1
ATOM 4287 C C . ALA B 1 256 ? 49.373 31.572 -10.654 1.00 34.53 256 ALA B C 1
ATOM 4288 O O . ALA B 1 256 ? 48.652 31.925 -9.723 1.00 33.47 256 ALA B O 1
ATOM 4290 N N . ALA B 1 257 ? 50.698 31.625 -10.604 1.00 34.88 257 ALA B N 1
ATOM 4291 C CA . ALA B 1 257 ? 51.388 32.131 -9.428 1.00 34.67 257 ALA B CA 1
ATOM 4292 C C . ALA B 1 257 ? 51.141 33.632 -9.341 1.00 33.39 257 ALA B C 1
ATOM 4293 O O . ALA B 1 257 ? 51.007 34.305 -10.360 1.00 34.55 257 ALA B O 1
ATOM 4295 N N . ALA B 1 258 ? 51.075 34.148 -8.120 1.00 34.22 258 ALA B N 1
ATOM 4296 C CA . ALA B 1 258 ? 50.843 35.567 -7.905 1.00 33.39 258 ALA B CA 1
ATOM 4297 C C . ALA B 1 258 ? 51.787 36.416 -8.748 1.00 33.09 258 ALA B C 1
ATOM 4298 O O . ALA B 1 258 ? 51.360 37.362 -9.410 1.00 33.56 258 ALA B O 1
ATOM 4300 N N . SER B 1 259 ? 53.071 36.072 -8.731 1.00 33.39 259 SER B N 1
ATOM 4301 C CA . SER B 1 259 ? 54.066 36.818 -9.494 1.00 32.62 259 SER B CA 1
ATOM 4302 C C . SER B 1 259 ? 53.763 36.812 -10.988 1.00 32.31 259 SER B C 1
ATOM 4303 O O . SER B 1 259 ? 54.060 37.776 -11.695 1.00 29.72 259 SER B O 1
ATOM 4306 N N . GLU B 1 260 ? 53.167 35.725 -11.466 1.00 33.53 260 GLU B N 1
ATOM 4307 C CA . GLU B 1 260 ? 52.834 35.609 -12.879 1.00 33.70 260 GLU B CA 1
ATOM 4308 C C . GLU B 1 260 ? 51.728 36.595 -13.246 1.00 33.21 260 GLU B C 1
ATOM 4309 O O . GLU B 1 260 ? 51.827 37.307 -14.246 1.00 32.29 260 GLU B O 1
ATOM 4315 N N . LEU B 1 261 ? 50.675 36.639 -12.434 1.00 32.83 261 LEU B N 1
ATOM 4316 C CA . LEU B 1 261 ? 49.572 37.560 -12.686 1.00 32.91 261 LEU B CA 1
ATOM 4317 C C . LEU B 1 261 ? 50.056 38.995 -12.544 1.00 32.46 261 LEU B C 1
ATOM 4318 O O . LEU B 1 261 ? 49.692 39.866 -13.334 1.00 32.28 261 LEU B O 1
ATOM 4323 N N . LYS B 1 262 ? 50.882 39.237 -11.533 1.00 33.63 262 LYS B N 1
ATOM 4324 C CA . LYS B 1 262 ? 51.410 40.572 -11.297 1.00 34.72 262 LYS B CA 1
ATOM 4325 C C . LYS B 1 262 ? 52.128 41.091 -12.542 1.00 35.04 262 LYS B C 1
ATOM 4326 O O . LYS B 1 262 ? 52.029 42.270 -12.882 1.00 35.37 262 LYS B O 1
ATOM 4332 N N . LYS B 1 263 ? 52.843 40.206 -13.231 1.00 37.00 263 LYS B N 1
ATOM 4333 C CA . LYS B 1 263 ? 53.559 40.603 -14.436 1.00 37.71 263 LYS B CA 1
ATOM 4334 C C . LYS B 1 263 ? 52.573 40.984 -15.537 1.00 37.26 263 LYS B C 1
ATOM 4335 O O . LYS B 1 263 ? 52.752 41.995 -16.216 1.00 37.72 263 LYS B O 1
ATOM 4341 N N . TYR B 1 264 ? 51.532 40.174 -15.714 1.00 37.37 264 TYR B N 1
ATOM 4342 C CA . TYR B 1 264 ? 50.521 40.458 -16.729 1.00 37.18 264 TYR B CA 1
ATOM 4343 C C . TYR B 1 264 ? 49.848 41.787 -16.406 1.00 37.06 264 TYR B C 1
ATOM 4344 O O . TYR B 1 264 ? 49.594 42.605 -17.292 1.00 35.93 264 TYR B O 1
ATOM 4353 N N . LEU B 1 265 ? 49.564 41.988 -15.124 1.00 37.64 265 LEU B N 1
ATOM 4354 C CA . LEU B 1 265 ? 48.925 43.209 -14.650 1.00 38.89 265 LEU B CA 1
ATOM 4355 C C . LEU B 1 265 ? 49.789 44.422 -14.979 1.00 40.09 265 LEU B C 1
ATOM 4356 O O . LEU B 1 265 ? 49.300 45.428 -15.488 1.00 40.12 265 LEU B O 1
ATOM 4361 N N . ARG B 1 266 ? 51.081 44.317 -14.687 1.00 42.64 266 ARG B N 1
ATOM 4362 C CA . ARG B 1 266 ? 52.010 45.410 -14.938 1.00 44.80 266 ARG B CA 1
ATOM 4363 C C . ARG B 1 266 ? 52.241 45.667 -16.420 1.00 45.86 266 ARG B C 1
ATOM 4364 O O . ARG B 1 266 ? 52.875 46.653 -16.791 1.00 47.18 266 ARG B O 1
ATOM 4372 N N . GLU B 1 267 ? 51.726 44.783 -17.268 1.00 47.10 267 GLU B N 1
ATOM 4373 C CA . GLU B 1 267 ? 51.873 44.942 -18.710 1.00 47.31 267 GLU B CA 1
ATOM 4374 C C . GLU B 1 267 ? 50.633 45.585 -19.324 1.00 47.09 267 GLU B C 1
ATOM 4375 O O . GLU B 1 267 ? 50.676 46.074 -20.453 1.00 47.95 267 GLU B O 1
ATOM 4381 N N . GLY B 1 268 ? 49.529 45.578 -18.582 1.00 45.09 268 GLY B N 1
ATOM 4382 C CA . GLY B 1 268 ? 48.304 46.184 -19.075 1.00 43.56 268 GLY B CA 1
ATOM 4383 C C . GLY B 1 268 ? 47.269 45.208 -19.601 1.00 41.63 268 GLY B C 1
ATOM 4384 O O . GLY B 1 268 ? 46.337 45.603 -20.297 1.00 41.66 268 GLY B O 1
ATOM 4385 N N . HIS B 1 269 ? 47.424 43.935 -19.258 1.00 40.78 269 HIS B N 1
ATOM 4386 C CA . HIS B 1 269 ? 46.502 42.897 -19.707 1.00 40.77 269 HIS B CA 1
ATOM 4387 C C . HIS B 1 269 ? 45.134 42.942 -19.031 1.00 39.62 269 HIS B C 1
ATOM 4388 O O . HIS B 1 269 ? 44.163 42.390 -19.552 1.00 39.78 269 HIS B O 1
ATOM 4395 N N . PHE B 1 270 ? 45.052 43.598 -17.877 1.00 37.04 270 PHE B N 1
ATOM 4396 C CA . PHE B 1 270 ? 43.791 43.673 -17.147 1.00 35.31 270 PHE B CA 1
ATOM 4397 C C . PHE B 1 270 ? 43.340 45.108 -16.909 1.00 35.16 270 PHE B C 1
ATOM 4398 O O . PHE B 1 270 ? 43.887 45.808 -16.063 1.00 34.62 270 PHE B O 1
ATOM 4406 N N . PRO B 1 271 ? 42.325 45.561 -17.660 1.00 35.18 271 PRO B N 1
ATOM 4407 C CA . PRO B 1 271 ? 41.784 46.918 -17.547 1.00 35.52 271 PRO B CA 1
ATOM 4408 C C . PRO B 1 271 ? 41.427 47.307 -16.114 1.00 34.76 271 PRO B C 1
ATOM 4409 O O . PRO B 1 271 ? 40.800 46.535 -15.387 1.00 32.37 271 PRO B O 1
ATOM 4413 N N . PRO B 1 272 ? 41.820 48.520 -15.696 1.00 34.59 272 PRO B N 1
ATOM 4414 C CA . PRO B 1 272 ? 41.531 48.996 -14.341 1.00 35.20 272 PRO B CA 1
ATOM 4415 C C . PRO B 1 272 ? 40.032 49.112 -14.090 1.00 33.84 272 PRO B C 1
ATOM 4416 O O . PRO B 1 272 ? 39.582 49.139 -12.944 1.00 35.09 272 PRO B O 1
ATOM 4420 N N . GLY B 1 273 ? 39.263 49.169 -15.172 1.00 33.52 273 GLY B N 1
ATOM 4421 C CA . GLY B 1 273 ? 37.824 49.288 -15.048 1.00 32.62 273 GLY B CA 1
ATOM 4422 C C . GLY B 1 273 ? 37.099 47.964 -14.902 1.00 32.22 273 GLY B C 1
ATOM 4423 O O . GLY B 1 273 ? 35.891 47.942 -14.662 1.00 32.37 273 GLY B O 1
ATOM 4424 N N . SER B 1 274 ? 37.821 46.855 -15.034 1.00 31.11 274 SER B N 1
ATOM 4425 C CA . SER B 1 274 ? 37.188 45.546 -14.918 1.00 29.66 274 SER B CA 1
ATOM 4426 C C . SER B 1 274 ? 38.007 44.482 -14.188 1.00 27.99 274 SER B C 1
ATOM 4427 O O . SER B 1 274 ? 37.933 44.369 -12.964 1.00 26.88 274 SER B O 1
ATOM 4430 N N . MET B 1 275 ? 38.783 43.702 -14.935 1.00 24.73 275 MET B N 1
ATOM 4431 C CA . MET B 1 275 ? 39.581 42.629 -14.342 1.00 24.31 275 MET B CA 1
ATOM 4432 C C . MET B 1 275 ? 40.779 43.092 -13.511 1.00 22.80 275 MET B C 1
ATOM 4433 O O . MET B 1 275 ? 41.238 42.371 -12.624 1.00 21.05 275 MET B O 1
ATOM 4438 N N . GLY B 1 276 ? 41.285 44.287 -13.799 1.00 22.00 276 GLY B N 1
ATOM 4439 C CA . GLY B 1 276 ? 42.432 44.800 -13.068 1.00 22.11 276 GLY B CA 1
ATOM 4440 C C . GLY B 1 276 ? 42.320 44.675 -11.559 1.00 21.47 276 GLY B C 1
ATOM 4441 O O . GLY B 1 276 ? 43.151 44.013 -10.924 1.00 21.74 276 GLY B O 1
ATOM 4442 N N . PRO B 1 277 ? 41.303 45.306 -10.950 1.00 20.91 277 PRO B N 1
ATOM 4443 C CA . PRO B 1 277 ? 41.077 45.272 -9.502 1.00 19.51 277 PRO B CA 1
ATOM 4444 C C . PRO B 1 277 ? 40.907 43.871 -8.921 1.00 18.56 277 PRO B C 1
ATOM 4445 O O . PRO B 1 277 ? 41.366 43.592 -7.814 1.00 16.50 277 PRO B O 1
ATOM 4449 N N . LYS B 1 278 ? 40.238 42.996 -9.664 1.00 17.40 278 LYS B N 1
ATOM 4450 C CA . LYS B 1 278 ? 40.004 41.631 -9.202 1.00 16.82 278 LYS B CA 1
ATOM 4451 C C . LYS B 1 278 ? 41.318 40.863 -9.097 1.00 16.65 278 LYS B C 1
ATOM 4452 O O . LYS B 1 278 ? 41.544 40.128 -8.133 1.00 15.69 278 LYS B O 1
ATOM 4458 N N . VAL B 1 279 ? 42.183 41.037 -10.091 1.00 17.39 279 VAL B N 1
ATOM 4459 C CA . VAL B 1 279 ? 43.488 40.384 -10.085 1.00 17.70 279 VAL B CA 1
ATOM 4460 C C . VAL B 1 279 ? 44.325 40.949 -8.934 1.00 17.83 279 VAL B C 1
ATOM 4461 O O . VAL B 1 279 ? 44.974 40.203 -8.202 1.00 18.33 279 VAL B O 1
ATOM 4465 N N . GLU B 1 280 ? 44.294 42.265 -8.760 1.00 17.13 280 GLU B N 1
ATOM 4466 C CA . GLU B 1 280 ? 45.061 42.886 -7.683 1.00 17.78 280 GLU B CA 1
ATOM 4467 C C . GLU B 1 280 ? 44.583 42.353 -6.341 1.00 17.05 280 GLU B C 1
ATOM 4468 O O . GLU B 1 280 ? 45.385 42.051 -5.466 1.00 17.36 280 GLU B O 1
ATOM 4474 N N . ALA B 1 281 ? 43.269 42.231 -6.189 1.00 14.89 281 ALA B N 1
ATOM 4475 C CA . ALA B 1 281 ? 42.691 41.741 -4.942 1.00 15.60 281 ALA B CA 1
ATOM 4476 C C . ALA B 1 281 ? 43.099 40.303 -4.654 1.00 16.17 281 ALA B C 1
ATOM 4477 O O . ALA B 1 281 ? 43.418 39.954 -3.519 1.00 14.92 281 ALA B O 1
ATOM 4479 N N . ALA B 1 282 ? 43.086 39.460 -5.681 1.00 15.10 282 ALA B N 1
ATOM 4480 C CA . ALA B 1 282 ? 43.458 38.067 -5.492 1.00 16.11 282 ALA B CA 1
ATOM 4481 C C . ALA B 1 282 ? 44.933 37.979 -5.107 1.00 16.87 282 ALA B C 1
ATOM 4482 O O . ALA B 1 282 ? 45.293 37.253 -4.187 1.00 17.16 282 ALA B O 1
ATOM 4484 N N . ILE B 1 283 ? 45.777 38.724 -5.814 1.00 16.84 283 ILE B N 1
ATOM 4485 C CA . ILE B 1 283 ? 47.213 38.733 -5.537 1.00 17.58 283 ILE B CA 1
ATOM 4486 C C . ILE B 1 283 ? 47.463 39.143 -4.086 1.00 18.90 283 ILE B C 1
ATOM 4487 O O . ILE B 1 283 ? 48.219 38.488 -3.369 1.00 19.14 283 ILE B O 1
ATOM 4492 N N . SER B 1 284 ? 46.822 40.225 -3.657 1.00 18.91 284 SER B N 1
ATOM 4493 C CA . SER B 1 284 ? 46.982 40.713 -2.288 1.00 20.02 284 SER B CA 1
ATOM 4494 C C . SER B 1 284 ? 46.622 39.675 -1.237 1.00 19.82 284 SER B C 1
ATOM 4495 O O . SER B 1 284 ? 47.345 39.505 -0.260 1.00 20.79 284 SER B O 1
ATOM 4499 N N . PHE B 1 285 ? 45.500 38.987 -1.424 1.00 18.41 285 PHE B N 1
ATOM 4500 C CA . PHE B 1 285 ? 45.081 37.983 -0.456 1.00 19.20 285 PHE B CA 1
ATOM 4501 C C . PHE B 1 285 ? 46.134 36.881 -0.341 1.00 19.84 285 PHE B C 1
ATOM 4502 O O . PHE B 1 285 ? 46.507 36.477 0.760 1.00 18.08 285 PHE B O 1
ATOM 4510 N N . VAL B 1 286 ? 46.612 36.405 -1.486 1.00 18.78 286 VAL B N 1
ATOM 4511 C CA . VAL B 1 286 ? 47.610 35.343 -1.510 1.00 20.59 286 VAL B CA 1
ATOM 4512 C C . VAL B 1 286 ? 48.934 35.758 -0.865 1.00 20.64 286 VAL B C 1
ATOM 4513 O O . VAL B 1 286 ? 49.514 34.993 -0.099 1.00 21.48 286 VAL B O 1
ATOM 4517 N N . GLU B 1 287 ? 49.404 36.963 -1.172 1.00 21.74 287 GLU B N 1
ATOM 4518 C CA . GLU B 1 287 ? 50.665 37.455 -0.616 1.00 24.22 287 GLU B CA 1
ATOM 4519 C C . GLU B 1 287 ? 50.592 37.686 0.889 1.00 25.26 287 GLU B C 1
ATOM 4520 O O . GLU B 1 287 ? 51.542 37.398 1.621 1.00 24.81 287 GLU B O 1
ATOM 4526 N N . ARG B 1 288 ? 49.460 38.205 1.349 1.00 23.50 288 ARG B N 1
ATOM 4527 C CA . ARG B 1 288 ? 49.278 38.501 2.764 1.00 23.99 288 ARG B CA 1
ATOM 4528 C C . ARG B 1 288 ? 48.977 37.291 3.651 1.00 23.46 288 ARG B C 1
ATOM 4529 O O . ARG B 1 288 ? 49.427 37.242 4.793 1.00 23.18 288 ARG B O 1
ATOM 4537 N N . THR B 1 289 ? 48.231 36.317 3.134 1.00 20.96 289 THR B N 1
ATOM 4538 C CA . THR B 1 289 ? 47.850 35.151 3.934 1.00 22.40 289 THR B CA 1
ATOM 4539 C C . THR B 1 289 ? 48.489 33.830 3.533 1.00 23.61 289 THR B C 1
ATOM 4540 O O . THR B 1 289 ? 48.528 32.896 4.330 1.00 22.80 289 THR B O 1
ATOM 4544 N N . GLY B 1 290 ? 48.957 33.741 2.295 1.00 24.70 290 GLY B N 1
ATOM 4545 C CA . GLY B 1 290 ? 49.563 32.504 1.834 1.00 26.96 290 GLY B CA 1
ATOM 4546 C C . GLY B 1 290 ? 48.525 31.486 1.391 1.00 27.88 290 GLY B C 1
ATOM 4547 O O . GLY B 1 290 ? 48.868 30.390 0.944 1.00 30.14 290 GLY B O 1
ATOM 4548 N N . LYS B 1 291 ? 47.250 31.838 1.518 1.00 27.04 291 LYS B N 1
ATOM 4549 C CA . LYS B 1 291 ? 46.175 30.942 1.114 1.00 26.40 291 LYS B CA 1
ATOM 4550 C C . LYS B 1 291 ? 45.746 31.273 -0.310 1.00 25.55 291 LYS B C 1
ATOM 4551 O O . LYS B 1 291 ? 46.000 32.367 -0.806 1.00 24.55 291 LYS B O 1
ATOM 4557 N N . PRO B 1 292 ? 45.092 30.322 -0.991 1.00 25.96 292 PRO B N 1
ATOM 4558 C CA . PRO B 1 292 ? 44.652 30.557 -2.366 1.00 24.54 292 PRO B CA 1
ATOM 4559 C C . PRO B 1 292 ? 43.476 31.514 -2.540 1.00 22.72 292 PRO B C 1
ATOM 4560 O O . PRO B 1 292 ? 42.628 31.660 -1.658 1.00 22.45 292 PRO B O 1
ATOM 4564 N N . ALA B 1 293 ? 43.459 32.175 -3.691 1.00 20.10 293 ALA B N 1
ATOM 4565 C CA . ALA B 1 293 ? 42.387 33.087 -4.071 1.00 19.76 293 ALA B CA 1
ATOM 4566 C C . ALA B 1 293 ? 41.965 32.568 -5.437 1.00 21.21 293 ALA B C 1
ATOM 4567 O O . ALA B 1 293 ? 42.792 32.029 -6.181 1.00 20.82 293 ALA B O 1
ATOM 4569 N N . VAL B 1 294 ? 40.690 32.712 -5.772 1.00 18.80 294 VAL B N 1
ATOM 4570 C CA . VAL B 1 294 ? 40.213 32.228 -7.059 1.00 18.01 294 VAL B CA 1
ATOM 4571 C C . VAL B 1 294 ? 39.231 33.193 -7.706 1.00 17.92 294 VAL B C 1
ATOM 4572 O O . VAL B 1 294 ? 38.373 33.770 -7.036 1.00 17.92 294 VAL B O 1
ATOM 4576 N N . ILE B 1 295 ? 39.379 33.364 -9.015 1.00 16.30 295 ILE B N 1
ATOM 4577 C CA . ILE B 1 295 ? 38.518 34.236 -9.800 1.00 17.55 295 ILE B CA 1
ATOM 4578 C C . ILE B 1 295 ? 37.771 33.345 -10.789 1.00 17.99 295 ILE B C 1
ATOM 4579 O O . ILE B 1 295 ? 38.392 32.721 -11.651 1.00 18.48 295 ILE B O 1
ATOM 4584 N N . GLY B 1 296 ? 36.449 33.280 -10.655 1.00 19.57 296 GLY B N 1
ATOM 4585 C CA . GLY B 1 296 ? 35.656 32.443 -11.539 1.00 20.99 296 GLY B CA 1
ATOM 4586 C C . GLY B 1 296 ? 34.261 32.971 -11.815 1.00 21.58 296 GLY B C 1
ATOM 4587 O O . GLY B 1 296 ? 33.940 34.113 -11.490 1.00 23.21 296 GLY B O 1
ATOM 4588 N N . SER B 1 297 ? 33.420 32.128 -12.406 1.00 21.88 297 SER B N 1
ATOM 4589 C CA . SER B 1 297 ? 32.059 32.525 -12.749 1.00 21.77 297 SER B CA 1
ATOM 4590 C C . SER B 1 297 ? 31.032 32.170 -11.682 1.00 22.13 297 SER B C 1
ATOM 4591 O O . SER B 1 297 ? 31.110 31.115 -11.048 1.00 23.06 297 SER B O 1
ATOM 4595 N N . LEU B 1 298 ? 30.061 33.059 -11.503 1.00 24.35 298 LEU B N 1
ATOM 4596 C CA . LEU B 1 298 ? 28.992 32.856 -10.537 1.00 26.07 298 LEU B CA 1
ATOM 4597 C C . LEU B 1 298 ? 28.300 31.527 -10.825 1.00 27.68 298 LEU B C 1
ATOM 4598 O O . LEU B 1 298 ? 27.965 30.778 -9.908 1.00 28.48 298 LEU B O 1
ATOM 4603 N N . GLU B 1 299 ? 28.099 31.237 -12.106 1.00 29.69 299 GLU B N 1
ATOM 4604 C CA . GLU B 1 299 ? 27.441 30.001 -12.516 1.00 32.12 299 GLU B CA 1
ATOM 4605 C C . GLU B 1 299 ? 28.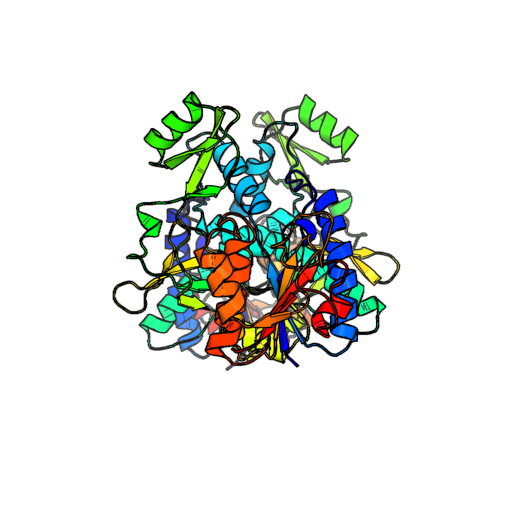153 28.755 -12.003 1.00 31.28 299 GLU B C 1
ATOM 4606 O O . GLU B 1 299 ? 27.511 27.807 -11.549 1.00 32.04 299 GLU B O 1
ATOM 4612 N N . GLU B 1 300 ? 29.481 28.766 -12.080 1.00 29.70 300 GLU B N 1
ATOM 4613 C CA . GLU B 1 300 ? 30.305 27.637 -11.660 1.00 30.28 300 GLU B CA 1
ATOM 4614 C C . GLU B 1 300 ? 30.819 27.746 -10.227 1.00 30.20 300 GLU B C 1
ATOM 4615 O O . GLU B 1 300 ? 31.780 27.074 -9.863 1.00 29.41 300 GLU B O 1
ATOM 4621 N N . ALA B 1 301 ? 30.180 28.588 -9.420 1.00 29.93 301 ALA B N 1
ATOM 4622 C CA . ALA B 1 301 ? 30.601 28.799 -8.038 1.00 30.11 301 ALA B CA 1
ATOM 4623 C C . ALA B 1 301 ? 30.918 27.524 -7.259 1.00 30.63 301 ALA B C 1
ATOM 4624 O O . ALA B 1 301 ? 31.894 27.475 -6.512 1.00 27.94 301 ALA B O 1
ATOM 4626 N N . ARG B 1 302 ? 30.097 26.493 -7.429 1.00 32.40 302 ARG B N 1
ATOM 4627 C CA . ARG B 1 302 ? 30.308 25.244 -6.708 1.00 33.28 302 ARG B CA 1
ATOM 4628 C C . ARG B 1 302 ? 31.677 24.628 -6.998 1.00 33.21 302 ARG B C 1
ATOM 4629 O O . ARG B 1 302 ? 32.362 24.153 -6.090 1.00 33.32 302 ARG B O 1
ATOM 4637 N N . GLN B 1 303 ? 32.077 24.637 -8.264 1.00 33.03 303 GLN B N 1
ATOM 4638 C CA . GLN B 1 303 ? 33.374 24.099 -8.651 1.00 32.33 303 GLN B CA 1
ATOM 4639 C C . GLN B 1 303 ? 34.467 25.089 -8.266 1.00 29.97 303 GLN B C 1
ATOM 4640 O O . GLN B 1 303 ? 35.578 24.699 -7.902 1.00 28.77 303 GLN B O 1
ATOM 4646 N N . VAL B 1 304 ? 34.141 26.374 -8.353 1.00 27.77 304 VAL B N 1
ATOM 4647 C CA . VAL B 1 304 ? 35.101 27.405 -7.970 1.00 25.31 304 VAL B CA 1
ATOM 4648 C C . VAL B 1 304 ? 35.557 27.260 -6.514 1.00 25.05 304 VAL B C 1
ATOM 4649 O O . VAL B 1 304 ? 36.741 27.215 -6.201 1.00 25.73 304 VAL B O 1
ATOM 4653 N N . LEU B 1 305 ? 34.567 27.230 -5.599 1.00 26.29 305 LEU B N 1
ATOM 4654 C CA . LEU B 1 305 ? 34.897 27.109 -4.183 1.00 27.71 305 LEU B CA 1
ATOM 4655 C C . LEU B 1 305 ? 35.857 25.937 -3.919 1.00 29.92 305 LEU B C 1
ATOM 4656 O O . LEU B 1 305 ? 36.657 25.949 -2.993 1.00 30.80 305 LEU B O 1
ATOM 4661 N N . SER B 1 306 ? 35.724 24.890 -4.764 1.00 30.53 306 SER B N 1
ATOM 4662 C CA . SER B 1 306 ? 36.568 23.705 -4.613 1.00 31.05 306 SER B CA 1
ATOM 4663 C C . SER B 1 306 ? 37.887 23.836 -5.378 1.00 31.39 306 SER B C 1
ATOM 4664 O O . SER B 1 306 ? 38.731 22.953 -5.369 1.00 32.90 306 SER B O 1
ATOM 4668 N N . LEU B 1 307 ? 38.030 24.961 -6.103 1.00 30.49 307 LEU B N 1
ATOM 4669 C CA . LEU B 1 307 ? 39.273 25.167 -6.843 1.00 30.75 307 LEU B CA 1
ATOM 4670 C C . LEU B 1 307 ? 39.434 24.207 -8.028 1.00 32.37 307 LEU B C 1
ATOM 4671 O O . LEU B 1 307 ? 40.532 23.900 -8.473 1.00 32.72 307 LEU B O 1
ATOM 4676 N N . GLN B 1 308 ? 38.281 23.724 -8.525 1.00 33.64 308 GLN B N 1
ATOM 4677 C CA . GLN B 1 308 ? 38.300 22.870 -9.718 1.00 34.90 308 GLN B CA 1
ATOM 4678 C C . GLN B 1 308 ? 37.789 23.605 -10.961 1.00 33.71 308 GLN B C 1
ATOM 4679 O O . GLN B 1 308 ? 37.570 23.026 -12.016 1.00 34.11 308 GLN B O 1
ATOM 4685 N N . ALA B 1 309 ? 37.554 24.918 -10.783 1.00 31.73 309 ALA B N 1
ATOM 4686 C CA . ALA B 1 309 ? 37.164 25.781 -11.893 1.00 28.43 309 ALA B CA 1
ATOM 4687 C C . ALA B 1 309 ? 37.599 27.209 -11.573 1.00 28.59 309 ALA B C 1
ATOM 4688 O O . ALA B 1 309 ? 37.912 27.537 -10.438 1.00 27.82 309 ALA B O 1
ATOM 4690 N N . GLY B 1 310 ? 37.664 28.064 -12.608 1.00 26.99 310 GLY B N 1
ATOM 4691 C CA . GLY B 1 310 ? 38.128 29.426 -12.363 1.00 27.87 310 GLY B CA 1
ATOM 4692 C C . GLY B 1 310 ? 39.658 29.494 -12.292 1.00 27.39 310 GLY B C 1
ATOM 4693 O O . GLY B 1 310 ? 40.350 28.485 -12.332 1.00 28.57 310 GLY B O 1
ATOM 4694 N N . THR B 1 311 ? 40.195 30.706 -12.195 1.00 25.91 311 THR B N 1
ATOM 4695 C CA . THR B 1 311 ? 41.637 30.900 -12.126 1.00 25.89 311 THR B CA 1
ATOM 4696 C C . THR B 1 311 ? 42.094 30.855 -10.670 1.00 26.98 311 THR B C 1
ATOM 4697 O O . THR B 1 311 ? 41.735 31.720 -9.868 1.00 25.17 311 THR B O 1
ATOM 4701 N N . VAL B 1 312 ? 42.880 29.839 -10.333 1.00 25.59 312 VAL B N 1
ATOM 4702 C CA . VAL B 1 312 ? 43.385 29.684 -8.976 1.00 27.25 312 VAL B CA 1
ATOM 4703 C C . VAL B 1 312 ? 44.729 30.388 -8.829 1.00 27.80 312 VAL B C 1
ATOM 4704 O O . VAL B 1 312 ? 45.710 30.028 -9.483 1.00 26.45 312 VAL B O 1
ATOM 4708 N N . VAL B 1 313 ? 44.764 31.401 -7.971 1.00 29.12 313 VAL B N 1
ATOM 4709 C CA . VAL B 1 313 ? 45.982 32.160 -7.734 1.00 29.55 313 VAL B CA 1
ATOM 4710 C C . VAL B 1 313 ? 46.721 31.521 -6.565 1.00 31.32 313 VAL B C 1
ATOM 4711 O O . VAL B 1 313 ? 46.139 31.284 -5.508 1.00 28.59 313 VAL B O 1
ATOM 4715 N N . MET B 1 314 ? 48.002 31.234 -6.762 1.00 35.37 314 MET B N 1
ATOM 4716 C CA . MET B 1 314 ? 48.803 30.609 -5.719 1.00 38.56 314 MET B CA 1
ATOM 4717 C C . MET B 1 314 ? 50.038 31.424 -5.372 1.00 39.15 314 MET B C 1
ATOM 4718 O O . MET B 1 314 ? 50.517 32.223 -6.177 1.00 38.29 314 MET B O 1
ATOM 4723 N N . LEU B 1 315 ? 50.550 31.212 -4.163 1.00 41.61 315 LEU B N 1
ATOM 4724 C CA . LEU B 1 315 ? 51.727 31.928 -3.690 1.00 42.64 315 LEU B CA 1
ATOM 4725 C C . L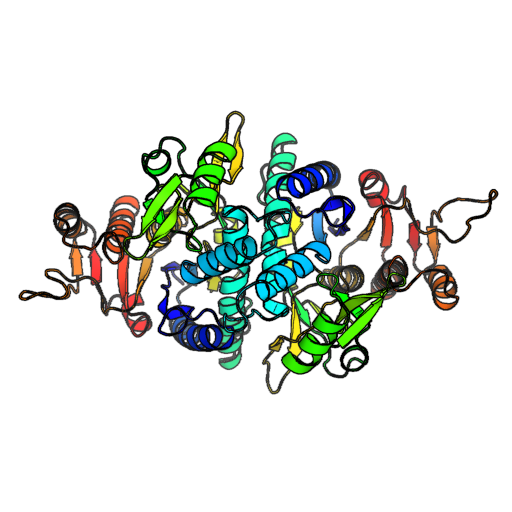EU B 1 315 ? 52.955 31.525 -4.493 1.00 43.66 315 LEU B C 1
ATOM 4726 O O . LEU B 1 315 ? 53.285 30.342 -4.586 1.00 44.09 315 LEU B O 1
ATOM 4731 N N . GLY B 1 316 ? 53.624 32.516 -5.071 1.00 43.32 316 GLY B N 1
ATOM 4732 C CA . GLY B 1 316 ? 54.808 32.248 -5.862 1.00 43.80 316 GLY B CA 1
ATOM 4733 C C . GLY B 1 316 ? 54.947 33.234 -7.002 1.00 44.03 316 GLY B C 1
ATOM 4734 O O . GLY B 1 316 ? 54.100 34.147 -7.101 1.00 44.67 316 GLY B O 1
#

Sequence (625 aa):
GRLAVIALGGNAIAGPGMDVSVESQTAAVKRASSIIADVLADGWRSVITHGNGPQVGYLSEAFEALPPERPRQPLYIATAMTQAWIGLLLKHSLEEELRRRGLNVLVPVVISRVLVDVSDPSFNNPSKPVGPIYGREEAEELSRRYGWVFKRDPRGGFRRVVPSPRPVSIVDRDLIAEASAESPAVVALGGGGVPVVERPGGVLEPVEAVVDKDLASSLLATQLNADLLVILTDVPGVAVNYGREGERWLRRAAASELKKYLREGHFPPGSMGPKVEAAISFVERTGKPAVIGSLEEARQVLSLQAGTVVMLGRLAVIALGGNAIAGPGMDVSVESQTAAVKRASSIIADVLADGWRSVITHGNGPQVGYLSEAFEALPPERPRQPLYIATAMTQAWIGLLLKHSLEEELRRRGLNVLVPVVISRVLVDVSDPSFNNPSKPVGPIYGREEAEELSRRYGWVFKRDPRGGFRRVVPSPRPVSIVDRDLIAEASAESPAVVALGGGGVPVVERPGGVLEPVEAVVDKDLASSLLATQLNADLLVILTDVPGVAVNYGREGERWLRRAAASELKKYLREGHFPPGSMGPKVEAAISFVERTGKPAVIGSLEEARQVLSLQAGTVVMLG

Radius of gyration: 25.02 Å; Cα contacts (8 Å, |Δi|>4): 1492; chains: 2; bounding box: 68×53×70 Å

Solvent-accessible surface area: 25460 Å² total; per-residue (Å²): 91,130,29,0,0,1,0,0,9,52,52,0,3,8,8,135,78,139,48,8,23,45,138,18,0,54,46,1,2,113,124,0,1,40,28,4,2,31,3,20,66,75,40,25,72,0,0,1,0,1,20,16,43,37,4,6,14,3,0,18,42,0,3,33,39,5,59,125,142,67,36,65,12,17,6,29,0,1,4,0,0,0,2,0,0,0,0,3,9,4,1,25,22,2,5,35,22,2,62,128,86,62,75,125,50,42,0,18,8,15,2,0,2,0,22,2,68,99,88,23,110,19,60,142,100,8,64,94,56,13,10,29,102,8,40,153,128,89,4,91,67,9,44,172,127,129,53,40,68,37,89,175,14,138,195,37,24,27,56,25,3,2,16,44,2,140,21,75,29,6,32,0,73,72,15,0,28,59,16,9,78,106,5,33,0,0,1,1,0,2,7,0,2,0,0,0,2,113,82,128,81,45,39,25,71,29,17,49,0,17,5,40,25,3,24,0,0,2,11,0,0,16,52,14,116,1,39,5,0,0,1,3,15,108,26,63,1,0,5,18,38,104,66,133,178,45,69,162,91,35,86,146,12,25,2,49,74,0,90,127,80,43,204,139,59,52,6,59,121,79,59,20,4,26,26,0,48,0,0,5,38,0,2,98,144,40,31,81,51,1,0,0,0,12,4,123,76,0,106,93,0,4,60,44,109,14,8,0,7,0,70,117,61,165,30,0,0,1,0,0,8,51,50,0,3,7,9,136,80,90,59,3,19,21,126,27,0,65,46,1,1,115,137,0,0,36,29,2,0,34,3,8,54,72,57,28,84,0,0,0,0,1,19,13,35,32,4,4,2,4,0,16,29,0,5,31,39,12,66,97,138,70,35,46,13,29,10,28,0,2,2,0,0,0,2,0,1,0,0,4,16,0,0,25,16,0,4,34,17,0,78,190,84,67,53,124,49,42,0,16,9,14,2,0,1,0,28,3,72,80,90,18,113,20,42,147,108,24,75,82,30,11,6,28,111,32,30,171,146,94,2,95,54,7,39,180,107,80,56,38,76,38,100,140,21,122,192,26,10,35,60,23,8,2,17,38,2,177,17,75,32,4,35,0,72,74,17,0,30,61,18,11,79,108,5,22,0,0,1,2,0,2,7,0,1,1,0,0,2,115,87,123,74,34,50,19,67,39,20,78,0,10,3,30,26,4,47,0,0,3,37,0,0,34,49,18,113,0,38,3,0,0,0,2,12,106,58,39,1,0,17,30,48,182,36,226,145,61,92,93,95,19,112,174,8,24,3,60,88,0,57,130,72,39,188,97,60,75,9,72,123,78,60,26,1,20,31,0,72,0,0,8,43,0,0,64,160,40,40,79,40,0,0,0,0,8,5,125,73,1,121,88,0,4,62,60,117,12,6,0,12,0,96,115,64

Foldseek 3Di:
DFEEEEEEEPQQAAAPPLHNPPVGRLVSVLVLLLLVLLQVVVPAFYEYEYAQASQLQVLQQVQVVDPPVDDRDFSLVSQLVSLCVRVVSNQVSNQVNCVVVVHHDGEERDQWAFEFEPVFPQQVVFDAFGYDFAAPVVVVVCCVVVVWDWDADPVGGITTGHGATFTDAIPCLVVSLVSSVRGSHYYYCYNVHFYWYQDPPRDTGTDRHGYPNLRSSLRSCLVSVGQEYEYADAAQADWFCPVHDVIDFALEEELVVLVVCLVVCRDPPVPCSSNSVSQSVNCVRNVHKYFYGHSVCVSCRVVSNTYYIHHYD/DEEEEEEEPQQAADPPLHNDPVRRLVSVLVLLLLVLVQVVVPAFYEYEYAQQSQLQVLQQVQVVDDPVPDRDASLVSQLVSLCVSVVSNQVSNCVNNVVVPHNDGEERDQWAFEFAPPFPQQVVFDAFGHDWAAPVVVVVVCVVPVFDWDADPVRTITTTHGAGQTDAIPCLVVQLVSSVVGSYYYYCYNVHQYWYADPDRDTHGDRHGYDNLSSSLRSCLVSVGQEYEYADAAQADAQDPDPDDDGHALEDELVRLVVCLVVPSADPNPCNSNSVSQSVSCVRNQHKYFYGHSVCVNCGVVSNTGYIYGHD

B-factor: mean 27.41, std 11.13, range [9.1, 67.23]

Nearest PDB structures (foldseek):
  2e9y-assembly1_B  TM=9.662E-01  e=2.779E-66  Aeropyrum pernix K1
  4jz7-assembly2_C  TM=9.542E-01  e=2.592E-39  Giardia lamblia ATCC 50803
  4olc-assembly2_C  TM=9.416E-01  e=9.290E-38  Giardia lamblia ATCC 50803
  8crv-assembly1_A-2  TM=9.436E-01  e=8.365E-37  Pseudomonas aeruginosa PAO1
  4jz8-assembly2_D  TM=8.791E-01  e=4.558E-36  Giardia lamblia ATCC 50803